Protein AF-A0A849W752-F1 (afdb_monomer_lite)

pLDDT: mean 72.06, std 16.94, range [26.81, 97.12]

Secondary structure (DSSP, 8-state):
---EEEEEEEEES-TT---SS--HHHHHH-EEEEEEEESPPTTHHHHHHHHHHHHHHHH-TTS----GGG--HHHHTT--SSTT---SS-HHHHHHHHHHHHHHHHT-TTEEEEEEEES--SS-SSHHHHHHHHHHHHHHHIIIIIS---TT-EEEEEEE-----TTTTTTS--S-HHHHHHHHHHHHHHHHHHHHHHHT-EEEEE--HHHHTTSHHHHHHHHHHHHHHH---TT--EEEEEHHHHHHHHT-S-HHHHHHHHHHTTSS-HHHHHHHHHHHHHHHHHTT-GGGGGHHHHHHHHHHHHTTSHHHHHHHHHHHHHHHHHHHHGGGT-THHHHHHHHHHHHHHHHS---TT---HHHHHHHHHHHHHHHHHHHHHT--STTTTHHHHHHHHHHHHHHHHH--SHHHHHHHHHHHHHHHHIIIIITTT-HHHHHHHHHHHHHHHHHHTHHHHTT---HHHHHHHHHHHHHHHHHTS--TTTHHHHHHHHHHHHHHHHHSPTTSHHHHHHHHHHHHHHTTGGGSTT---TT--HHHHHHHHHHHHTT-TT--TTTHHHHHHHH--HHHHHHHHHHHHHHHHHT-TT----HHHHHHHHHHHHTS---HHHHHHHHHHHHHHHHHTT-HHHHHHHHHT----SS-HHHHHHHHHHHHHHHHHHHHS--HHHHHHHHHHHHH-HHHHHHHHHS-TTTSS-TTTTTT--HHHHHHSS-----

Structure (mmCIF, N/CA/C/O backbone):
data_AF-A0A849W752-F1
#
_entry.id   AF-A0A849W752-F1
#
loop_
_atom_site.group_PDB
_atom_site.id
_atom_site.type_symbol
_atom_site.label_atom_id
_atom_site.label_alt_id
_atom_site.label_comp_id
_atom_site.label_asym_id
_atom_site.label_entity_id
_atom_site.label_seq_id
_atom_site.pdbx_PDB_ins_code
_atom_site.Cartn_x
_atom_site.Cartn_y
_atom_site.Cartn_z
_atom_site.occupancy
_atom_site.B_iso_or_equiv
_atom_site.auth_seq_id
_atom_site.auth_comp_id
_atom_site.auth_asym_id
_atom_site.auth_atom_id
_atom_site.pdbx_PDB_model_num
ATOM 1 N N . MET A 1 1 ? -32.356 -11.648 -24.848 1.00 65.94 1 MET A N 1
ATOM 2 C CA . MET A 1 1 ? -32.121 -13.029 -24.395 1.00 65.94 1 MET A CA 1
ATOM 3 C C . MET A 1 1 ? -31.277 -12.949 -23.142 1.00 65.94 1 MET A C 1
ATOM 5 O O . MET A 1 1 ? -30.407 -12.080 -23.130 1.00 65.94 1 MET A O 1
ATOM 9 N N . PRO A 1 2 ? -31.591 -13.748 -22.112 1.00 83.69 2 PRO A N 1
ATOM 10 C CA . PRO A 1 2 ? -30.744 -13.858 -20.935 1.00 83.69 2 PRO A CA 1
ATOM 11 C C . PRO A 1 2 ? -29.400 -14.474 -21.325 1.00 83.69 2 PRO A C 1
ATOM 13 O O . PRO A 1 2 ? -29.353 -15.335 -22.207 1.00 83.69 2 PRO A O 1
ATOM 16 N N . TYR A 1 3 ? -28.336 -14.006 -20.691 1.00 92.50 3 TYR A N 1
ATOM 17 C CA . TYR A 1 3 ? -26.980 -14.504 -20.864 1.00 92.50 3 TYR A CA 1
ATOM 18 C C . TYR A 1 3 ? -26.555 -15.358 -19.671 1.00 92.50 3 TYR A C 1
ATOM 20 O O . TYR A 1 3 ? -27.020 -15.169 -18.545 1.00 92.50 3 TYR A O 1
ATOM 28 N N . CYS A 1 4 ? -25.638 -16.287 -19.920 1.00 94.56 4 CYS A N 1
ATOM 29 C CA . CYS A 1 4 ? -24.955 -17.037 -18.879 1.00 94.56 4 CYS A CA 1
ATOM 30 C C . CYS A 1 4 ? -23.523 -16.519 -18.736 1.00 94.56 4 CYS A C 1
ATOM 32 O O . CYS A 1 4 ? -22.729 -16.623 -19.663 1.00 94.56 4 CYS A O 1
ATOM 34 N N . TYR A 1 5 ? -23.176 -15.967 -17.579 1.00 96.25 5 TYR A N 1
ATOM 35 C CA . TYR A 1 5 ? -21.812 -15.561 -17.260 1.00 96.25 5 TYR A CA 1
ATOM 36 C C . TYR A 1 5 ? -21.146 -16.628 -16.399 1.00 96.25 5 TYR A C 1
ATOM 38 O O . TYR A 1 5 ? -21.728 -17.099 -15.423 1.00 96.25 5 TYR A O 1
ATOM 46 N N . LEU A 1 6 ? -19.911 -16.975 -16.737 1.00 95.94 6 LEU A N 1
ATOM 47 C CA . LEU A 1 6 ? -19.033 -17.793 -15.918 1.00 95.94 6 LEU A CA 1
ATOM 48 C C . LEU A 1 6 ? -17.903 -16.916 -15.390 1.00 95.94 6 LEU A C 1
ATOM 50 O O . LEU A 1 6 ? -17.112 -16.385 -16.165 1.00 95.94 6 LEU A O 1
ATOM 54 N N . VAL A 1 7 ? -17.846 -16.763 -14.076 1.00 96.12 7 VAL A N 1
ATOM 55 C CA . VAL A 1 7 ? -16.847 -15.977 -13.358 1.00 96.12 7 VAL A CA 1
ATOM 56 C C . VAL A 1 7 ? -15.916 -16.952 -12.659 1.00 96.12 7 VAL A C 1
ATOM 58 O O . VAL A 1 7 ? -16.323 -17.608 -11.705 1.00 96.12 7 VAL A O 1
ATOM 61 N N . ALA A 1 8 ? -14.677 -17.052 -13.125 1.00 94.75 8 ALA A N 1
ATOM 62 C CA . ALA A 1 8 ? -13.656 -17.846 -12.461 1.00 94.75 8 ALA A CA 1
ATOM 63 C C . ALA A 1 8 ? -12.720 -16.934 -11.676 1.00 94.75 8 ALA A C 1
ATOM 65 O O . ALA A 1 8 ? -12.301 -15.889 -12.177 1.00 94.75 8 ALA A O 1
ATOM 66 N N . ILE A 1 9 ? -12.429 -17.320 -10.439 1.00 92.12 9 ILE A N 1
ATOM 67 C CA . ILE A 1 9 ? -11.662 -16.536 -9.478 1.00 92.12 9 ILE A CA 1
ATOM 68 C C . ILE A 1 9 ? -10.527 -17.376 -8.930 1.00 92.12 9 ILE A C 1
ATOM 70 O O . ILE A 1 9 ? -10.719 -18.533 -8.556 1.00 92.12 9 ILE A O 1
ATOM 74 N N . ASP A 1 10 ? -9.382 -16.727 -8.808 1.00 88.50 10 ASP A N 1
ATOM 75 C CA . ASP A 1 10 ? -8.222 -17.210 -8.087 1.00 88.50 10 ASP A CA 1
ATOM 76 C C . ASP A 1 10 ? -7.671 -16.084 -7.195 1.00 88.50 10 ASP A C 1
ATOM 78 O O . ASP A 1 10 ? -8.101 -14.922 -7.247 1.00 88.50 10 ASP A O 1
ATOM 82 N N . GLU A 1 11 ? -6.720 -16.427 -6.343 1.00 82.44 11 GLU A N 1
ATOM 83 C CA . GLU A 1 11 ? -6.075 -15.521 -5.410 1.00 82.44 11 GLU A CA 1
ATOM 84 C C . GLU A 1 11 ? -4.550 -15.589 -5.539 1.00 82.44 11 GLU A C 1
ATOM 86 O O . GLU A 1 11 ? -3.956 -16.614 -5.851 1.00 82.44 11 GLU A O 1
ATOM 91 N N . THR A 1 12 ? -3.877 -14.476 -5.275 1.00 73.00 12 THR A N 1
ATOM 92 C CA . THR A 1 12 ? -2.416 -14.416 -5.146 1.00 73.00 12 THR A CA 1
ATOM 93 C C . THR A 1 12 ? -2.072 -13.738 -3.831 1.00 73.00 12 THR A C 1
ATOM 95 O O . THR A 1 12 ? -2.841 -12.907 -3.359 1.00 73.00 12 THR A O 1
ATOM 98 N N . GLY A 1 13 ? -0.918 -14.073 -3.250 1.00 63.19 13 GLY A N 1
ATOM 99 C CA . GLY A 1 13 ? -0.437 -13.524 -1.981 1.00 63.19 13 GLY A CA 1
ATOM 100 C C . GLY A 1 13 ? -0.310 -14.581 -0.890 1.00 63.19 13 GLY A C 1
ATOM 101 O O . GLY A 1 13 ? -0.620 -15.752 -1.085 1.00 63.19 13 GLY A O 1
ATOM 102 N N . SER A 1 14 ? 0.184 -14.175 0.278 1.00 57.12 14 SER A N 1
ATOM 103 C CA . SER A 1 14 ? 0.325 -15.067 1.429 1.00 57.12 14 SER A CA 1
ATOM 104 C C . SER A 1 14 ? -0.819 -14.837 2.410 1.00 57.12 14 SER A C 1
ATOM 106 O O . SER A 1 14 ? -0.611 -14.219 3.455 1.00 57.12 14 SER A O 1
ATOM 108 N N . PHE A 1 15 ? -2.004 -15.363 2.099 1.00 55.94 15 PHE A N 1
ATOM 109 C CA . PHE A 1 15 ? -3.114 -15.411 3.056 1.00 55.94 15 PHE A CA 1
ATOM 110 C C . PHE A 1 15 ? -2.878 -16.446 4.187 1.00 55.94 15 PHE A C 1
ATOM 112 O O . PHE A 1 15 ? -3.699 -16.605 5.085 1.00 55.94 15 PHE A O 1
ATOM 119 N N . GLU A 1 16 ? -1.749 -17.166 4.169 1.00 44.62 16 GLU A N 1
ATOM 120 C CA . GLU A 1 16 ? -1.521 -18.373 4.979 1.00 44.62 16 GLU A CA 1
ATOM 121 C C . GLU A 1 16 ? -0.624 -18.214 6.216 1.00 44.62 16 GLU A C 1
ATOM 123 O O . GLU A 1 16 ? -0.634 -19.078 7.095 1.00 44.62 16 GLU A O 1
ATOM 128 N N . LYS A 1 17 ? 0.198 -17.162 6.308 1.00 38.81 17 LYS A N 1
ATOM 129 C CA . LYS A 1 17 ? 1.215 -17.067 7.368 1.00 38.81 17 LYS A CA 1
ATOM 130 C C . LYS A 1 17 ? 0.801 -16.061 8.429 1.00 38.81 17 LYS A C 1
ATOM 132 O O . LYS A 1 17 ? 0.922 -14.873 8.166 1.00 38.81 17 LYS A O 1
ATOM 137 N N . GLN A 1 18 ? 0.498 -16.566 9.635 1.00 39.00 18 GLN A N 1
ATOM 138 C CA . GLN A 1 18 ? 0.497 -15.834 10.913 1.00 39.00 18 GLN A CA 1
ATOM 139 C C . GLN A 1 18 ? 1.873 -15.194 11.171 1.00 39.00 18 GLN A C 1
ATOM 141 O O . GLN A 1 18 ? 2.630 -15.598 12.054 1.00 39.00 18 GLN A O 1
ATOM 146 N N . SER A 1 19 ? 2.269 -14.208 10.378 1.00 36.06 19 SER A N 1
ATOM 147 C CA . SER A 1 19 ? 3.398 -13.374 10.739 1.00 36.06 19 SER A CA 1
ATOM 148 C C . SER A 1 19 ? 2.859 -12.291 11.652 1.00 36.06 19 SER A C 1
ATOM 150 O O . SER A 1 19 ? 2.085 -11.449 11.209 1.00 36.06 19 SER A O 1
ATOM 152 N N . LYS A 1 20 ? 3.347 -12.254 12.900 1.00 38.06 20 LYS A N 1
ATOM 153 C CA . LYS A 1 20 ? 3.170 -11.119 13.829 1.00 38.06 20 LYS A CA 1
ATOM 154 C C . LYS A 1 20 ? 3.513 -9.755 13.186 1.00 38.06 20 LYS A C 1
ATOM 156 O O . LYS A 1 20 ? 3.148 -8.717 13.719 1.00 38.06 20 LYS A O 1
ATOM 161 N N . LYS A 1 21 ? 4.184 -9.760 12.024 1.00 40.03 21 LYS A N 1
ATOM 162 C CA . LYS A 1 21 ? 4.331 -8.649 11.078 1.00 40.03 21 LYS A CA 1
ATOM 163 C C . LYS A 1 21 ? 3.935 -9.095 9.665 1.00 40.03 21 LYS A C 1
ATOM 165 O O . LYS A 1 21 ? 4.725 -9.748 8.989 1.00 40.03 21 LYS A O 1
ATOM 170 N N . VAL A 1 22 ? 2.742 -8.729 9.201 1.00 44.88 22 VAL A N 1
ATOM 171 C CA . VAL A 1 22 ? 2.448 -8.718 7.757 1.00 44.88 22 VAL A CA 1
ATOM 172 C C . VAL A 1 22 ? 3.299 -7.595 7.160 1.00 44.88 22 VAL A C 1
ATOM 174 O O . VAL A 1 22 ? 3.133 -6.443 7.551 1.00 44.88 22 VAL A O 1
ATOM 177 N N . SER A 1 23 ? 4.276 -7.916 6.309 1.00 51.50 23 SER A N 1
ATOM 178 C CA . SER A 1 23 ? 5.061 -6.893 5.608 1.00 51.50 23 SER A CA 1
ATOM 179 C C . SER A 1 23 ? 4.203 -6.230 4.523 1.00 51.50 23 SER A C 1
ATOM 181 O O . SER A 1 23 ? 3.344 -6.880 3.932 1.00 51.50 23 SER A O 1
ATOM 183 N N . ARG A 1 24 ? 4.449 -4.947 4.222 1.00 50.66 24 ARG A N 1
ATOM 184 C CA . ARG A 1 24 ? 3.731 -4.171 3.183 1.00 50.66 24 ARG A CA 1
ATOM 185 C C . ARG A 1 24 ? 3.695 -4.868 1.817 1.00 50.66 24 ARG A C 1
ATOM 187 O O . ARG A 1 24 ? 2.724 -4.760 1.078 1.00 50.66 24 ARG A O 1
ATOM 194 N N . GLU A 1 25 ? 4.740 -5.623 1.496 1.00 51.72 25 GLU A N 1
ATOM 195 C CA . GLU A 1 25 ? 4.826 -6.421 0.271 1.00 51.72 25 GLU A CA 1
ATOM 196 C C . GLU A 1 25 ? 3.783 -7.542 0.227 1.00 51.72 25 GLU A C 1
ATOM 198 O O . GLU A 1 25 ? 3.244 -7.831 -0.839 1.00 51.72 25 GLU A O 1
ATOM 203 N N . LYS A 1 26 ? 3.438 -8.136 1.378 1.00 57.16 26 LYS A N 1
ATOM 204 C CA . LYS A 1 26 ? 2.370 -9.137 1.464 1.00 57.16 26 LYS A CA 1
ATOM 205 C C . LYS A 1 26 ? 0.997 -8.520 1.226 1.00 57.16 26 LYS A C 1
ATOM 207 O O . LYS A 1 26 ? 0.197 -9.144 0.541 1.00 57.16 26 LYS A O 1
ATOM 212 N N . GLU A 1 27 ? 0.731 -7.319 1.742 1.00 55.50 27 GLU A N 1
ATOM 213 C CA . GLU A 1 27 ? -0.538 -6.606 1.509 1.00 55.50 27 GLU A CA 1
ATOM 214 C C . GLU A 1 27 ? -0.681 -6.220 0.027 1.00 55.50 27 GLU A C 1
ATOM 216 O O . GLU A 1 27 ? -1.708 -6.508 -0.582 1.00 55.50 27 GLU A O 1
ATOM 221 N N . LYS A 1 28 ? 0.384 -5.694 -0.603 1.00 58.28 28 LYS A N 1
ATOM 222 C CA . LYS A 1 28 ? 0.410 -5.387 -2.049 1.00 58.28 28 LYS A CA 1
ATOM 223 C C . LYS A 1 28 ? 0.285 -6.632 -2.942 1.00 58.28 28 LYS A C 1
ATOM 225 O O . LYS A 1 28 ? -0.280 -6.556 -4.034 1.00 58.28 28 LYS A O 1
ATOM 230 N N . ALA A 1 29 ? 0.831 -7.768 -2.505 1.00 62.03 29 ALA A N 1
ATOM 231 C CA . ALA A 1 29 ? 0.783 -9.029 -3.244 1.00 62.03 29 ALA A CA 1
ATOM 232 C C . ALA A 1 29 ? -0.528 -9.808 -3.055 1.00 62.03 29 ALA A C 1
ATOM 234 O O . ALA A 1 29 ? -0.772 -10.729 -3.833 1.00 62.03 29 ALA A O 1
ATOM 235 N N . SER A 1 30 ? -1.332 -9.468 -2.041 1.00 75.56 30 SER A N 1
ATOM 236 C CA . SER A 1 30 ? -2.561 -10.180 -1.683 1.00 75.56 30 SER A CA 1
ATOM 237 C C . SER A 1 30 ? -3.754 -9.638 -2.460 1.00 75.56 30 SER A C 1
ATOM 239 O O . SER A 1 30 ? -4.278 -8.570 -2.151 1.00 75.56 30 SER A O 1
ATOM 241 N N . LYS A 1 31 ? -4.174 -10.369 -3.492 1.00 84.25 31 LYS A N 1
ATOM 242 C CA . LYS A 1 31 ? -5.242 -9.965 -4.411 1.00 84.25 31 LYS A CA 1
ATOM 243 C C . LYS A 1 31 ? -6.159 -11.138 -4.721 1.00 84.25 31 LYS A C 1
ATOM 245 O O . LYS A 1 31 ? -5.717 -12.281 -4.785 1.00 84.25 31 LYS A O 1
ATOM 250 N N . VAL A 1 32 ? -7.414 -10.812 -4.993 1.00 89.75 32 VAL A N 1
ATOM 251 C CA . VAL A 1 32 ? -8.380 -11.697 -5.641 1.00 89.75 32 VAL A CA 1
ATOM 252 C C . VAL A 1 32 ? -8.565 -11.198 -7.066 1.00 89.75 32 VAL A C 1
ATOM 254 O O . VAL A 1 32 ? -8.713 -9.997 -7.296 1.00 89.75 32 VAL A O 1
ATOM 257 N N . GLY A 1 33 ? -8.555 -12.087 -8.045 1.00 91.69 33 GLY A N 1
ATOM 258 C CA . GLY A 1 33 ? -8.804 -11.704 -9.426 1.00 91.69 33 GLY A CA 1
ATOM 259 C C . GLY A 1 33 ? -9.204 -12.890 -10.272 1.00 91.69 33 GLY A C 1
ATOM 260 O O . GLY A 1 33 ? -9.311 -14.012 -9.787 1.00 91.69 33 GLY A O 1
ATOM 261 N N . GLY A 1 34 ? -9.468 -12.632 -11.542 1.00 94.69 34 GLY A N 1
ATOM 262 C CA . GLY A 1 34 ? -9.875 -13.698 -12.433 1.00 94.69 34 GLY A CA 1
ATOM 263 C C . GLY A 1 34 ? -10.457 -13.210 -13.739 1.00 94.69 34 GLY A C 1
ATOM 264 O O . GLY A 1 34 ? -10.162 -12.106 -14.207 1.00 94.69 34 GLY A O 1
ATOM 265 N N . VAL A 1 35 ? -11.270 -14.069 -14.340 1.00 96.62 35 VAL A N 1
ATOM 266 C CA . VAL A 1 35 ? -11.776 -13.913 -15.703 1.00 96.62 35 VAL A CA 1
ATOM 267 C C . VAL A 1 35 ? -13.270 -14.183 -15.773 1.00 96.62 35 VAL A C 1
ATOM 269 O O . VAL A 1 35 ? -13.829 -14.948 -14.987 1.00 96.62 35 VAL A O 1
ATOM 272 N N . VAL A 1 36 ? -13.920 -13.533 -16.733 1.00 97.12 36 VAL A N 1
ATOM 273 C CA . VAL A 1 36 ? -15.338 -13.715 -17.024 1.00 97.12 36 VAL A CA 1
ATOM 274 C C . VAL A 1 36 ? -15.506 -14.155 -18.467 1.00 97.12 36 VAL A C 1
ATOM 276 O O . VAL A 1 36 ? -15.074 -13.453 -19.385 1.00 97.12 36 VAL A O 1
ATOM 279 N N . PHE A 1 37 ? -16.202 -15.272 -18.653 1.00 96.12 37 PHE A N 1
ATOM 280 C CA . PHE A 1 37 ? -16.666 -15.745 -19.951 1.00 96.12 37 PHE A CA 1
ATOM 281 C C . PHE A 1 37 ? -18.179 -15.562 -20.064 1.00 96.12 37 PHE A C 1
ATOM 283 O O . PHE A 1 37 ? -18.926 -15.876 -19.138 1.00 96.12 37 PHE A O 1
ATOM 290 N N . LYS A 1 38 ? -18.638 -15.039 -21.196 1.00 95.31 38 LYS A N 1
ATOM 291 C CA . LYS A 1 38 ? -20.043 -14.807 -21.514 1.00 95.31 38 LYS A CA 1
ATOM 292 C C . LYS A 1 38 ? -20.527 -15.861 -22.504 1.00 95.31 38 LYS A C 1
ATOM 294 O O . LYS A 1 38 ? -19.913 -16.069 -23.543 1.00 95.31 38 LYS A O 1
ATOM 299 N N . ASP A 1 39 ? -21.646 -16.486 -22.164 1.00 92.81 39 ASP A N 1
ATOM 300 C CA . ASP A 1 39 ? -22.266 -17.610 -22.864 1.00 92.81 39 ASP A CA 1
ATOM 301 C C . ASP A 1 39 ? -21.260 -18.701 -23.256 1.00 92.81 39 ASP A C 1
ATOM 303 O O . ASP A 1 39 ? -21.234 -19.125 -24.417 1.00 92.81 39 ASP A O 1
ATOM 307 N N . PRO A 1 40 ? -20.407 -19.165 -22.318 1.00 88.31 40 PRO A N 1
ATOM 308 C CA . PRO A 1 40 ? -19.391 -20.145 -22.654 1.00 88.31 40 PRO A CA 1
ATOM 309 C C . PRO A 1 40 ? -20.055 -21.420 -23.170 1.00 88.31 40 PRO A C 1
ATOM 311 O O . PRO A 1 40 ? -20.845 -22.067 -22.474 1.00 88.31 40 PRO A O 1
ATOM 314 N N . ARG A 1 41 ? -19.707 -21.809 -24.400 1.00 87.31 41 ARG A N 1
ATOM 315 C CA . ARG A 1 41 ? -20.013 -23.152 -24.900 1.00 87.31 41 ARG A CA 1
ATOM 316 C C . ARG A 1 41 ? -19.391 -24.180 -23.958 1.00 87.31 41 ARG A C 1
ATOM 318 O O . ARG A 1 41 ? -18.341 -23.938 -23.361 1.00 87.31 41 ARG A O 1
ATOM 325 N N . ASN A 1 42 ? -20.032 -25.338 -23.839 1.00 84.00 42 ASN A N 1
ATOM 326 C CA . ASN A 1 42 ? -19.577 -26.382 -22.926 1.00 84.00 42 ASN A CA 1
ATOM 327 C C . ASN A 1 42 ? -18.086 -26.709 -23.152 1.00 84.00 42 ASN A C 1
ATOM 329 O O . ASN A 1 42 ? -17.688 -26.990 -24.283 1.00 84.00 42 ASN A O 1
ATOM 333 N N . GLN A 1 43 ? -17.289 -26.655 -22.080 1.00 86.88 43 GLN A N 1
ATOM 334 C CA . GLN A 1 43 ? -15.844 -26.925 -22.069 1.00 86.88 43 GLN A CA 1
ATOM 335 C C . GLN A 1 43 ? -14.996 -26.055 -23.020 1.00 86.88 43 GLN A C 1
ATOM 337 O O . GLN A 1 43 ? -13.880 -26.442 -23.356 1.00 86.88 43 GLN A O 1
ATOM 342 N N . ILE A 1 44 ? -15.467 -24.882 -23.468 1.00 92.38 44 ILE A N 1
ATOM 343 C CA . ILE A 1 44 ? -14.720 -24.067 -24.447 1.00 92.38 44 ILE A CA 1
ATOM 344 C C . ILE A 1 44 ? -13.322 -23.666 -23.958 1.00 92.38 44 ILE A C 1
ATOM 346 O O . ILE A 1 44 ? -12.363 -23.739 -24.725 1.00 92.38 44 ILE A O 1
ATOM 350 N N . VAL A 1 45 ? -13.199 -23.302 -22.679 1.00 92.88 45 VAL A N 1
ATOM 351 C CA . VAL A 1 45 ? -11.925 -22.911 -22.061 1.00 92.88 45 VAL A CA 1
ATOM 352 C C . VAL A 1 45 ? -10.979 -24.108 -22.004 1.00 92.88 45 VAL A C 1
ATOM 354 O O . VAL A 1 45 ? -9.861 -24.021 -22.503 1.00 92.88 45 VAL A O 1
ATOM 357 N N . HIS A 1 46 ? -11.461 -25.247 -21.499 1.00 93.94 46 HIS A N 1
ATOM 358 C CA . HIS A 1 46 ? -10.710 -26.505 -21.459 1.00 93.94 46 HIS A CA 1
ATOM 359 C C . HIS A 1 46 ? -10.218 -26.918 -22.848 1.00 93.94 46 HIS A C 1
ATOM 361 O O . HIS A 1 46 ? -9.031 -27.140 -23.045 1.00 93.94 46 HIS A O 1
ATOM 367 N N . ASN A 1 47 ? -11.112 -26.953 -23.838 1.00 94.50 47 ASN A N 1
ATOM 368 C CA . ASN A 1 47 ? -10.780 -27.349 -25.206 1.00 94.50 47 ASN A CA 1
ATOM 369 C C . ASN A 1 47 ? -9.739 -26.420 -25.841 1.00 94.50 47 ASN A C 1
ATOM 371 O O . ASN A 1 47 ? -8.890 -26.878 -26.605 1.00 94.50 47 ASN A O 1
ATOM 375 N N . ARG A 1 48 ? -9.795 -25.115 -25.541 1.00 95.75 48 ARG A N 1
ATOM 376 C CA . ARG A 1 48 ? -8.802 -24.154 -26.027 1.00 95.75 48 ARG A CA 1
ATOM 377 C C . ARG A 1 48 ? -7.443 -24.377 -25.368 1.00 95.75 48 ARG A C 1
ATOM 379 O O . ARG A 1 48 ? -6.448 -24.427 -26.083 1.00 95.75 48 ARG A O 1
ATOM 386 N N . MET A 1 49 ? -7.402 -24.547 -24.046 1.00 95.88 49 MET A N 1
ATOM 387 C CA . MET A 1 49 ? -6.158 -24.820 -23.319 1.00 95.88 49 MET A CA 1
ATOM 388 C C . MET A 1 49 ? -5.524 -26.143 -23.762 1.00 95.88 49 MET A C 1
ATOM 390 O O . MET A 1 49 ? -4.339 -26.163 -24.082 1.00 95.88 49 MET A O 1
ATOM 394 N N . ASP A 1 50 ? -6.317 -27.209 -23.890 1.00 94.81 50 ASP A N 1
ATOM 395 C CA . ASP A 1 50 ? -5.872 -28.503 -24.417 1.00 94.81 50 ASP A CA 1
ATOM 396 C C . ASP A 1 50 ? -5.319 -28.385 -25.836 1.00 94.81 50 ASP A C 1
ATOM 398 O O . ASP A 1 50 ? -4.330 -29.029 -26.179 1.00 94.81 50 ASP A O 1
ATOM 402 N N . HIS A 1 51 ? -5.956 -27.590 -26.699 1.00 95.06 51 HIS A N 1
ATOM 403 C CA . HIS A 1 51 ? -5.470 -27.399 -28.060 1.00 95.06 51 HIS A CA 1
ATOM 404 C C . HIS A 1 51 ? -4.068 -26.782 -28.071 1.00 95.06 51 HIS A C 1
ATOM 406 O O . HIS A 1 51 ? -3.184 -27.318 -28.739 1.00 95.06 51 HIS A O 1
ATOM 412 N N . VAL A 1 52 ? -3.859 -25.713 -27.296 1.00 95.88 52 VAL A N 1
ATOM 413 C CA . VAL A 1 52 ? -2.548 -25.061 -27.145 1.00 95.88 52 VAL A CA 1
ATOM 414 C C . VAL A 1 52 ? -1.528 -26.037 -26.573 1.00 95.88 52 VAL A C 1
ATOM 416 O O . VAL A 1 52 ? -0.452 -26.194 -27.140 1.00 95.88 52 VAL A O 1
ATOM 419 N N . LEU A 1 53 ? -1.891 -26.770 -25.519 1.00 94.19 53 LEU A N 1
ATOM 420 C CA . LEU A 1 53 ? -1.020 -27.764 -24.893 1.00 94.19 53 LEU A CA 1
ATOM 421 C C . LEU A 1 53 ? -0.592 -28.865 -25.874 1.00 94.19 53 LEU A C 1
ATOM 423 O O . LEU A 1 53 ? 0.572 -29.258 -25.921 1.00 94.19 53 LEU A O 1
ATOM 427 N N . ASN A 1 54 ? -1.518 -29.340 -26.706 1.00 94.25 54 ASN A N 1
ATOM 428 C CA . ASN A 1 54 ? -1.223 -30.343 -27.723 1.00 94.25 54 ASN A CA 1
ATOM 429 C C . ASN A 1 54 ? -0.280 -29.801 -28.809 1.00 94.25 54 ASN A C 1
ATOM 431 O O . ASN A 1 54 ? 0.654 -30.500 -29.198 1.00 94.25 54 ASN A O 1
ATOM 435 N N . GLN A 1 55 ? -0.484 -28.567 -29.287 1.00 94.38 55 GLN A N 1
ATOM 436 C CA . GLN A 1 55 ? 0.436 -27.933 -30.246 1.00 94.38 55 GLN A CA 1
ATOM 437 C C . GLN A 1 55 ? 1.823 -27.700 -29.635 1.00 94.38 55 GLN A C 1
ATOM 439 O O . GLN A 1 55 ? 2.846 -27.951 -30.283 1.00 94.38 55 GLN 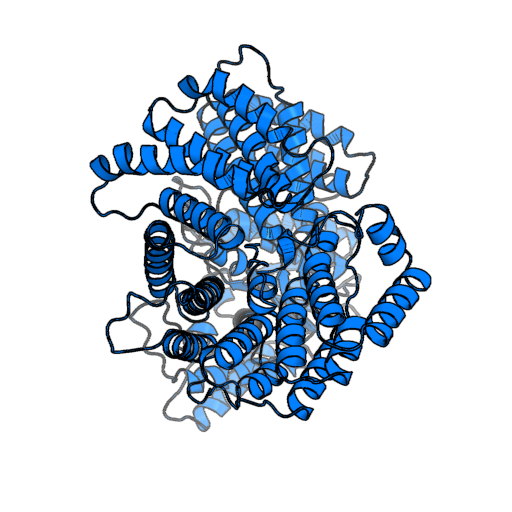A O 1
ATOM 444 N N . TRP A 1 56 ? 1.854 -27.292 -28.367 1.00 93.88 56 TRP A N 1
ATOM 445 C CA . TRP A 1 56 ? 3.073 -27.116 -27.595 1.00 93.88 56 TRP A CA 1
ATOM 446 C C . TRP A 1 56 ? 3.867 -28.419 -27.501 1.00 93.88 56 TRP A C 1
ATOM 448 O O . TRP A 1 56 ? 5.030 -28.453 -27.895 1.00 93.88 56 TRP A O 1
ATOM 458 N N . ASN A 1 57 ? 3.230 -29.510 -27.068 1.00 93.00 57 ASN A N 1
ATOM 459 C CA . ASN A 1 57 ? 3.872 -30.815 -26.895 1.00 93.00 57 ASN A CA 1
ATOM 460 C C . ASN A 1 57 ? 4.403 -31.407 -28.213 1.00 93.00 57 ASN A C 1
ATOM 462 O O . ASN A 1 57 ? 5.393 -32.140 -28.205 1.00 93.00 57 ASN A O 1
ATOM 466 N N . ILE A 1 58 ? 3.782 -31.080 -29.354 1.00 92.69 58 ILE A N 1
ATOM 467 C CA . ILE A 1 58 ? 4.297 -31.444 -30.685 1.00 92.69 58 ILE A CA 1
ATOM 468 C C . ILE A 1 58 ? 5.575 -30.657 -31.008 1.00 92.69 58 ILE A C 1
ATOM 470 O O . ILE A 1 58 ? 6.530 -31.220 -31.546 1.00 92.69 58 ILE A O 1
ATOM 474 N N . SER A 1 59 ? 5.593 -29.365 -30.681 1.00 91.25 59 SER A N 1
ATOM 475 C CA . SER A 1 59 ? 6.700 -28.450 -30.990 1.00 91.25 59 SER A CA 1
ATOM 476 C C . SER A 1 59 ? 7.881 -28.595 -30.019 1.00 91.25 59 SER A C 1
ATOM 478 O O . SER A 1 59 ? 9.030 -28.388 -30.411 1.00 91.25 59 SER A O 1
ATOM 480 N N . HIS A 1 60 ? 7.616 -29.033 -28.785 1.00 89.94 60 HIS A N 1
ATOM 481 C CA . HIS A 1 60 ? 8.578 -29.159 -27.688 1.00 89.94 60 HIS A CA 1
ATOM 482 C C . HIS A 1 60 ? 8.601 -30.591 -27.119 1.00 89.94 60 HIS A C 1
ATOM 484 O O . HIS A 1 60 ? 8.267 -30.816 -25.955 1.00 89.94 60 HIS A O 1
ATOM 490 N N . PRO A 1 61 ? 9.056 -31.600 -27.890 1.00 85.50 61 PRO A N 1
ATOM 491 C CA . PRO A 1 61 ? 8.979 -33.015 -27.499 1.00 85.50 61 PRO A CA 1
ATOM 492 C C . PRO A 1 61 ? 9.868 -33.398 -26.302 1.00 85.50 61 PRO A C 1
ATOM 494 O O . PRO A 1 61 ? 9.843 -34.543 -25.857 1.00 85.50 61 PRO A O 1
ATOM 497 N N . ARG A 1 62 ? 10.701 -32.474 -25.809 1.00 84.88 62 ARG A N 1
ATOM 498 C CA . ARG A 1 62 ? 11.549 -32.656 -24.620 1.00 84.88 62 ARG A CA 1
ATOM 499 C C . ARG A 1 62 ? 10.977 -31.997 -23.365 1.00 84.88 62 ARG A C 1
ATOM 501 O O . ARG A 1 62 ? 11.495 -32.276 -22.290 1.00 84.88 62 ARG A O 1
ATOM 508 N N . SER A 1 63 ? 9.919 -31.202 -23.517 1.00 85.56 63 SER A N 1
ATOM 509 C CA . SER A 1 63 ? 9.337 -30.374 -22.462 1.00 85.56 63 SER A CA 1
ATOM 510 C C . SER A 1 63 ? 7.822 -30.565 -22.403 1.00 85.56 63 SER A C 1
ATOM 512 O O . SER A 1 63 ? 7.037 -29.626 -22.538 1.00 85.56 63 SER A O 1
ATOM 514 N N . ILE A 1 64 ? 7.422 -31.834 -22.288 1.00 86.00 64 ILE A N 1
ATOM 515 C CA . ILE A 1 64 ? 6.026 -32.267 -22.370 1.00 86.00 64 ILE A CA 1
ATOM 516 C C . ILE A 1 64 ? 5.307 -31.952 -21.060 1.00 86.00 64 ILE A C 1
ATOM 518 O O . ILE A 1 64 ? 5.758 -32.344 -19.983 1.00 86.00 64 ILE A O 1
ATOM 522 N N . VAL A 1 65 ? 4.151 -31.306 -21.176 1.00 87.06 65 VAL A N 1
ATOM 523 C CA . VAL A 1 65 ? 3.195 -31.119 -20.081 1.00 87.06 65 VAL A CA 1
ATOM 524 C C . VAL A 1 65 ? 2.006 -32.035 -20.355 1.00 87.06 65 VAL A C 1
ATOM 526 O O . VAL A 1 65 ? 1.351 -31.906 -21.389 1.00 87.06 65 VAL A O 1
ATOM 529 N N . GLU A 1 66 ? 1.756 -33.007 -19.477 1.00 84.56 66 GLU A N 1
ATOM 530 C CA . GLU A 1 66 ? 0.808 -34.092 -19.772 1.00 84.56 66 GLU A CA 1
ATOM 531 C C . GLU A 1 66 ? -0.649 -33.639 -19.671 1.00 84.56 66 GLU A C 1
ATOM 533 O O . GLU A 1 66 ? -1.517 -34.170 -20.369 1.00 84.56 66 GLU A O 1
ATOM 538 N N . ARG A 1 67 ? -0.926 -32.683 -18.780 1.00 86.00 67 ARG A N 1
ATOM 539 C CA . ARG A 1 67 ? -2.280 -32.286 -18.393 1.00 86.00 67 ARG A CA 1
ATOM 540 C C . ARG A 1 67 ? -2.370 -30.794 -18.125 1.00 86.00 67 ARG A C 1
ATOM 542 O O . ARG A 1 67 ? -1.441 -30.204 -17.578 1.00 86.00 67 ARG A O 1
ATOM 549 N N . ILE A 1 68 ? -3.515 -30.191 -18.440 1.00 87.94 68 ILE A N 1
ATOM 550 C CA . ILE A 1 68 ? -3.738 -28.766 -18.173 1.00 87.94 68 ILE A CA 1
ATOM 551 C C . ILE A 1 68 ? -3.692 -28.442 -16.678 1.00 87.94 68 ILE A C 1
ATOM 553 O O . ILE A 1 68 ? -3.274 -27.351 -16.317 1.00 87.94 68 ILE A O 1
ATOM 557 N N . GLU A 1 69 ? -4.051 -29.384 -15.803 1.00 85.19 69 GLU A N 1
ATOM 558 C CA . GLU A 1 69 ? -4.020 -29.210 -14.347 1.00 85.19 69 GLU A CA 1
ATOM 559 C C . GLU A 1 69 ? -2.609 -29.055 -13.773 1.00 85.19 69 GLU A C 1
ATOM 561 O O . GLU A 1 69 ? -2.467 -28.699 -12.608 1.00 85.19 69 GLU A O 1
ATOM 566 N N . GLU A 1 70 ? -1.571 -29.328 -14.564 1.00 82.25 70 GLU A N 1
ATOM 567 C CA . GLU A 1 70 ? -0.172 -29.089 -14.191 1.00 82.25 70 GLU A CA 1
ATOM 568 C C . GLU A 1 70 ? 0.263 -27.647 -14.505 1.00 82.25 70 GLU A C 1
ATOM 570 O O . GLU A 1 70 ? 1.346 -27.214 -14.112 1.00 82.25 70 GLU A O 1
ATOM 575 N N . ILE A 1 71 ? -0.584 -26.879 -15.198 1.00 85.00 71 ILE A N 1
ATOM 576 C CA . ILE A 1 71 ? -0.284 -25.517 -15.625 1.00 85.00 71 ILE A CA 1
ATOM 577 C C . ILE A 1 71 ? -0.651 -24.540 -14.511 1.00 85.00 71 ILE A C 1
ATOM 579 O O . ILE A 1 71 ? -1.802 -24.133 -14.367 1.00 85.00 71 ILE A O 1
ATOM 583 N N . HIS A 1 72 ? 0.371 -24.093 -13.787 1.00 84.75 72 HIS A N 1
ATOM 584 C CA . HIS A 1 72 ? 0.282 -22.980 -12.847 1.00 84.75 72 HIS A CA 1
ATOM 585 C C . HIS A 1 72 ? 1.233 -21.852 -13.245 1.00 84.75 72 HIS A C 1
ATOM 587 O O . HIS A 1 72 ? 2.399 -22.100 -13.552 1.00 84.75 72 HIS A O 1
ATOM 593 N N . TYR A 1 73 ? 0.776 -20.598 -13.211 1.00 86.25 73 TYR A N 1
ATOM 594 C CA . TYR A 1 73 ? 1.498 -19.485 -13.840 1.00 86.25 73 TYR A CA 1
ATOM 595 C C . TYR A 1 73 ? 2.929 -19.304 -13.314 1.00 86.25 73 TYR A C 1
ATOM 597 O O . TYR A 1 73 ? 3.885 -19.240 -14.086 1.00 86.25 73 TYR A O 1
ATOM 605 N N . PHE A 1 74 ? 3.088 -19.207 -11.990 1.00 79.81 74 PHE A N 1
ATOM 606 C CA . PHE A 1 74 ? 4.393 -18.983 -11.362 1.00 79.81 74 PHE A CA 1
ATOM 607 C C . PHE A 1 74 ? 5.292 -20.226 -11.367 1.00 79.81 74 PHE A C 1
ATOM 609 O O . PHE A 1 74 ? 6.453 -20.073 -11.760 1.00 79.81 74 PHE A O 1
ATOM 616 N N . PRO A 1 75 ? 4.801 -21.426 -10.991 1.00 81.75 75 PRO A N 1
ATOM 617 C CA . PRO A 1 75 ? 5.577 -22.656 -11.105 1.00 81.75 75 PRO A CA 1
ATOM 618 C C . PRO A 1 75 ? 6.153 -22.846 -12.505 1.00 81.75 75 PRO A C 1
ATOM 620 O O . PRO A 1 75 ? 7.371 -22.918 -12.632 1.00 81.75 75 PRO A O 1
ATOM 623 N N . MET A 1 76 ? 5.329 -22.769 -13.558 1.00 84.12 76 MET A N 1
ATOM 624 C CA . MET A 1 76 ? 5.779 -22.940 -14.949 1.00 84.12 76 MET A CA 1
ATOM 625 C C . MET A 1 76 ? 6.944 -22.014 -15.321 1.00 84.12 76 MET A C 1
ATOM 627 O O . MET A 1 76 ? 7.792 -22.371 -16.128 1.00 84.12 76 MET A O 1
ATOM 631 N N . ARG A 1 77 ? 7.042 -20.844 -14.687 1.00 84.56 77 ARG A N 1
ATOM 632 C CA . ARG A 1 77 ? 8.087 -19.838 -14.922 1.00 84.56 77 ARG A CA 1
ATOM 633 C C . ARG A 1 77 ? 9.290 -19.967 -13.984 1.00 84.56 77 ARG A C 1
ATOM 635 O O . ARG A 1 77 ? 10.049 -19.016 -13.816 1.00 84.56 77 ARG A O 1
ATOM 642 N N . GLY A 1 78 ? 9.460 -21.121 -13.344 1.00 73.00 78 GLY A N 1
ATOM 643 C CA . GLY A 1 78 ? 10.608 -21.436 -12.493 1.00 73.00 78 GLY A CA 1
ATOM 644 C C . GLY A 1 78 ? 10.515 -20.915 -11.057 1.00 73.00 78 GLY A C 1
ATOM 645 O O . GLY A 1 78 ? 11.493 -21.021 -10.313 1.00 73.00 78 GLY A O 1
ATOM 646 N N . VAL A 1 79 ? 9.369 -20.374 -10.630 1.00 70.62 79 VAL A N 1
ATOM 647 C CA . VAL A 1 79 ? 9.171 -19.954 -9.236 1.00 70.62 79 VAL A CA 1
ATOM 648 C C . VAL A 1 79 ? 8.807 -21.179 -8.400 1.00 70.62 79 VAL A C 1
ATOM 650 O O . VAL A 1 79 ? 7.650 -21.588 -8.352 1.00 70.62 79 VAL A O 1
ATOM 653 N N . ARG A 1 80 ? 9.804 -21.770 -7.734 1.00 62.19 80 ARG A N 1
ATOM 654 C CA . ARG A 1 80 ? 9.621 -22.961 -6.890 1.00 62.19 80 ARG A CA 1
ATOM 655 C C . ARG A 1 80 ? 8.892 -22.620 -5.594 1.00 62.19 80 ARG A C 1
ATOM 657 O O . ARG A 1 80 ? 9.276 -21.677 -4.903 1.00 62.19 80 ARG A O 1
ATOM 664 N N . TRP A 1 81 ? 7.850 -23.384 -5.272 1.00 52.25 81 TRP A N 1
ATOM 665 C CA . TRP A 1 81 ? 7.109 -23.250 -4.009 1.00 52.25 81 TRP A CA 1
ATOM 666 C C . TRP A 1 81 ? 7.584 -24.258 -2.955 1.00 52.25 81 TRP A C 1
ATOM 668 O O . TRP A 1 81 ? 7.555 -23.927 -1.775 1.00 52.25 81 TRP A O 1
ATOM 678 N N . ASP A 1 82 ? 8.121 -25.403 -3.393 1.00 48.12 82 ASP A N 1
ATOM 679 C CA . ASP A 1 82 ? 8.822 -26.405 -2.584 1.00 48.12 82 ASP A CA 1
ATOM 680 C C . ASP A 1 82 ? 9.983 -27.028 -3.392 1.00 48.12 82 ASP A C 1
ATOM 682 O O . ASP A 1 82 ? 9.958 -27.054 -4.625 1.00 48.12 82 ASP A O 1
ATOM 686 N N . ASP A 1 83 ? 10.995 -27.575 -2.709 1.00 42.03 83 ASP A N 1
ATOM 687 C CA . ASP A 1 83 ? 12.230 -28.143 -3.295 1.00 42.03 83 ASP A CA 1
ATOM 688 C C . ASP A 1 83 ? 12.029 -29.405 -4.174 1.00 42.03 83 ASP A C 1
ATOM 690 O O . ASP A 1 83 ? 13.007 -30.032 -4.585 1.00 42.03 83 ASP A O 1
ATOM 694 N N . SER A 1 84 ? 10.787 -29.808 -4.470 1.00 41.03 84 SER A N 1
ATOM 695 C CA . SER A 1 84 ? 10.473 -31.135 -5.030 1.00 41.03 84 SER A CA 1
ATOM 696 C C . SER A 1 84 ? 9.833 -31.171 -6.423 1.00 41.03 84 SER A C 1
ATOM 698 O O . SER A 1 84 ? 9.724 -32.257 -6.992 1.00 41.03 84 SER A O 1
ATOM 700 N N . GLU A 1 85 ? 9.473 -30.037 -7.028 1.00 53.31 85 GLU A N 1
ATOM 701 C CA . GLU A 1 85 ? 8.865 -30.042 -8.366 1.00 53.31 85 GLU A CA 1
ATOM 702 C C . GLU A 1 85 ? 9.925 -29.868 -9.462 1.00 53.31 85 GLU A C 1
ATOM 704 O O . GLU A 1 85 ? 10.334 -28.761 -9.818 1.00 53.31 85 GLU A O 1
ATOM 709 N N . ASN A 1 86 ? 10.385 -30.995 -10.013 1.00 56.94 86 ASN A N 1
ATOM 710 C CA . ASN A 1 86 ? 11.028 -31.006 -11.324 1.00 56.94 86 ASN A CA 1
ATOM 711 C C . ASN A 1 86 ? 9.940 -30.786 -12.379 1.00 56.94 86 ASN A C 1
ATOM 713 O O . ASN A 1 86 ? 9.297 -31.739 -12.813 1.00 56.94 86 ASN A O 1
ATOM 717 N N . LEU A 1 87 ? 9.720 -29.532 -12.766 1.00 64.12 87 LEU A N 1
ATOM 718 C CA . LEU A 1 87 ? 8.846 -29.210 -13.889 1.00 64.12 87 LEU A CA 1
ATOM 719 C C . LEU A 1 87 ? 9.472 -29.709 -15.192 1.00 64.12 87 LEU A C 1
ATOM 721 O O . LEU A 1 87 ? 10.684 -29.612 -15.389 1.00 64.12 87 LEU A O 1
ATOM 725 N N . SER A 1 88 ? 8.628 -30.219 -16.085 1.00 72.88 88 SER A N 1
ATOM 726 C CA . SER A 1 88 ? 9.043 -30.724 -17.396 1.00 72.88 88 SER A CA 1
ATOM 727 C C . SER A 1 88 ? 9.493 -29.624 -18.363 1.00 72.88 88 SER A C 1
ATOM 729 O O . SER A 1 88 ? 10.045 -29.948 -19.404 1.00 72.88 88 SER A O 1
ATOM 731 N N . VAL A 1 89 ? 9.260 -28.346 -18.050 1.00 81.75 89 VAL A N 1
ATOM 732 C CA . VAL A 1 89 ? 9.577 -27.186 -18.903 1.00 81.75 89 VAL A CA 1
ATOM 733 C C . VAL A 1 89 ? 10.689 -26.331 -18.296 1.00 81.75 89 VAL A C 1
ATOM 735 O O . VAL A 1 89 ? 10.792 -26.220 -17.070 1.00 81.75 89 VAL A O 1
ATOM 738 N N . THR A 1 90 ? 11.513 -25.689 -19.132 1.00 85.06 90 THR A N 1
ATOM 739 C CA . THR A 1 90 ? 12.417 -24.635 -18.635 1.00 85.06 90 THR A CA 1
ATOM 740 C C . THR A 1 90 ? 11.629 -23.362 -18.287 1.00 85.06 90 THR A C 1
ATOM 742 O O . THR A 1 90 ? 10.510 -23.180 -18.771 1.00 85.06 90 THR A O 1
ATOM 745 N N . PRO A 1 91 ? 12.175 -22.442 -17.467 1.00 84.94 91 PRO A N 1
ATOM 746 C CA . PRO A 1 91 ? 11.504 -21.177 -17.160 1.00 84.94 91 PRO A CA 1
ATOM 747 C C . PRO A 1 91 ? 11.140 -20.355 -18.404 1.00 84.94 91 PRO A C 1
ATOM 749 O O . PRO A 1 91 ? 10.059 -19.773 -18.453 1.00 84.94 91 PRO A O 1
ATOM 752 N N . GLU A 1 92 ? 12.011 -20.317 -19.415 1.00 87.56 92 GLU A N 1
ATOM 753 C CA . GLU A 1 92 ? 11.780 -19.594 -20.672 1.00 87.56 92 GLU A CA 1
ATOM 754 C C . GLU A 1 92 ? 10.628 -20.214 -21.470 1.00 87.56 92 GLU A C 1
ATOM 756 O O . GLU A 1 92 ? 9.725 -19.506 -21.913 1.00 87.56 92 GLU A O 1
ATOM 761 N N . GLU A 1 93 ? 10.631 -21.542 -21.583 1.00 89.69 93 GLU A N 1
ATOM 762 C CA . GLU A 1 93 ? 9.564 -22.327 -22.205 1.00 89.69 93 GLU A CA 1
ATOM 763 C C . GLU A 1 93 ? 8.227 -22.135 -21.476 1.00 89.69 93 GLU A C 1
ATOM 765 O O . GLU A 1 93 ? 7.186 -21.931 -22.097 1.00 89.69 93 GLU A O 1
ATOM 770 N N . GLY A 1 94 ? 8.243 -22.110 -20.143 1.00 89.25 94 GLY A N 1
ATOM 771 C CA . GLY A 1 94 ? 7.051 -21.838 -19.351 1.00 89.25 94 GLY A CA 1
ATOM 772 C C . GLY A 1 94 ? 6.524 -20.411 -19.508 1.00 89.25 94 GLY A C 1
ATOM 773 O O . GLY A 1 94 ? 5.306 -20.210 -19.513 1.00 89.25 94 GLY A O 1
ATOM 774 N N . VAL A 1 95 ? 7.395 -19.409 -19.684 1.00 89.62 95 VAL A N 1
ATOM 775 C CA . VAL A 1 95 ? 6.974 -18.042 -20.043 1.00 89.62 95 VAL A CA 1
ATOM 776 C C . VAL A 1 95 ? 6.268 -18.042 -21.398 1.00 89.62 95 VAL A C 1
ATOM 778 O O . VAL A 1 95 ? 5.211 -17.422 -21.523 1.00 89.62 95 VAL A O 1
ATOM 781 N N . GLU A 1 96 ? 6.816 -18.735 -22.395 1.00 92.88 96 GLU A N 1
ATOM 782 C CA . GLU A 1 96 ? 6.227 -18.822 -23.732 1.00 92.88 96 GLU A CA 1
ATOM 783 C C . GLU A 1 96 ? 4.854 -19.505 -23.707 1.00 92.88 96 GLU A C 1
ATOM 785 O O . GLU A 1 96 ? 3.867 -18.881 -24.105 1.00 92.88 96 GLU A O 1
ATOM 790 N N . LEU A 1 97 ? 4.765 -20.710 -23.134 1.00 94.12 97 LEU A N 1
ATOM 791 C CA . LEU A 1 97 ? 3.525 -21.484 -23.044 1.00 94.12 97 LEU A CA 1
ATOM 792 C C . LEU A 1 97 ? 2.427 -20.732 -22.278 1.00 94.12 97 LEU A C 1
ATOM 794 O O . LEU A 1 97 ? 1.294 -20.616 -22.744 1.00 94.12 97 LEU A O 1
ATOM 798 N N . THR A 1 98 ? 2.745 -20.174 -21.105 1.00 93.38 98 THR A N 1
ATOM 799 C CA . THR A 1 98 ? 1.749 -19.419 -20.321 1.00 93.38 98 THR A CA 1
ATOM 800 C C . THR A 1 98 ? 1.301 -18.144 -21.037 1.00 93.38 98 THR A C 1
ATOM 802 O O . THR A 1 98 ? 0.127 -17.784 -20.956 1.00 93.38 98 THR A O 1
ATOM 805 N N . ASN A 1 99 ? 2.194 -17.477 -21.779 1.00 94.62 99 ASN A N 1
ATOM 806 C CA . ASN A 1 99 ? 1.815 -16.322 -22.587 1.00 94.62 99 ASN A CA 1
ATOM 807 C C . ASN A 1 99 ? 0.915 -16.715 -23.771 1.00 94.62 99 ASN A C 1
ATOM 809 O O . ASN A 1 99 ? -0.039 -16.002 -24.085 1.00 94.62 99 ASN A O 1
ATOM 813 N N . GLU A 1 100 ? 1.211 -17.828 -24.441 1.00 95.31 100 GLU A N 1
ATOM 814 C CA . GLU A 1 100 ? 0.388 -18.350 -25.534 1.00 95.31 100 GLU A CA 1
ATOM 815 C C . GLU A 1 100 ? -1.027 -18.677 -25.048 1.00 95.31 100 GLU A C 1
ATOM 817 O O . GLU A 1 100 ? -2.000 -18.199 -25.630 1.00 95.31 100 GLU A O 1
ATOM 822 N N . LEU A 1 101 ? -1.148 -19.364 -23.908 1.00 96.31 101 LEU A N 1
ATOM 823 C CA . LEU A 1 101 ? -2.438 -19.671 -23.289 1.00 96.31 101 LEU A CA 1
ATOM 824 C C . LEU A 1 101 ? -3.256 -18.413 -22.981 1.00 96.31 101 LEU A C 1
ATOM 826 O O . LEU A 1 101 ? -4.435 -18.352 -23.325 1.00 96.31 101 LEU A O 1
ATOM 830 N N . VAL A 1 102 ? -2.653 -17.384 -22.374 1.00 96.19 102 VAL A N 1
ATOM 831 C CA . VAL A 1 102 ? -3.369 -16.128 -22.079 1.00 96.19 102 VAL A CA 1
ATOM 832 C C . VAL A 1 102 ? -3.841 -15.443 -23.366 1.00 96.19 102 VAL A C 1
ATOM 834 O O . VAL A 1 102 ? -4.974 -14.966 -23.405 1.00 96.19 102 VAL A O 1
ATOM 837 N N . ARG A 1 103 ? -3.023 -15.406 -24.429 1.00 95.88 103 ARG A N 1
ATOM 838 C CA . ARG A 1 103 ? -3.421 -14.810 -25.721 1.00 95.88 103 ARG A CA 1
ATOM 839 C C . ARG A 1 103 ? -4.559 -15.580 -26.384 1.00 95.88 103 ARG A C 1
ATOM 841 O O . ARG A 1 103 ? -5.513 -14.968 -26.856 1.00 95.88 103 ARG A O 1
ATOM 848 N N . GLU A 1 104 ? -4.477 -16.904 -26.385 1.00 96.31 104 GLU A N 1
ATOM 849 C CA . GLU A 1 104 ? -5.495 -17.771 -26.976 1.00 96.31 104 GLU A CA 1
ATOM 850 C C . GLU A 1 104 ? -6.826 -17.665 -26.229 1.00 96.31 104 GLU A C 1
ATOM 852 O O . GLU A 1 104 ? -7.877 -17.535 -26.856 1.00 96.31 104 GLU A O 1
ATOM 857 N N . LEU A 1 105 ? -6.793 -17.612 -24.897 1.00 96.50 105 LEU A N 1
ATOM 858 C CA . LEU A 1 105 ? -7.984 -17.382 -24.080 1.00 96.50 105 LEU A CA 1
ATOM 859 C C . LEU A 1 105 ? -8.565 -15.976 -24.269 1.00 96.50 105 LEU A C 1
ATOM 861 O O . LEU A 1 105 ? -9.782 -15.834 -24.356 1.00 96.50 105 LEU A O 1
ATOM 865 N N . LEU A 1 106 ? -7.714 -14.950 -24.383 1.00 95.12 106 LEU A N 1
ATOM 866 C CA . LEU A 1 106 ? -8.125 -13.570 -24.671 1.00 95.12 106 LEU A CA 1
ATOM 867 C C . LEU A 1 106 ? -8.809 -13.440 -26.044 1.00 95.12 106 LEU A C 1
ATOM 869 O O . LEU A 1 106 ? -9.630 -12.545 -26.233 1.00 95.12 106 LEU A O 1
ATOM 873 N N . SER A 1 107 ? -8.474 -14.318 -26.995 1.00 94.69 107 SER A N 1
ATOM 874 C CA . SER A 1 107 ? -9.025 -14.315 -28.356 1.00 94.69 107 SER A CA 1
ATOM 875 C C . SER A 1 107 ? -10.406 -14.968 -28.488 1.00 94.69 107 SER A C 1
ATOM 877 O O . SER A 1 107 ? -11.034 -14.856 -29.542 1.00 94.69 107 SER A O 1
ATOM 879 N N . LEU A 1 108 ? -10.884 -15.662 -27.447 1.00 95.62 108 LEU A N 1
ATOM 880 C CA . LEU A 1 108 ? -12.197 -16.305 -27.465 1.00 95.62 108 LEU A CA 1
ATOM 881 C C . LEU A 1 108 ? -13.307 -15.254 -27.578 1.00 95.62 108 LEU A C 1
ATOM 883 O O . LEU A 1 108 ? -13.316 -14.272 -26.841 1.00 95.62 108 LEU A O 1
ATOM 887 N N . GLU A 1 109 ? -14.295 -15.496 -28.443 1.00 94.62 109 GLU A N 1
ATOM 888 C CA . GLU A 1 109 ? -15.476 -14.625 -28.562 1.00 94.62 109 GLU A CA 1
ATOM 889 C C . GLU A 1 109 ? -16.273 -14.564 -27.250 1.00 94.62 109 GLU A C 1
ATOM 891 O O . GLU A 1 109 ? -16.922 -13.562 -26.947 1.00 94.62 109 GLU A O 1
ATOM 896 N N . GLU A 1 110 ? -16.203 -15.634 -26.457 1.00 95.31 110 GLU A N 1
ATOM 897 C CA . GLU A 1 110 ? -16.813 -15.735 -25.139 1.00 95.31 110 GLU A CA 1
ATOM 898 C C . GLU A 1 110 ? -16.030 -14.977 -24.059 1.00 95.31 110 GLU A C 1
ATOM 900 O O . GLU A 1 110 ? -16.585 -14.716 -22.993 1.00 95.31 110 GLU A O 1
ATOM 905 N N . PHE A 1 111 ? -14.763 -14.606 -24.277 1.00 95.69 111 PHE A N 1
ATOM 906 C CA . PHE A 1 111 ? -14.009 -13.836 -23.289 1.00 95.69 111 PHE A CA 1
ATOM 907 C C . PHE A 1 111 ? -14.627 -12.443 -23.126 1.00 95.69 111 PHE A C 1
ATOM 909 O O . PHE A 1 111 ? -14.693 -11.650 -24.063 1.00 95.69 111 PHE A O 1
ATOM 916 N N . SER A 1 112 ? -15.074 -12.126 -21.910 1.00 94.38 112 SER A N 1
ATOM 917 C CA . SER A 1 112 ? -15.715 -10.846 -21.618 1.00 94.38 112 SER A CA 1
ATOM 918 C C . SER A 1 112 ? -14.769 -9.867 -20.933 1.00 94.38 112 SER A C 1
ATOM 920 O O . SER A 1 112 ? -14.748 -8.695 -21.307 1.00 94.38 112 SER A O 1
ATOM 922 N N . MET A 1 113 ? -14.054 -10.298 -19.890 1.00 95.62 113 MET A N 1
ATOM 923 C CA . MET A 1 113 ? -13.132 -9.433 -19.146 1.00 95.62 113 MET A CA 1
ATOM 924 C C . MET A 1 113 ? -12.193 -10.216 -18.231 1.00 95.62 113 MET A C 1
ATOM 926 O O . MET A 1 113 ? -12.536 -11.293 -17.750 1.00 95.62 113 MET A O 1
ATOM 930 N N . ALA A 1 114 ? -11.053 -9.601 -17.917 1.00 96.44 114 ALA A N 1
ATOM 931 C CA . ALA A 1 114 ? -10.231 -9.936 -16.761 1.00 96.44 114 ALA A CA 1
ATOM 932 C C . ALA A 1 114 ? -10.421 -8.866 -15.680 1.00 96.44 114 ALA A C 1
ATOM 934 O O . ALA A 1 114 ? -10.587 -7.683 -15.994 1.00 96.44 114 ALA A O 1
ATOM 935 N N . PHE A 1 115 ? -10.392 -9.251 -14.409 1.00 95.69 115 PHE A N 1
ATOM 936 C CA . PHE A 1 115 ? -10.571 -8.333 -13.287 1.00 95.69 115 PHE A CA 1
ATOM 937 C C . PHE A 1 115 ? -9.609 -8.637 -12.144 1.00 95.69 115 PHE A C 1
ATOM 939 O O . PHE A 1 115 ? -9.089 -9.744 -12.015 1.00 95.69 115 PHE A O 1
ATOM 946 N N . VAL A 1 116 ? -9.371 -7.629 -11.310 1.00 93.38 116 VAL A N 1
ATOM 947 C CA . VAL A 1 116 ? -8.504 -7.748 -10.138 1.00 93.38 116 VAL A CA 1
ATOM 948 C C . VAL A 1 116 ? -8.968 -6.804 -9.035 1.00 93.38 116 VAL A C 1
ATOM 950 O O . VAL A 1 116 ? -9.366 -5.666 -9.298 1.00 93.38 116 VAL A O 1
ATOM 953 N N . SER A 1 117 ? -8.912 -7.267 -7.793 1.00 91.00 117 SER A N 1
ATOM 954 C CA . SER A 1 117 ? -9.146 -6.445 -6.613 1.00 91.00 117 SER A CA 1
ATOM 955 C C . SER A 1 117 ? -8.026 -5.419 -6.439 1.00 91.00 117 SER A C 1
ATOM 957 O O . SER A 1 117 ? -6.849 -5.733 -6.637 1.00 91.00 117 SER A O 1
ATOM 959 N N . SER A 1 118 ? -8.366 -4.216 -5.989 1.00 82.62 118 SER A N 1
ATOM 960 C CA . SER A 1 118 ? -7.391 -3.214 -5.555 1.00 82.62 118 SER A CA 1
ATOM 961 C C . SER A 1 118 ? -7.740 -2.662 -4.181 1.00 82.62 118 SER A C 1
ATOM 963 O O . SER A 1 118 ? -8.907 -2.414 -3.887 1.00 82.62 118 SER A O 1
ATOM 965 N N . GLY A 1 119 ? -6.716 -2.398 -3.373 1.00 71.69 119 GLY A N 1
ATOM 966 C CA . GLY A 1 119 ? -6.882 -1.995 -1.982 1.00 71.69 119 GLY A CA 1
ATOM 967 C C . GLY A 1 119 ? -7.020 -3.194 -1.046 1.00 71.69 119 GLY A C 1
ATOM 968 O O . GLY A 1 119 ? -7.300 -4.315 -1.468 1.00 71.69 119 GLY A O 1
ATOM 969 N N . PHE A 1 120 ? -6.797 -2.937 0.236 1.00 74.31 120 PHE A N 1
ATOM 970 C CA . PHE A 1 120 ? -6.835 -3.932 1.300 1.00 74.31 120 PHE A CA 1
ATOM 971 C C . PHE A 1 120 ? -7.778 -3.435 2.404 1.00 74.31 120 PHE A C 1
ATOM 973 O O . PHE A 1 120 ? -7.878 -2.217 2.594 1.00 74.31 120 PHE A O 1
ATOM 980 N N . PRO A 1 121 ? -8.473 -4.323 3.137 1.00 71.31 121 PRO A N 1
ATOM 981 C CA . PRO A 1 121 ? -9.238 -3.912 4.301 1.00 71.31 121 PRO A CA 1
ATOM 982 C C . PRO A 1 121 ? -8.331 -3.144 5.270 1.00 71.31 121 PRO A C 1
ATOM 984 O O . PRO A 1 121 ? -7.305 -3.689 5.681 1.00 71.31 121 PRO A O 1
ATOM 987 N N . PRO A 1 122 ? -8.685 -1.909 5.675 1.00 61.91 122 PRO A N 1
ATOM 988 C CA . PRO A 1 122 ? -7.869 -1.155 6.630 1.00 61.91 122 PRO A CA 1
ATOM 989 C C . PRO A 1 122 ? -7.834 -1.850 7.992 1.00 61.91 122 PRO A C 1
ATOM 991 O O . PRO A 1 122 ? -6.900 -1.675 8.761 1.00 61.91 122 PRO A O 1
ATOM 994 N N . PHE A 1 123 ? -8.853 -2.664 8.268 1.00 63.72 123 PHE A N 1
ATOM 995 C CA . PHE A 1 123 ? -9.048 -3.358 9.519 1.00 63.72 123 PHE A CA 1
ATOM 996 C C . PHE A 1 123 ? -9.259 -4.852 9.265 1.00 63.72 123 PHE A C 1
ATOM 998 O O . PHE A 1 123 ? -10.308 -5.256 8.755 1.00 63.72 123 PHE A O 1
ATOM 1005 N N . PHE A 1 124 ? -8.279 -5.675 9.649 1.00 65.00 124 PHE A N 1
ATOM 1006 C CA . PHE A 1 124 ? -8.397 -7.129 9.605 1.00 65.00 124 PHE A CA 1
ATOM 1007 C C . PHE A 1 124 ? -7.670 -7.838 10.758 1.00 65.00 124 PHE A C 1
ATOM 1009 O O . PHE A 1 124 ? -6.560 -7.469 11.130 1.00 65.00 124 PHE A O 1
ATOM 1016 N N . VAL A 1 125 ? -8.288 -8.879 11.317 1.00 55.97 125 VAL A N 1
ATOM 1017 C CA . VAL A 1 125 ? -7.738 -9.629 12.467 1.00 55.97 125 VAL A CA 1
ATOM 1018 C C . VAL A 1 125 ? -6.741 -10.693 12.009 1.00 55.97 125 VAL A C 1
ATOM 1020 O O . VAL A 1 125 ? -5.758 -10.978 12.688 1.00 55.97 125 VAL A O 1
ATOM 1023 N N . ASN A 1 126 ? -6.989 -11.289 10.844 1.00 61.25 126 ASN A N 1
ATOM 1024 C CA . ASN A 1 126 ? -6.099 -12.251 10.208 1.00 61.25 126 ASN A CA 1
ATOM 1025 C C . ASN A 1 126 ? -6.261 -12.206 8.685 1.00 61.25 126 ASN A C 1
ATOM 1027 O O . ASN A 1 126 ? -7.229 -11.653 8.155 1.00 61.25 126 ASN A O 1
ATOM 1031 N N . GLU A 1 127 ? -5.302 -12.790 7.977 1.00 66.62 127 GLU A N 1
ATOM 1032 C CA . GLU A 1 127 ? -5.231 -12.722 6.523 1.00 66.62 127 GLU A CA 1
ATOM 1033 C C . GLU A 1 127 ? -6.411 -13.431 5.835 1.00 66.62 127 GLU A C 1
ATOM 1035 O O . GLU A 1 127 ? -6.838 -13.000 4.769 1.00 66.62 127 GLU A O 1
ATOM 1040 N N . GLN A 1 128 ? -7.006 -14.454 6.456 1.00 70.69 128 GLN A N 1
ATOM 1041 C CA . GLN A 1 128 ? -8.183 -15.147 5.910 1.00 70.69 128 GLN A CA 1
ATOM 1042 C C . GLN A 1 128 ? -9.448 -14.297 5.976 1.00 70.69 128 GLN A C 1
ATOM 1044 O O . GLN A 1 128 ? -10.256 -14.290 5.049 1.00 70.69 128 GLN A O 1
ATOM 1049 N N . GLN A 1 129 ? -9.626 -13.544 7.060 1.00 73.38 129 GLN A N 1
ATOM 1050 C CA . GLN A 1 129 ? -10.706 -12.573 7.129 1.00 73.38 129 GLN A CA 1
ATOM 1051 C C . GLN A 1 129 ? -10.477 -11.455 6.110 1.00 73.38 129 GLN A C 1
ATOM 1053 O O . GLN A 1 129 ? -11.427 -11.067 5.439 1.00 73.38 129 GLN A O 1
ATOM 1058 N N . ALA A 1 130 ? -9.237 -10.993 5.922 1.00 75.88 130 ALA A N 1
ATOM 1059 C CA . ALA A 1 130 ? -8.941 -10.027 4.868 1.00 75.88 130 ALA A CA 1
ATOM 1060 C C . ALA A 1 130 ? -9.282 -10.573 3.471 1.00 75.88 130 ALA A C 1
ATOM 1062 O O . ALA A 1 130 ? -9.947 -9.886 2.698 1.00 75.88 130 ALA A O 1
ATOM 1063 N N . TYR A 1 131 ? -8.905 -11.821 3.177 1.00 80.56 131 TYR A N 1
ATOM 1064 C CA . TYR A 1 131 ? -9.287 -12.517 1.950 1.00 80.56 131 TYR A CA 1
ATOM 1065 C C . TYR A 1 131 ? -10.805 -12.533 1.746 1.00 80.56 131 TYR A C 1
ATOM 1067 O O . TYR A 1 131 ? -11.280 -12.090 0.703 1.00 80.56 131 TYR A O 1
ATOM 1075 N N . GLY A 1 132 ? -11.568 -12.983 2.748 1.00 81.19 132 GLY A N 1
ATOM 1076 C CA . GLY A 1 132 ? -13.027 -13.053 2.656 1.00 81.19 132 GLY A CA 1
ATOM 1077 C C . GLY A 1 132 ? -13.661 -11.691 2.361 1.00 81.19 132 GLY A C 1
ATOM 1078 O O . GLY A 1 132 ? -14.547 -11.586 1.515 1.00 81.19 132 GLY A O 1
ATOM 1079 N N . GLU A 1 133 ? -13.163 -10.626 2.994 1.00 81.12 133 GLU A N 1
ATOM 1080 C CA . GLU A 1 133 ? -13.633 -9.256 2.755 1.00 81.12 133 GLU A CA 1
ATOM 1081 C C . GLU A 1 133 ? -13.291 -8.768 1.341 1.00 81.12 133 GLU A C 1
ATOM 1083 O O . GLU A 1 133 ? -14.128 -8.140 0.687 1.00 81.12 133 GLU A O 1
ATOM 1088 N N . ILE A 1 134 ? -12.083 -9.063 0.848 1.00 86.56 134 ILE A N 1
ATOM 1089 C CA . ILE A 1 134 ? -11.646 -8.708 -0.508 1.00 86.56 134 ILE A CA 1
ATOM 1090 C C . ILE A 1 134 ? -12.472 -9.468 -1.542 1.00 86.56 134 ILE A C 1
ATOM 1092 O O . ILE A 1 134 ? -12.998 -8.846 -2.465 1.00 86.56 134 ILE A O 1
ATOM 1096 N N . LEU A 1 135 ? -12.636 -10.782 -1.381 1.00 89.12 135 LEU A N 1
ATOM 1097 C CA . LEU A 1 135 ? -13.438 -11.628 -2.261 1.00 89.12 135 LEU A CA 1
ATOM 1098 C C . LEU A 1 135 ? -14.881 -11.124 -2.329 1.00 89.12 135 LEU A C 1
ATOM 1100 O O . LEU A 1 135 ? -15.385 -10.858 -3.421 1.00 89.12 135 LEU A O 1
ATOM 1104 N N . ARG A 1 136 ? -15.523 -10.922 -1.170 1.00 87.94 136 ARG A N 1
ATOM 1105 C CA . ARG A 1 136 ? -16.894 -10.401 -1.084 1.00 87.94 136 ARG A CA 1
ATOM 1106 C C . ARG A 1 136 ? -17.028 -9.069 -1.812 1.00 87.94 136 ARG A C 1
ATOM 1108 O O . ARG A 1 136 ? -17.932 -8.887 -2.623 1.00 87.94 136 ARG A O 1
ATOM 1115 N N . THR A 1 137 ? -16.116 -8.142 -1.540 1.00 88.81 137 THR A N 1
ATOM 1116 C CA . THR A 1 137 ? -16.145 -6.797 -2.127 1.00 88.81 137 THR A CA 1
ATOM 1117 C C . THR A 1 137 ? -15.914 -6.831 -3.637 1.00 88.81 137 THR A C 1
ATOM 1119 O O . THR A 1 137 ? -16.579 -6.117 -4.387 1.00 88.81 137 THR A O 1
ATOM 1122 N N . THR A 1 138 ? -15.020 -7.710 -4.091 1.00 92.38 138 THR A N 1
ATOM 1123 C CA . THR A 1 138 ? -14.712 -7.922 -5.509 1.00 92.38 138 THR A CA 1
ATOM 1124 C C . THR A 1 138 ? -15.935 -8.451 -6.254 1.00 92.38 138 THR A C 1
ATOM 1126 O O . THR A 1 138 ? -16.337 -7.875 -7.264 1.00 92.38 138 THR A O 1
ATOM 1129 N N . LEU A 1 139 ? -16.581 -9.491 -5.719 1.00 92.31 139 LEU A N 1
ATOM 1130 C CA . LEU A 1 139 ? -17.820 -10.049 -6.263 1.00 92.31 139 LEU A CA 1
ATOM 1131 C C . LEU A 1 139 ? -18.952 -9.015 -6.280 1.00 92.31 139 LEU A C 1
ATOM 1133 O O . LEU A 1 139 ? -19.661 -8.887 -7.277 1.00 92.31 139 LEU A O 1
ATOM 1137 N N . TRP A 1 140 ? -19.089 -8.220 -5.215 1.00 91.00 140 TRP A N 1
ATOM 1138 C CA . TRP A 1 140 ? -20.101 -7.170 -5.160 1.00 91.00 140 TRP A CA 1
ATOM 1139 C C . TRP A 1 140 ? -19.890 -6.104 -6.227 1.00 91.00 140 TRP A C 1
ATOM 1141 O O . TRP A 1 140 ? -20.830 -5.795 -6.960 1.00 91.00 140 TRP A O 1
ATOM 1151 N N . GLY A 1 141 ? -18.677 -5.567 -6.373 1.00 90.88 141 GLY A N 1
ATOM 1152 C CA . GLY A 1 141 ? -18.375 -4.606 -7.437 1.00 90.88 141 GLY A CA 1
ATOM 1153 C C . GLY A 1 141 ? -18.618 -5.188 -8.830 1.00 90.88 141 GLY A C 1
ATOM 1154 O O . GLY A 1 141 ? -19.192 -4.524 -9.698 1.00 90.88 141 GLY A O 1
ATOM 1155 N N . LEU A 1 142 ? -18.278 -6.466 -9.015 1.00 93.38 142 LEU A N 1
ATOM 1156 C CA . LEU A 1 142 ? -18.497 -7.178 -10.267 1.00 93.38 142 LEU A CA 1
ATOM 1157 C C . LEU A 1 142 ? -19.992 -7.279 -10.618 1.00 93.38 142 LEU A C 1
ATOM 1159 O O . LEU A 1 142 ? -20.383 -6.918 -11.726 1.00 93.38 142 LEU A O 1
ATOM 1163 N N . PHE A 1 143 ? -20.842 -7.713 -9.684 1.00 92.12 143 PHE A N 1
ATOM 1164 C CA . PHE A 1 143 ? -22.269 -7.961 -9.944 1.00 92.12 143 PHE A CA 1
ATOM 1165 C C . PHE A 1 143 ? -23.138 -6.707 -9.882 1.00 92.12 143 PHE A C 1
ATOM 1167 O O . PHE A 1 143 ? -24.152 -6.598 -10.582 1.00 92.12 143 PHE A O 1
ATOM 1174 N N . SER A 1 144 ? -22.772 -5.744 -9.040 1.00 88.25 144 SER A N 1
ATOM 1175 C CA . SER A 1 144 ? -23.529 -4.502 -8.899 1.00 88.25 144 SER A CA 1
ATOM 1176 C C . SER A 1 144 ? -23.307 -3.565 -10.086 1.00 88.25 144 SER A C 1
ATOM 1178 O O . SER A 1 144 ? -24.291 -3.015 -10.588 1.00 88.25 144 SER A O 1
ATOM 1180 N N . GLU A 1 145 ? -22.076 -3.453 -10.593 1.00 88.62 145 GLU A N 1
ATOM 1181 C CA . GLU A 1 145 ? -21.718 -2.404 -11.553 1.00 88.62 145 GLU A CA 1
ATOM 1182 C C . GLU A 1 145 ? -20.957 -2.897 -12.789 1.00 88.62 145 GLU A C 1
ATOM 1184 O O . GLU A 1 145 ? -21.285 -2.480 -13.899 1.00 88.62 145 GLU A O 1
ATOM 1189 N N . LYS A 1 146 ? -19.932 -3.746 -12.633 1.00 92.31 146 LYS A N 1
ATOM 1190 C CA . LYS A 1 146 ? -18.989 -4.002 -13.739 1.00 92.31 146 LYS A CA 1
ATOM 1191 C C . LYS A 1 146 ? -19.523 -4.966 -14.795 1.00 92.31 146 LYS A C 1
ATOM 1193 O O . LYS A 1 146 ? -19.223 -4.786 -15.975 1.00 92.31 146 LYS A O 1
ATOM 1198 N N . LEU A 1 147 ? -20.319 -5.962 -14.407 1.00 92.31 147 LEU A N 1
ATOM 1199 C CA . LEU A 1 147 ? -20.981 -6.848 -15.360 1.00 92.31 147 LEU A CA 1
ATOM 1200 C C . LEU A 1 147 ? -22.301 -6.244 -15.857 1.00 92.31 147 LEU A C 1
ATOM 1202 O O . LEU A 1 147 ? -23.124 -5.814 -15.043 1.00 92.31 147 LEU A O 1
ATOM 1206 N N . PRO A 1 148 ? -22.562 -6.269 -17.179 1.00 90.75 148 PRO A N 1
ATOM 1207 C CA . PRO A 1 148 ? -23.791 -5.747 -17.773 1.00 90.75 148 PRO A CA 1
ATOM 1208 C C . PRO A 1 148 ? -24.962 -6.734 -17.605 1.00 90.75 148 PRO A C 1
ATOM 1210 O O . PRO A 1 148 ? -25.570 -7.165 -18.588 1.00 90.75 148 PRO A O 1
ATOM 1213 N N . LEU A 1 149 ? -25.255 -7.102 -16.354 1.00 92.06 149 LEU A N 1
ATOM 1214 C CA . LEU A 1 149 ? -26.288 -8.069 -15.977 1.00 92.06 149 LEU A CA 1
ATOM 1215 C C . LEU A 1 149 ? -27.695 -7.523 -16.255 1.00 92.06 149 LEU A C 1
ATOM 1217 O O . LEU A 1 149 ? -28.005 -6.370 -15.938 1.00 92.06 149 LEU A O 1
ATOM 1221 N N . LYS A 1 150 ? -28.554 -8.372 -16.819 1.00 92.31 150 LYS A N 1
ATOM 1222 C CA . LYS A 1 150 ? -29.952 -8.106 -17.175 1.00 92.31 150 LYS A CA 1
ATOM 1223 C C . LYS A 1 150 ? -30.886 -9.109 -16.505 1.00 92.31 150 LYS A C 1
ATOM 1225 O O . LYS A 1 150 ? -30.474 -10.193 -16.111 1.00 92.31 150 LYS A O 1
ATOM 1230 N N . GLU A 1 151 ? -32.164 -8.747 -16.416 1.00 93.19 151 GLU A N 1
ATOM 1231 C CA . GLU A 1 151 ? -33.214 -9.640 -15.916 1.00 93.19 151 GLU A CA 1
ATOM 1232 C C . GLU A 1 151 ? -33.193 -10.987 -16.660 1.00 93.19 151 GLU A C 1
ATOM 1234 O O . GLU A 1 151 ? -33.236 -11.032 -17.893 1.00 93.19 151 GLU A O 1
ATOM 1239 N N . GLY A 1 152 ? -33.135 -12.074 -15.888 1.00 92.94 152 GLY A N 1
ATOM 1240 C CA . GLY A 1 152 ? -33.059 -13.451 -16.369 1.00 92.94 152 GLY A CA 1
ATOM 1241 C C . GLY A 1 152 ? -31.643 -13.998 -16.578 1.00 92.94 152 GLY A C 1
ATOM 1242 O O . GLY A 1 152 ? -31.524 -15.190 -16.853 1.00 92.94 152 GLY A O 1
ATOM 1243 N N . ASP A 1 153 ? -30.591 -13.181 -16.456 1.00 95.88 153 ASP A N 1
ATOM 1244 C CA . ASP A 1 153 ? -29.208 -13.658 -16.578 1.00 95.88 153 ASP A CA 1
ATOM 1245 C C . ASP A 1 153 ? -28.843 -14.638 -15.447 1.00 95.88 153 ASP A C 1
ATOM 1247 O O . ASP A 1 153 ? -29.350 -14.550 -14.323 1.00 95.88 153 ASP A O 1
ATOM 1251 N N . ILE A 1 154 ? -27.921 -15.558 -15.744 1.00 96.25 154 ILE A N 1
ATOM 1252 C CA . ILE A 1 154 ? -27.377 -16.536 -14.791 1.00 96.25 154 ILE A CA 1
ATOM 1253 C C . ILE A 1 154 ? -25.879 -16.286 -14.636 1.00 96.25 154 ILE A C 1
ATOM 1255 O O . ILE A 1 154 ? -25.157 -16.241 -15.629 1.00 96.25 154 ILE A O 1
ATOM 1259 N N . VAL A 1 155 ? -25.398 -16.169 -13.403 1.00 95.88 155 VAL A N 1
ATOM 1260 C CA . VAL A 1 155 ? -23.982 -15.999 -13.072 1.00 95.88 155 VAL A CA 1
ATOM 1261 C C . VAL A 1 155 ? -23.499 -17.226 -12.307 1.00 95.88 155 VAL A C 1
ATOM 1263 O O . VAL A 1 155 ? -23.914 -17.457 -11.174 1.00 95.88 155 VAL A O 1
ATOM 1266 N N . ASN A 1 156 ? -22.613 -18.007 -12.918 1.00 94.19 156 ASN A N 1
ATOM 1267 C CA . ASN A 1 156 ? -21.927 -19.125 -12.278 1.00 94.19 156 ASN A CA 1
ATOM 1268 C C . ASN A 1 156 ? -20.551 -18.654 -11.817 1.00 94.19 156 ASN A C 1
ATOM 1270 O O . ASN A 1 156 ? -19.772 -18.153 -12.621 1.00 94.19 156 ASN A O 1
ATOM 1274 N N . VAL A 1 157 ? -20.247 -18.814 -10.538 1.00 93.38 157 VAL A N 1
ATOM 1275 C CA . VAL A 1 157 ? -19.012 -18.334 -9.925 1.00 93.38 157 VAL A CA 1
ATOM 1276 C C . VAL A 1 157 ? -18.215 -19.536 -9.442 1.00 93.38 157 VAL A C 1
ATOM 1278 O O . VAL A 1 157 ? -18.704 -20.300 -8.616 1.00 93.38 157 VAL A O 1
ATOM 1281 N N . MET A 1 158 ? -16.996 -19.696 -9.945 1.00 91.44 158 MET A N 1
ATOM 1282 C CA . MET A 1 158 ? -16.061 -20.747 -9.551 1.00 91.44 158 MET A CA 1
ATOM 1283 C C . MET A 1 158 ? -14.881 -20.109 -8.832 1.00 91.44 158 MET A C 1
ATOM 1285 O O . MET A 1 158 ? -14.209 -19.250 -9.399 1.00 91.44 158 MET A O 1
ATOM 1289 N N . ILE A 1 159 ? -14.633 -20.511 -7.589 1.00 87.12 159 ILE A N 1
ATOM 1290 C CA . ILE A 1 159 ? -13.556 -19.944 -6.772 1.00 87.12 159 ILE A CA 1
ATOM 1291 C C . ILE A 1 159 ? -12.536 -21.047 -6.511 1.00 87.12 159 ILE A C 1
ATOM 1293 O O . ILE A 1 159 ? -12.888 -22.094 -5.968 1.00 87.12 159 ILE A O 1
ATOM 1297 N N . GLY A 1 160 ? -11.287 -20.815 -6.913 1.00 80.50 160 GLY A N 1
ATOM 1298 C CA . GLY A 1 160 ? -10.135 -21.661 -6.614 1.00 80.50 160 GLY A CA 1
ATOM 1299 C C . GLY A 1 160 ? -9.323 -21.099 -5.454 1.00 80.50 160 GLY A C 1
ATOM 1300 O O . GLY A 1 160 ? -8.343 -20.406 -5.696 1.00 80.50 160 GLY A O 1
ATOM 1301 N N . PRO A 1 161 ? -9.707 -21.340 -4.194 1.00 69.62 161 PRO A N 1
ATOM 1302 C CA . PRO A 1 161 ? -8.933 -20.842 -3.069 1.00 69.62 161 PRO A CA 1
ATOM 1303 C C . PRO A 1 161 ? -7.589 -21.561 -2.932 1.00 69.62 161 PRO A C 1
ATOM 1305 O O . PRO A 1 161 ? -7.543 -22.791 -2.928 1.00 69.62 161 PRO A O 1
ATOM 1308 N N . ARG A 1 162 ? -6.504 -20.806 -2.739 1.00 60.19 162 ARG A N 1
ATOM 1309 C CA . ARG A 1 162 ? -5.144 -21.350 -2.556 1.00 60.19 162 ARG A CA 1
ATOM 1310 C C . ARG A 1 162 ? -4.773 -21.566 -1.096 1.00 60.19 162 ARG A C 1
ATOM 1312 O O . ARG A 1 162 ? -3.970 -22.438 -0.786 1.00 60.19 162 ARG A O 1
ATOM 1319 N N . SER A 1 163 ? -5.354 -20.772 -0.207 1.00 54.62 163 SER A N 1
ATOM 1320 C CA . SER A 1 163 ? -5.216 -20.872 1.245 1.00 54.62 163 SER A CA 1
ATOM 1321 C C . SER A 1 163 ? -5.530 -22.277 1.771 1.00 54.62 163 SER A C 1
ATOM 1323 O O . SER A 1 163 ? -6.616 -22.756 1.534 1.00 54.62 163 SER A O 1
ATOM 1325 N N . GLN A 1 164 ? -4.694 -22.913 2.597 1.00 52.06 164 GLN A N 1
ATOM 1326 C CA . GLN A 1 164 ? -5.080 -24.135 3.339 1.00 52.06 164 GLN A CA 1
ATOM 1327 C C . GLN A 1 164 ? -5.984 -23.866 4.569 1.00 52.06 164 GLN A C 1
ATOM 1329 O O . GLN A 1 164 ? -6.141 -24.737 5.426 1.00 52.06 164 GLN A O 1
ATOM 1334 N N . ALA A 1 165 ? -6.524 -22.647 4.720 1.00 46.62 165 ALA A N 1
ATOM 1335 C CA . ALA A 1 165 ? -7.343 -22.161 5.843 1.00 46.62 165 ALA A CA 1
ATOM 1336 C C . ALA A 1 165 ? -6.816 -22.505 7.255 1.00 46.62 165 ALA A C 1
ATOM 1338 O O . ALA A 1 165 ? -7.575 -22.525 8.226 1.00 46.62 165 ALA A O 1
ATOM 1339 N N . LYS A 1 166 ? -5.502 -22.718 7.415 1.00 42.50 166 LYS A N 1
ATOM 1340 C CA . LYS A 1 166 ? -4.864 -23.195 8.661 1.00 42.50 166 LYS A CA 1
ATOM 1341 C C . LYS A 1 166 ? -4.952 -22.234 9.865 1.00 42.50 166 LYS A C 1
ATOM 1343 O O . LYS A 1 166 ? -4.346 -22.511 10.897 1.00 42.50 166 LYS A O 1
ATOM 1348 N N . GLY A 1 167 ? -5.701 -21.131 9.779 1.00 40.50 167 GLY A N 1
ATOM 1349 C CA . GLY A 1 167 ? -5.713 -20.089 10.811 1.00 40.50 167 GLY A CA 1
ATOM 1350 C C . GLY A 1 167 ? -6.951 -19.195 10.905 1.00 40.50 167 GLY A C 1
ATOM 1351 O O . GLY A 1 167 ? -6.874 -18.199 11.620 1.00 40.50 167 GLY A O 1
ATOM 1352 N N . ALA A 1 168 ? -8.078 -19.519 10.254 1.00 38.47 168 ALA A N 1
ATOM 1353 C CA . ALA A 1 168 ? -9.265 -18.644 10.217 1.00 38.47 168 ALA A CA 1
ATOM 1354 C C . ALA A 1 168 ? -9.799 -18.214 11.610 1.00 38.47 168 ALA A C 1
ATOM 1356 O O . ALA A 1 168 ? -10.424 -17.162 11.725 1.00 38.47 168 ALA A O 1
ATOM 1357 N N . PHE A 1 169 ? -9.489 -18.973 12.671 1.00 41.88 169 PHE A N 1
ATOM 1358 C CA . PHE A 1 169 ? -9.956 -18.749 14.050 1.00 41.88 169 PHE A CA 1
ATOM 1359 C C . PHE A 1 169 ? -8.821 -18.724 15.103 1.00 41.88 169 PHE A C 1
ATOM 1361 O O . PHE A 1 169 ? -9.051 -18.941 16.295 1.00 41.88 169 PHE A O 1
ATOM 1368 N N . GLY A 1 170 ? -7.569 -18.482 14.695 1.00 45.81 170 GLY A N 1
ATOM 1369 C CA . GLY A 1 170 ? -6.432 -18.464 15.627 1.00 45.81 170 GLY A CA 1
ATOM 1370 C C . GLY A 1 170 ? -6.117 -19.847 16.223 1.00 45.81 170 GLY A C 1
ATOM 1371 O O . GLY A 1 170 ? -5.991 -20.822 15.488 1.00 45.81 170 GLY A O 1
ATOM 1372 N N . VAL A 1 171 ? -5.964 -19.942 17.552 1.00 33.56 171 VAL A N 1
ATOM 1373 C CA . VAL A 1 171 ? -5.615 -21.184 18.292 1.00 33.56 171 VAL A CA 1
ATOM 1374 C C . VAL A 1 171 ? -6.677 -22.291 18.133 1.00 33.56 171 VAL A C 1
ATOM 1376 O O . VAL A 1 171 ? -6.404 -23.468 18.371 1.00 33.56 171 VAL A O 1
ATOM 1379 N N . TRP A 1 172 ? -7.876 -21.941 17.667 1.00 39.47 172 TRP A N 1
ATOM 1380 C CA . TRP A 1 172 ? -8.987 -22.856 17.432 1.00 39.47 172 TRP A CA 1
ATOM 1381 C C . TRP A 1 172 ? -9.024 -23.277 15.962 1.00 39.47 172 TRP A C 1
ATOM 1383 O O . TRP A 1 172 ? -9.768 -22.734 15.161 1.00 39.47 172 TRP A O 1
ATOM 1393 N N . LYS A 1 173 ? -8.193 -24.242 15.570 1.00 39.03 173 LYS A N 1
ATOM 1394 C CA . LYS A 1 173 ? -8.230 -24.821 14.216 1.00 39.03 173 LYS A CA 1
ATOM 1395 C C . LYS A 1 173 ? -9.645 -25.330 13.882 1.00 39.03 173 LYS A C 1
ATOM 1397 O O . LYS A 1 173 ? -10.129 -26.201 14.606 1.00 39.03 173 LYS A O 1
ATOM 1402 N N . PRO A 1 174 ? -10.263 -24.973 12.744 1.00 38.50 174 PRO A N 1
ATOM 1403 C CA . PRO A 1 174 ? -11.007 -25.976 12.008 1.00 38.50 174 PRO A CA 1
ATOM 1404 C C . PRO A 1 174 ? -9.957 -26.965 11.508 1.00 38.50 174 PRO A C 1
ATOM 1406 O O . PRO A 1 174 ? -9.022 -26.597 10.800 1.00 38.50 174 PRO A O 1
ATOM 1409 N N . ALA A 1 175 ? -10.078 -28.224 11.907 1.00 46.06 175 ALA A N 1
ATOM 1410 C CA . ALA A 1 175 ? -9.268 -29.301 11.350 1.00 46.06 175 ALA A CA 1
ATOM 1411 C C . ALA A 1 175 ? -9.606 -29.583 9.866 1.00 46.06 175 ALA A C 1
ATOM 1413 O O . ALA A 1 175 ? -8.989 -30.458 9.267 1.00 46.06 175 ALA A O 1
ATOM 1414 N N . ASP A 1 176 ? -10.571 -28.851 9.295 1.00 59.06 176 ASP A N 1
ATOM 1415 C CA . ASP A 1 176 ? -11.209 -29.134 8.017 1.00 59.06 176 ASP A CA 1
ATOM 1416 C C . ASP A 1 176 ? -11.317 -27.865 7.148 1.00 59.06 176 ASP A C 1
ATOM 1418 O O . ASP A 1 176 ? -12.119 -26.964 7.404 1.00 59.06 176 ASP A O 1
ATOM 1422 N N . TYR A 1 177 ? -10.452 -27.791 6.137 1.00 61.28 177 TYR A N 1
ATOM 1423 C CA . TYR A 1 177 ? -10.410 -26.736 5.122 1.00 61.28 177 TYR A CA 1
ATOM 1424 C C . TYR A 1 177 ? -11.684 -26.714 4.264 1.00 61.28 177 TYR A C 1
ATOM 1426 O O . TYR A 1 177 ? -12.187 -25.632 3.953 1.00 61.28 177 TYR A O 1
ATOM 1434 N N . ASP A 1 178 ? -12.257 -27.885 3.969 1.00 68.50 178 ASP A N 1
ATOM 1435 C CA . ASP A 1 178 ? -13.462 -28.006 3.147 1.00 68.50 178 ASP A CA 1
ATOM 1436 C C . ASP A 1 178 ? -14.661 -27.356 3.876 1.00 68.50 178 ASP A C 1
ATOM 1438 O O . ASP A 1 178 ? -15.445 -26.624 3.268 1.00 68.50 178 ASP A O 1
ATOM 1442 N N . PHE A 1 179 ? -14.729 -27.492 5.208 1.00 68.69 179 PHE A N 1
ATOM 1443 C CA . PHE A 1 179 ? -15.759 -26.855 6.042 1.00 68.69 179 PHE A CA 1
ATOM 1444 C C . PHE A 1 179 ? -15.717 -25.316 6.017 1.00 68.69 179 PHE A C 1
ATOM 1446 O O . PHE A 1 179 ? -16.767 -24.673 5.966 1.00 68.69 179 PHE A O 1
ATOM 1453 N N . TYR A 1 180 ? -14.527 -24.701 6.059 1.00 71.06 180 TYR A N 1
ATOM 1454 C CA . TYR A 1 180 ? -14.406 -23.236 6.027 1.00 71.06 180 TYR A CA 1
ATOM 1455 C C . TYR A 1 180 ? -14.942 -22.660 4.711 1.00 71.06 180 TYR A C 1
ATOM 1457 O O . TYR A 1 180 ? -15.709 -21.695 4.731 1.00 71.06 180 TYR A O 1
ATOM 1465 N N . TYR A 1 181 ? -14.591 -23.272 3.578 1.00 73.62 181 TYR A N 1
ATOM 1466 C CA . TYR A 1 181 ? -15.072 -22.813 2.277 1.00 73.62 181 TYR A CA 1
ATOM 1467 C C . TYR A 1 181 ? -16.557 -23.080 2.080 1.00 73.62 181 TYR A C 1
ATOM 1469 O O . TYR A 1 181 ? -17.254 -22.219 1.547 1.00 73.62 181 TYR A O 1
ATOM 1477 N N . GLU A 1 182 ? -17.076 -24.199 2.584 1.00 73.88 182 GLU A N 1
ATOM 1478 C CA . GLU A 1 182 ? -18.516 -24.451 2.575 1.00 73.88 182 GLU A CA 1
ATOM 1479 C C . GLU A 1 182 ? -19.280 -23.393 3.395 1.00 73.88 182 GLU A C 1
ATOM 1481 O O . GLU A 1 182 ? -20.326 -22.897 2.965 1.00 73.88 182 GLU A O 1
ATOM 1486 N N . PHE A 1 183 ? -18.746 -22.995 4.556 1.00 75.00 183 PHE A N 1
ATOM 1487 C CA . PHE A 1 183 ? -19.301 -21.906 5.361 1.00 75.00 183 PHE A CA 1
ATOM 1488 C C . PHE A 1 183 ? -19.248 -20.562 4.623 1.00 75.00 183 PHE A C 1
ATOM 1490 O O . PHE A 1 183 ? -20.268 -19.873 4.548 1.00 75.00 183 PHE A O 1
ATOM 1497 N N . LEU A 1 184 ? -18.094 -20.208 4.046 1.00 77.19 184 LEU A N 1
ATOM 1498 C CA . LEU A 1 184 ? -17.912 -18.972 3.283 1.00 77.19 184 LEU A CA 1
ATOM 1499 C C . LEU A 1 184 ? -18.885 -18.903 2.100 1.00 77.19 184 LEU A C 1
ATOM 1501 O O . LEU A 1 184 ? -19.526 -17.875 1.906 1.00 77.19 184 LEU A O 1
ATOM 1505 N N . MET A 1 185 ? -19.063 -19.994 1.349 1.00 82.31 185 MET A N 1
ATOM 1506 C CA . MET A 1 185 ? -20.010 -20.031 0.229 1.00 82.31 185 MET A CA 1
ATOM 1507 C C . MET A 1 185 ? -21.449 -19.830 0.697 1.00 82.31 185 MET A C 1
ATOM 1509 O O . MET A 1 185 ? -22.142 -18.973 0.158 1.00 82.31 185 MET A O 1
ATOM 1513 N N . LYS A 1 186 ? -21.886 -20.535 1.750 1.00 80.25 186 LYS A N 1
ATOM 1514 C CA . LYS A 1 186 ? -23.230 -20.344 2.328 1.00 80.25 186 LYS A CA 1
ATOM 1515 C C . LYS A 1 186 ? -23.452 -18.917 2.825 1.00 80.25 186 LYS A C 1
ATOM 1517 O O . LYS A 1 186 ? -24.581 -18.426 2.799 1.00 80.25 186 LYS A O 1
ATOM 1522 N N . GLN A 1 187 ? -22.405 -18.267 3.328 1.00 78.12 187 GLN A N 1
ATOM 1523 C CA . GLN A 1 187 ? -22.466 -16.870 3.736 1.00 78.12 187 GLN A CA 1
ATOM 1524 C C . GLN A 1 187 ? -22.630 -15.953 2.518 1.00 78.12 187 GLN A C 1
ATOM 1526 O O . GLN A 1 187 ? -23.579 -15.171 2.487 1.00 78.12 187 GLN A O 1
ATOM 1531 N N . LEU A 1 188 ? -21.781 -16.096 1.496 1.00 83.44 188 LEU A N 1
ATOM 1532 C CA . LEU A 1 188 ? -21.859 -15.301 0.268 1.00 83.44 188 LEU A CA 1
ATOM 1533 C C . LEU A 1 188 ? -23.205 -15.497 -0.451 1.00 83.44 188 LEU A C 1
ATOM 1535 O O . LEU A 1 188 ? -23.817 -14.519 -0.867 1.00 83.44 188 LEU A O 1
ATOM 1539 N N . GLU A 1 189 ? -23.726 -16.725 -0.541 1.00 84.50 189 GLU A N 1
ATOM 1540 C CA . GLU A 1 189 ? -25.048 -17.004 -1.127 1.00 84.50 189 GLU A CA 1
ATOM 1541 C C . GLU A 1 189 ? -26.162 -16.194 -0.451 1.00 84.50 189 GLU A C 1
ATOM 1543 O O . GLU A 1 189 ? -26.996 -15.590 -1.128 1.00 84.50 189 GLU A O 1
ATOM 1548 N N . LYS A 1 190 ? -26.162 -16.141 0.887 1.00 81.75 190 LYS A N 1
ATOM 1549 C CA . LYS A 1 190 ? -27.135 -15.351 1.655 1.00 81.75 190 LYS A CA 1
ATOM 1550 C C . LYS A 1 190 ? -26.947 -13.853 1.444 1.00 81.75 190 LYS A C 1
ATOM 1552 O O . LYS A 1 190 ? -27.935 -13.140 1.289 1.00 81.75 190 LYS A O 1
ATOM 1557 N N . GLU A 1 191 ? -25.703 -13.382 1.437 1.00 79.31 191 GLU A N 1
ATOM 1558 C CA . GLU A 1 191 ? -25.366 -11.963 1.266 1.00 79.31 191 GLU A CA 1
ATOM 1559 C C . GLU A 1 191 ? -25.724 -11.444 -0.138 1.00 79.31 191 GLU A C 1
ATOM 1561 O O . GLU A 1 191 ? -26.198 -10.318 -0.279 1.00 79.31 191 GLU A O 1
ATOM 1566 N N . PHE A 1 192 ? -25.573 -12.267 -1.181 1.00 87.00 192 PHE A N 1
ATOM 1567 C CA . PHE A 1 192 ? -25.903 -11.894 -2.560 1.00 87.00 192 PHE A CA 1
ATOM 1568 C C . PHE A 1 192 ? -27.369 -12.134 -2.943 1.00 87.00 192 PHE A C 1
ATOM 1570 O O . PHE A 1 192 ? -27.813 -11.630 -3.978 1.00 87.00 192 PHE A O 1
ATOM 1577 N N . GLN A 1 193 ? -28.154 -12.840 -2.121 1.00 86.25 193 GLN A N 1
ATOM 1578 C CA . GLN A 1 193 ? -29.570 -13.105 -2.394 1.00 86.25 193 GLN A CA 1
ATOM 1579 C C . GLN A 1 193 ? -30.399 -11.823 -2.634 1.00 86.25 193 GLN A C 1
ATOM 1581 O O . GLN A 1 193 ? -31.156 -11.797 -3.609 1.00 86.25 193 GLN A O 1
ATOM 1586 N N . PRO A 1 194 ? -30.268 -10.739 -1.837 1.00 84.19 194 PRO A N 1
ATOM 1587 C CA . PRO A 1 194 ? -30.998 -9.496 -2.090 1.00 84.19 194 PRO A CA 1
ATOM 1588 C C . PRO A 1 194 ? -30.618 -8.850 -3.427 1.00 84.19 194 PRO A C 1
ATOM 1590 O O . PRO A 1 194 ? -31.493 -8.376 -4.150 1.00 84.19 194 PRO A O 1
ATOM 1593 N N . LEU A 1 195 ? -29.329 -8.874 -3.790 1.00 85.31 195 LEU A N 1
ATOM 1594 C CA . LEU A 1 195 ? -28.846 -8.345 -5.068 1.00 85.31 195 LEU A CA 1
ATOM 1595 C C . LEU A 1 195 ? -29.405 -9.157 -6.245 1.00 85.31 195 LEU A C 1
ATOM 1597 O O . LEU A 1 195 ? -29.882 -8.577 -7.223 1.00 85.31 195 LEU A O 1
ATOM 1601 N N . ALA A 1 196 ? -29.398 -10.488 -6.129 1.00 90.25 196 ALA A N 1
ATOM 1602 C CA . ALA A 1 196 ? -29.959 -11.396 -7.124 1.00 90.25 196 ALA A CA 1
ATOM 1603 C C . ALA A 1 196 ? -31.463 -11.153 -7.329 1.00 90.25 196 ALA A C 1
ATOM 1605 O O . ALA A 1 196 ? -31.925 -11.037 -8.463 1.00 90.25 196 ALA A O 1
ATOM 1606 N N . GLN A 1 197 ? -32.218 -10.978 -6.238 1.00 89.88 197 GLN A N 1
ATOM 1607 C CA . GLN A 1 197 ? -33.645 -10.645 -6.281 1.00 89.88 197 GLN A CA 1
ATOM 1608 C C . GLN A 1 197 ? -33.903 -9.271 -6.907 1.00 89.88 197 GLN A C 1
ATOM 1610 O O . GLN A 1 197 ? -34.770 -9.145 -7.770 1.00 89.88 197 GLN A O 1
ATOM 1615 N N . GLN A 1 198 ? -33.136 -8.250 -6.511 1.00 88.38 198 GLN A N 1
ATOM 1616 C CA . GLN A 1 198 ? -33.269 -6.889 -7.034 1.00 88.38 198 GLN A CA 1
ATOM 1617 C C . GLN A 1 198 ? -33.003 -6.833 -8.543 1.00 88.38 198 GLN A C 1
ATOM 1619 O O . GLN A 1 198 ? -33.743 -6.176 -9.275 1.00 88.38 198 GLN A O 1
ATOM 1624 N N . LYS A 1 199 ? -31.955 -7.519 -9.012 1.00 88.94 199 LYS A N 1
ATOM 1625 C CA . LYS A 1 199 ? -31.594 -7.582 -10.436 1.00 88.94 199 LYS A CA 1
ATOM 1626 C C . LYS A 1 199 ? -32.368 -8.644 -11.219 1.00 88.94 199 LYS A C 1
ATOM 1628 O O . LYS A 1 199 ? -32.275 -8.661 -12.444 1.00 88.94 199 LYS A O 1
ATOM 1633 N N . LYS A 1 200 ? -33.143 -9.491 -10.532 1.00 93.56 200 LYS A N 1
ATOM 1634 C CA . LYS A 1 200 ? -33.859 -10.649 -11.088 1.00 93.56 200 LYS A CA 1
ATOM 1635 C C . LYS A 1 200 ? -32.938 -11.564 -11.904 1.00 93.56 200 LYS A C 1
ATOM 1637 O O . LYS A 1 200 ? -33.249 -11.937 -13.034 1.00 93.56 200 LYS A O 1
ATOM 1642 N N . ILE A 1 201 ? -31.790 -11.878 -11.321 1.00 94.88 201 ILE A N 1
ATOM 1643 C CA . ILE A 1 201 ? -30.777 -12.784 -11.869 1.00 94.88 201 ILE A CA 1
ATOM 1644 C C . ILE A 1 201 ? -30.626 -13.998 -10.959 1.00 94.88 201 ILE A C 1
ATOM 1646 O O . ILE A 1 201 ? -31.020 -13.965 -9.792 1.00 94.88 201 ILE A O 1
ATOM 1650 N N . GLU A 1 202 ? -30.014 -15.055 -11.476 1.00 94.75 202 GLU A N 1
ATOM 1651 C CA . GLU A 1 202 ? -29.599 -16.209 -10.683 1.00 94.75 202 GLU A CA 1
ATOM 1652 C C . GLU A 1 202 ? -28.084 -16.149 -10.448 1.00 94.75 202 GLU A C 1
ATOM 1654 O O . GLU A 1 202 ? -27.322 -15.981 -11.396 1.00 94.75 202 GLU A O 1
ATOM 1659 N N . ILE A 1 203 ? -27.634 -16.284 -9.198 1.00 93.19 203 ILE A N 1
ATOM 1660 C CA . ILE A 1 203 ? -26.208 -16.376 -8.848 1.00 93.19 203 ILE A CA 1
ATOM 1661 C C . ILE A 1 203 ? -25.967 -17.758 -8.241 1.00 93.19 203 ILE A C 1
ATOM 1663 O O . ILE A 1 203 ? -26.627 -18.122 -7.269 1.00 93.19 203 ILE A O 1
ATOM 1667 N N . LYS A 1 204 ? -25.032 -18.521 -8.812 1.00 92.19 204 LYS A N 1
ATOM 1668 C CA . LYS A 1 204 ? -24.617 -19.852 -8.349 1.00 92.19 204 LYS A CA 1
ATOM 1669 C C . LYS A 1 204 ? -23.151 -19.812 -7.961 1.00 92.19 204 LYS A C 1
ATOM 1671 O O . LYS A 1 204 ? -22.315 -19.459 -8.788 1.00 92.19 204 LYS A O 1
ATOM 1676 N N . LEU A 1 205 ? -22.847 -20.182 -6.724 1.00 88.44 205 LEU A N 1
ATOM 1677 C CA . LEU A 1 205 ? -21.485 -20.242 -6.202 1.00 88.44 205 LEU A CA 1
ATOM 1678 C C . LEU A 1 205 ? -21.036 -21.708 -6.150 1.00 88.44 205 LEU A C 1
ATOM 1680 O O . LEU A 1 205 ? -21.728 -22.552 -5.588 1.00 88.44 205 LEU A O 1
ATOM 1684 N N . GLU A 1 206 ? -19.888 -22.022 -6.746 1.00 83.44 206 GLU A N 1
ATOM 1685 C CA . GLU A 1 206 ? -19.276 -23.351 -6.717 1.00 83.44 206 GLU A CA 1
ATOM 1686 C C . GLU A 1 206 ? -17.874 -23.275 -6.097 1.00 83.44 206 GLU A C 1
ATOM 1688 O O . GLU A 1 206 ? -16.977 -22.602 -6.610 1.00 83.44 206 GLU A O 1
ATOM 1693 N N . CYS A 1 207 ? -17.686 -24.010 -5.000 1.00 70.56 207 CYS A N 1
ATOM 1694 C CA . CYS A 1 207 ? -16.400 -24.182 -4.333 1.00 70.56 207 CYS A CA 1
ATOM 1695 C C . CYS A 1 207 ? -16.285 -25.630 -3.828 1.00 70.56 207 CYS A C 1
ATOM 1697 O O . CYS A 1 207 ? -16.635 -25.943 -2.694 1.00 70.56 207 CYS A O 1
ATOM 1699 N N . ASP A 1 208 ? -15.855 -26.539 -4.703 1.00 67.62 208 ASP A N 1
ATOM 1700 C CA . ASP A 1 208 ? -15.335 -27.859 -4.322 1.00 67.62 208 ASP A CA 1
ATOM 1701 C C . ASP A 1 208 ? -13.819 -27.764 -4.472 1.00 67.62 208 ASP A C 1
ATOM 1703 O O . ASP A 1 208 ? -13.299 -27.832 -5.582 1.00 67.62 208 ASP A O 1
ATOM 1707 N N . THR A 1 209 ? -13.111 -27.551 -3.369 1.00 65.81 209 THR A N 1
ATOM 1708 C CA . THR A 1 209 ? -11.677 -27.225 -3.354 1.00 65.81 209 THR A CA 1
ATOM 1709 C C . THR A 1 209 ? -10.815 -28.239 -4.120 1.00 65.81 209 THR A C 1
ATOM 1711 O O . THR A 1 209 ? -9.802 -27.877 -4.710 1.00 65.81 209 THR A O 1
ATOM 1714 N N . ARG A 1 210 ? -11.234 -29.510 -4.200 1.00 65.81 210 ARG A N 1
ATOM 1715 C CA . ARG A 1 210 ? -10.487 -30.569 -4.900 1.00 65.81 210 ARG A CA 1
ATOM 1716 C C . ARG A 1 210 ? -10.812 -30.651 -6.386 1.00 65.81 210 ARG A C 1
ATOM 1718 O O . ARG A 1 210 ? -9.957 -31.082 -7.161 1.00 65.81 210 ARG A O 1
ATOM 1725 N N . LYS A 1 211 ? -12.038 -30.300 -6.784 1.00 67.19 211 LYS A N 1
ATOM 1726 C CA . LYS A 1 211 ? -12.481 -30.363 -8.188 1.00 67.19 211 LYS A CA 1
ATOM 1727 C C . LYS A 1 211 ? -12.376 -29.027 -8.906 1.00 67.19 211 LYS A C 1
ATOM 1729 O O . LYS A 1 211 ? -12.002 -29.010 -10.069 1.00 67.19 211 LYS A O 1
ATOM 1734 N N . VAL A 1 212 ? -12.698 -27.929 -8.231 1.00 67.75 212 VAL A N 1
ATOM 1735 C CA . VAL A 1 212 ? -12.733 -26.570 -8.784 1.00 67.75 212 VAL A CA 1
ATOM 1736 C C . VAL A 1 212 ? -11.328 -26.055 -9.078 1.00 67.75 212 VAL A C 1
ATOM 1738 O O . VAL A 1 212 ? -11.120 -25.529 -10.163 1.00 67.75 212 VAL A O 1
ATOM 1741 N N . VAL A 1 213 ? -10.342 -26.305 -8.206 1.00 67.44 213 VAL A N 1
ATOM 1742 C CA . VAL A 1 213 ? -8.929 -25.935 -8.454 1.00 67.44 213 VAL A CA 1
ATOM 1743 C C . VAL A 1 213 ? -8.363 -26.610 -9.713 1.00 67.44 213 VAL A C 1
ATOM 1745 O O . VAL A 1 213 ? -7.448 -26.091 -10.339 1.00 67.44 213 VAL A O 1
ATOM 1748 N N . LYS A 1 214 ? -8.947 -27.741 -10.128 1.00 76.50 214 LYS A N 1
ATOM 1749 C CA . LYS A 1 214 ? -8.568 -28.483 -11.338 1.00 76.50 214 LYS A CA 1
ATOM 1750 C C . LYS A 1 214 ? -9.348 -28.075 -12.590 1.00 76.50 214 LYS A C 1
ATOM 1752 O O . LYS A 1 214 ? -9.119 -28.639 -13.653 1.00 76.50 214 LYS A O 1
ATOM 1757 N N . LYS A 1 215 ? -10.303 -27.146 -12.493 1.00 87.88 215 LYS A N 1
ATOM 1758 C CA . LYS A 1 215 ? -11.075 -26.703 -13.660 1.00 87.88 215 LYS A CA 1
ATOM 1759 C C . LYS A 1 215 ? -10.266 -25.716 -14.494 1.00 87.88 215 LYS A C 1
ATOM 1761 O O . LYS A 1 215 ? -9.658 -24.792 -13.955 1.00 87.88 215 LYS A O 1
ATOM 1766 N N . ALA A 1 216 ? -10.338 -25.872 -15.815 1.00 91.81 216 ALA A N 1
ATOM 1767 C CA . ALA A 1 216 ? -9.650 -25.021 -16.783 1.00 91.81 216 ALA A CA 1
ATOM 1768 C C . ALA A 1 216 ? -9.940 -23.526 -16.577 1.00 91.81 216 ALA A C 1
ATOM 1770 O O . ALA A 1 216 ? -9.075 -22.686 -16.787 1.00 91.81 216 ALA A O 1
ATOM 1771 N N . GLU A 1 217 ? -11.142 -23.174 -16.128 1.00 93.25 217 GLU A N 1
ATOM 1772 C CA . GLU A 1 217 ? -11.538 -21.782 -15.928 1.00 93.25 217 GLU A CA 1
ATOM 1773 C C . GLU A 1 217 ? -10.864 -21.142 -14.713 1.00 93.25 217 GLU A C 1
ATOM 1775 O O . GLU A 1 217 ? -10.493 -19.971 -14.762 1.00 93.25 217 GLU A O 1
ATOM 1780 N N . VAL A 1 218 ? -10.633 -21.913 -13.650 1.00 91.06 218 VAL A N 1
ATOM 1781 C CA . VAL A 1 218 ? -9.858 -21.454 -12.488 1.00 91.06 218 VAL A CA 1
ATOM 1782 C C . VAL A 1 218 ? -8.375 -21.359 -12.837 1.00 91.06 218 VAL A C 1
ATOM 1784 O O . VAL A 1 218 ? -7.731 -20.378 -12.481 1.00 91.06 218 VAL A O 1
ATOM 1787 N N . LEU A 1 219 ? -7.847 -22.305 -13.619 1.00 90.88 219 LEU A N 1
ATOM 1788 C CA . LEU A 1 219 ? -6.481 -22.218 -14.149 1.00 90.88 219 LEU A CA 1
ATOM 1789 C C . LEU A 1 219 ? -6.315 -21.002 -15.076 1.00 90.88 219 LEU A C 1
ATOM 1791 O O . LEU A 1 219 ? -5.299 -20.315 -15.033 1.00 90.88 219 LEU A O 1
ATOM 1795 N N . ALA A 1 220 ? -7.336 -20.656 -15.863 1.00 94.88 220 ALA A N 1
ATOM 1796 C CA . ALA A 1 220 ? -7.352 -19.405 -16.615 1.00 94.88 220 ALA A CA 1
ATOM 1797 C C . ALA A 1 220 ? -7.302 -18.182 -15.681 1.00 94.88 220 ALA A C 1
ATOM 1799 O O . ALA A 1 220 ? -6.578 -17.229 -15.967 1.00 94.88 220 ALA A O 1
ATOM 1800 N N . ALA A 1 221 ? -8.014 -18.198 -14.550 1.00 94.06 221 ALA A N 1
ATOM 1801 C CA . ALA A 1 221 ? -7.917 -17.131 -13.556 1.00 94.06 221 ALA A CA 1
ATOM 1802 C C . ALA A 1 221 ? -6.492 -17.000 -12.972 1.00 94.06 221 ALA A C 1
ATOM 1804 O O . ALA A 1 221 ? -6.003 -15.871 -12.903 1.00 94.06 221 ALA A O 1
ATOM 1805 N N . ASP A 1 222 ? -5.797 -18.107 -12.664 1.00 91.50 222 ASP A N 1
ATOM 1806 C CA . ASP A 1 222 ? -4.370 -18.111 -12.272 1.00 91.50 222 ASP A CA 1
ATOM 1807 C C . ASP A 1 222 ? -3.502 -17.417 -13.329 1.00 91.50 222 ASP A C 1
ATOM 1809 O O . ASP A 1 222 ? -2.784 -16.459 -13.035 1.00 91.50 222 ASP A O 1
ATOM 1813 N N . LEU A 1 223 ? -3.615 -17.852 -14.589 1.00 93.31 223 LEU A N 1
ATOM 1814 C CA . LEU A 1 223 ? -2.818 -17.327 -15.698 1.00 93.31 223 LEU A CA 1
ATOM 1815 C C . LEU A 1 223 ? -2.991 -15.811 -15.870 1.00 93.31 223 LEU A C 1
ATOM 1817 O O . LEU A 1 223 ? -2.014 -15.072 -16.016 1.00 93.31 223 LEU A O 1
ATOM 1821 N N . PHE A 1 224 ? -4.234 -15.327 -15.824 1.00 94.75 224 PHE A N 1
ATOM 1822 C CA . PHE A 1 224 ? -4.518 -13.900 -15.946 1.00 94.75 224 PHE A CA 1
ATOM 1823 C C . PHE A 1 224 ? -4.072 -13.116 -14.709 1.00 94.75 224 PHE A C 1
ATOM 1825 O O . PHE A 1 224 ? -3.556 -12.008 -14.855 1.00 94.75 224 PHE A O 1
ATOM 1832 N N . LEU A 1 225 ? -4.230 -13.655 -13.501 1.00 89.19 225 LEU A N 1
ATOM 1833 C CA . LEU A 1 225 ? -3.777 -12.994 -12.277 1.00 89.19 225 LEU A CA 1
ATOM 1834 C C . LEU A 1 225 ? -2.243 -12.907 -12.222 1.00 89.19 225 LEU A C 1
ATOM 1836 O O . LEU A 1 225 ? -1.688 -11.868 -11.862 1.00 89.19 225 LEU A O 1
ATOM 1840 N N . GLY A 1 226 ? -1.551 -13.955 -12.666 1.00 87.31 226 GLY A N 1
ATOM 1841 C CA . GLY A 1 226 ? -0.104 -13.973 -12.847 1.00 87.31 226 GLY A CA 1
ATOM 1842 C C . GLY A 1 226 ? 0.387 -12.947 -13.874 1.00 87.31 226 GLY A C 1
ATOM 1843 O O . GLY A 1 226 ? 1.323 -12.192 -13.591 1.00 87.31 226 GLY A O 1
ATOM 1844 N N . ASN A 1 227 ? -0.287 -12.843 -15.026 1.00 87.69 227 ASN A N 1
ATOM 1845 C CA . ASN A 1 227 ? 0.023 -11.832 -16.042 1.00 87.69 227 ASN A CA 1
ATOM 1846 C C . ASN A 1 227 ? -0.217 -10.392 -15.552 1.00 87.69 227 ASN A C 1
ATOM 1848 O O . ASN A 1 227 ? 0.493 -9.486 -15.982 1.00 87.69 227 ASN A O 1
ATOM 1852 N N . GLU A 1 228 ? -1.146 -10.145 -14.618 1.00 88.12 228 GLU A N 1
ATOM 1853 C CA . GLU A 1 228 ? -1.327 -8.804 -14.030 1.00 88.12 228 GLU A CA 1
ATOM 1854 C C . GLU A 1 228 ? -0.062 -8.334 -13.306 1.00 88.12 228 GLU A C 1
ATOM 1856 O O . GLU A 1 228 ? 0.301 -7.155 -13.379 1.00 88.12 228 GLU A O 1
ATOM 1861 N N . LYS A 1 229 ? 0.626 -9.277 -12.651 1.00 79.00 229 LYS A N 1
ATOM 1862 C CA . LYS A 1 229 ? 1.825 -9.019 -11.859 1.00 79.00 229 LYS A CA 1
ATOM 1863 C C . LYS A 1 229 ? 3.071 -8.822 -12.721 1.00 79.00 229 LYS A C 1
ATOM 1865 O O . LYS A 1 229 ? 3.877 -7.955 -12.394 1.00 79.00 229 LYS A O 1
ATOM 1870 N N . THR A 1 230 ? 3.241 -9.590 -13.798 1.00 80.00 230 THR A N 1
ATOM 1871 C CA . THR A 1 230 ? 4.432 -9.482 -14.666 1.00 80.00 230 THR A CA 1
ATOM 1872 C C . THR A 1 230 ? 4.246 -8.515 -15.837 1.00 80.00 230 THR A C 1
ATOM 1874 O O . THR A 1 230 ? 5.214 -7.920 -16.299 1.00 80.00 230 THR A O 1
ATOM 1877 N N . ARG A 1 231 ? 3.000 -8.293 -16.279 1.00 80.31 231 ARG A N 1
ATOM 1878 C CA . ARG A 1 231 ? 2.616 -7.461 -17.435 1.00 80.31 231 ARG A CA 1
ATOM 1879 C C . ARG A 1 231 ? 3.282 -7.855 -18.756 1.00 80.31 231 ARG A C 1
ATOM 1881 O O . ARG A 1 231 ? 3.521 -6.992 -19.606 1.00 80.31 231 ARG A O 1
ATOM 1888 N N . ASP A 1 232 ? 3.535 -9.145 -18.954 1.00 81.19 232 ASP A N 1
ATOM 1889 C CA . ASP A 1 232 ? 4.151 -9.644 -20.190 1.00 81.19 232 ASP A CA 1
ATOM 1890 C C . ASP A 1 232 ? 3.222 -9.484 -21.396 1.00 81.19 232 ASP A C 1
ATOM 1892 O O . ASP A 1 232 ? 3.665 -9.145 -22.496 1.00 81.19 232 ASP A O 1
ATOM 1896 N N . ILE A 1 233 ? 1.912 -9.647 -21.187 1.00 86.62 233 ILE A N 1
ATOM 1897 C CA . ILE A 1 233 ? 0.887 -9.401 -22.201 1.00 86.62 233 ILE A CA 1
ATOM 1898 C C . ILE A 1 233 ? 0.171 -8.099 -21.871 1.00 86.62 233 ILE A C 1
ATOM 1900 O O . ILE A 1 233 ? -0.759 -8.048 -21.062 1.00 86.62 233 ILE A O 1
ATOM 1904 N N . LYS A 1 234 ? 0.611 -7.033 -22.541 1.00 85.00 234 LYS A N 1
ATOM 1905 C CA . LYS A 1 234 ? 0.123 -5.660 -22.342 1.00 85.00 234 LYS A CA 1
ATOM 1906 C C . LYS A 1 234 ? -1.309 -5.432 -22.834 1.00 85.00 234 LYS A C 1
ATOM 1908 O O . LYS A 1 234 ? -1.943 -4.473 -22.401 1.00 85.00 234 LYS A O 1
ATOM 1913 N N . ASP A 1 235 ? -1.811 -6.299 -23.711 1.00 84.44 235 ASP A N 1
ATOM 1914 C CA . ASP A 1 235 ? -3.141 -6.164 -24.318 1.00 84.44 235 ASP A CA 1
ATOM 1915 C C . ASP A 1 235 ? -4.277 -6.557 -23.364 1.00 84.44 235 ASP A C 1
ATOM 1917 O O . ASP A 1 235 ? -5.432 -6.179 -23.579 1.00 84.44 235 ASP A O 1
ATOM 1921 N N . VAL A 1 236 ? -3.962 -7.267 -22.275 1.00 86.38 236 VAL A N 1
ATOM 1922 C CA . VAL A 1 236 ? -4.955 -7.616 -21.259 1.00 86.38 236 VAL A CA 1
ATOM 1923 C C . VAL A 1 236 ? -5.335 -6.367 -20.467 1.00 86.38 236 VAL A C 1
ATOM 1925 O O . VAL A 1 236 ? -4.550 -5.817 -19.691 1.00 86.38 236 VAL A O 1
ATOM 1928 N N . LYS A 1 237 ? -6.583 -5.927 -20.630 1.00 87.56 237 LYS A N 1
ATOM 1929 C CA . LYS A 1 237 ? -7.165 -4.848 -19.828 1.00 87.56 237 LYS A CA 1
ATOM 1930 C C . LYS A 1 237 ? -7.848 -5.430 -18.598 1.00 87.56 237 LYS A C 1
ATOM 1932 O O . LYS A 1 237 ? -8.855 -6.123 -18.715 1.00 87.56 237 LYS A O 1
ATOM 1937 N N . TYR A 1 238 ? -7.323 -5.094 -17.424 1.00 91.44 238 TYR A N 1
ATOM 1938 C CA . TYR A 1 238 ? -7.899 -5.508 -16.148 1.00 91.44 238 TYR A CA 1
ATOM 1939 C C . TYR A 1 238 ? -8.921 -4.488 -15.653 1.00 91.44 238 TYR A C 1
ATOM 1941 O O . TYR A 1 238 ? -8.599 -3.318 -15.431 1.00 91.44 238 TYR A O 1
ATOM 1949 N N . CYS A 1 239 ? -10.146 -4.950 -15.418 1.00 93.56 239 CYS A N 1
ATOM 1950 C CA . CYS A 1 239 ? -11.136 -4.212 -14.654 1.00 93.56 239 CYS A CA 1
ATOM 1951 C C . CYS A 1 239 ? -10.734 -4.223 -13.173 1.00 93.56 239 CYS A C 1
ATOM 1953 O O . CYS A 1 239 ? -10.828 -5.248 -12.499 1.00 93.56 239 CYS A O 1
ATOM 1955 N N . LYS A 1 240 ? -10.272 -3.080 -12.659 1.00 91.31 240 LYS A N 1
ATOM 1956 C CA . LYS A 1 240 ? -9.932 -2.939 -11.239 1.00 91.31 240 LYS A CA 1
ATOM 1957 C C . LYS A 1 240 ? -11.192 -2.747 -10.403 1.00 91.31 240 LYS A C 1
ATOM 1959 O O . LYS A 1 240 ? -12.018 -1.891 -10.720 1.00 91.31 240 LYS A O 1
ATOM 1964 N N . ILE A 1 241 ? -11.318 -3.530 -9.337 1.00 90.00 241 ILE A N 1
ATOM 1965 C CA . ILE A 1 241 ? -12.428 -3.449 -8.386 1.00 90.00 241 ILE A CA 1
ATOM 1966 C C . ILE A 1 241 ? -11.871 -2.967 -7.048 1.00 90.00 241 ILE A C 1
ATOM 1968 O O . ILE A 1 241 ? -11.166 -3.697 -6.353 1.00 90.00 241 ILE A O 1
ATOM 1972 N N . SER A 1 242 ? -12.153 -1.707 -6.717 1.00 84.00 242 SER A N 1
ATOM 1973 C CA . SER A 1 242 ? -11.643 -1.051 -5.514 1.00 84.00 242 SER A CA 1
ATOM 1974 C C . SER A 1 242 ? -12.374 -1.523 -4.266 1.00 84.00 242 SER A C 1
ATOM 1976 O O . SER A 1 242 ? -13.600 -1.444 -4.181 1.00 84.00 242 SER A O 1
ATOM 1978 N N . PHE A 1 243 ? -11.618 -1.956 -3.260 1.00 80.69 243 PHE A N 1
ATOM 1979 C CA . PHE A 1 243 ? -12.170 -2.289 -1.957 1.00 80.69 243 PHE A CA 1
ATOM 1980 C C . PHE A 1 243 ? -12.943 -1.103 -1.360 1.00 80.69 243 PHE A C 1
ATOM 1982 O O . PHE A 1 243 ? -14.067 -1.261 -0.894 1.00 80.69 243 PHE A O 1
ATOM 1989 N N . GLN A 1 244 ? -12.375 0.103 -1.435 1.00 74.25 244 GLN A N 1
ATOM 1990 C CA . GLN A 1 244 ? -12.954 1.309 -0.835 1.00 74.25 244 GLN A CA 1
ATOM 1991 C C . GLN A 1 244 ? -14.300 1.698 -1.470 1.00 74.25 244 GLN A C 1
ATOM 1993 O O . GLN A 1 244 ? -15.191 2.179 -0.767 1.00 74.25 244 GLN A O 1
ATOM 1998 N N . ASP A 1 245 ? -14.470 1.434 -2.769 1.00 78.12 245 ASP A N 1
ATOM 1999 C CA . ASP A 1 245 ? -15.676 1.816 -3.511 1.00 78.12 245 ASP A CA 1
ATOM 2000 C C . ASP A 1 245 ? -16.846 0.862 -3.240 1.00 78.12 245 ASP A C 1
ATOM 2002 O O . ASP A 1 245 ? -17.999 1.291 -3.162 1.00 78.12 245 ASP A O 1
ATOM 2006 N N . TYR A 1 246 ? -16.558 -0.433 -3.066 1.00 81.88 246 TYR A N 1
ATOM 2007 C CA . TYR A 1 246 ? -17.585 -1.480 -3.037 1.00 81.88 246 TYR A CA 1
ATOM 2008 C C . TYR A 1 246 ? -17.809 -2.125 -1.667 1.00 81.88 246 TYR A C 1
ATOM 2010 O O . TYR A 1 246 ? -18.822 -2.803 -1.496 1.00 81.88 246 TYR A O 1
ATOM 2018 N N . TYR A 1 247 ? -16.937 -1.899 -0.677 1.00 79.75 247 TYR A N 1
ATOM 2019 C CA . TYR A 1 247 ? -17.053 -2.543 0.637 1.00 79.75 247 TYR A CA 1
ATOM 2020 C C . TYR A 1 247 ? -18.364 -2.209 1.359 1.00 79.75 247 TYR A C 1
ATOM 2022 O O . TYR A 1 247 ? -19.045 -3.101 1.860 1.00 79.75 247 TYR A O 1
ATOM 2030 N N . TRP A 1 248 ? -18.747 -0.928 1.401 1.00 74.38 248 TRP A N 1
ATOM 2031 C CA . TRP A 1 248 ? -19.978 -0.506 2.084 1.00 74.38 248 TRP A CA 1
ATOM 2032 C C . TRP A 1 248 ? -21.246 -0.887 1.348 1.00 74.38 248 TRP A C 1
ATOM 2034 O O . TRP A 1 248 ? -22.150 -1.390 2.010 1.00 74.38 248 TRP A O 1
ATOM 2044 N N . PRO A 1 249 ? -21.328 -0.716 0.014 1.00 71.44 249 PRO A N 1
ATOM 2045 C CA . PRO A 1 249 ? -22.420 -1.299 -0.750 1.00 71.44 249 PRO A CA 1
ATOM 2046 C C . PRO A 1 249 ? -22.589 -2.804 -0.493 1.00 71.44 249 PRO A C 1
ATOM 2048 O O . PRO A 1 249 ? -23.721 -3.264 -0.375 1.00 71.44 249 PRO A O 1
ATOM 2051 N N . ALA A 1 250 ? -21.486 -3.550 -0.337 1.00 67.94 250 ALA A N 1
ATOM 2052 C CA . ALA A 1 250 ? -21.520 -4.984 -0.044 1.00 67.94 250 ALA A CA 1
ATOM 2053 C C . ALA A 1 250 ? -22.077 -5.340 1.345 1.00 67.94 250 ALA A C 1
ATOM 2055 O O . ALA A 1 250 ? -22.492 -6.474 1.553 1.00 67.94 250 ALA A O 1
ATOM 2056 N N . LEU A 1 251 ? -22.119 -4.390 2.284 1.00 67.19 251 LEU A N 1
ATOM 2057 C CA . LEU A 1 251 ? -22.722 -4.548 3.614 1.00 67.19 251 LEU A CA 1
ATOM 2058 C C . LEU A 1 251 ? -24.219 -4.166 3.649 1.00 67.19 251 LEU A C 1
ATOM 2060 O O . LEU A 1 251 ? -24.778 -3.985 4.725 1.00 67.19 251 LEU A O 1
ATOM 2064 N N . GLY A 1 252 ? -24.872 -4.003 2.492 1.00 63.78 252 GLY A N 1
ATOM 2065 C CA . GLY A 1 252 ? -26.323 -3.819 2.393 1.00 63.78 252 GLY A CA 1
ATOM 2066 C C . GLY A 1 252 ? -26.836 -2.387 2.611 1.00 63.78 252 GLY A C 1
ATOM 2067 O O . GLY A 1 252 ? -26.085 -1.416 2.678 1.00 63.78 252 GLY A O 1
ATOM 2068 N N . MET A 1 253 ? -28.170 -2.237 2.683 1.00 59.53 253 MET A N 1
ATOM 2069 C CA . MET A 1 253 ? -28.847 -0.923 2.718 1.00 59.53 253 MET A CA 1
ATOM 2070 C C . MET A 1 253 ? -28.666 -0.152 4.038 1.00 59.53 253 MET A C 1
ATOM 2072 O O . MET A 1 253 ? -28.908 1.054 4.069 1.00 59.53 253 MET A O 1
ATOM 2076 N N . ASN A 1 254 ? -28.259 -0.816 5.127 1.00 74.00 254 ASN A N 1
ATOM 2077 C CA . ASN A 1 254 ? -27.988 -0.168 6.412 1.00 74.00 254 ASN A CA 1
ATOM 2078 C C . ASN A 1 254 ? -26.773 -0.805 7.113 1.00 74.00 254 ASN A C 1
ATOM 2080 O O . ASN A 1 254 ? -26.934 -1.552 8.086 1.00 74.00 254 ASN A O 1
ATOM 2084 N N . PRO A 1 255 ? -25.547 -0.497 6.649 1.00 76.81 255 PRO A N 1
ATOM 2085 C CA . PRO A 1 255 ? -24.328 -1.142 7.140 1.00 76.81 255 PRO A CA 1
ATOM 2086 C C . PRO A 1 255 ? -24.132 -0.941 8.649 1.00 76.81 255 PRO A C 1
ATOM 2088 O O . PRO A 1 255 ? -23.614 -1.812 9.342 1.00 76.81 255 PRO A O 1
ATOM 2091 N N . VAL A 1 256 ? -24.602 0.187 9.194 1.00 83.06 256 VAL A N 1
ATOM 2092 C CA . VAL A 1 256 ? -24.512 0.497 10.625 1.00 83.06 256 VAL A CA 1
ATOM 2093 C C . VAL A 1 256 ? -25.325 -0.492 11.464 1.00 83.06 256 VAL A C 1
ATOM 2095 O O . VAL A 1 256 ? -24.842 -0.988 12.481 1.00 83.06 256 VAL A O 1
ATOM 2098 N N . GLU A 1 257 ? -26.582 -0.740 11.090 1.00 83.31 257 GLU A N 1
ATOM 2099 C CA . GLU A 1 257 ? -27.452 -1.671 11.817 1.00 83.31 257 GLU A CA 1
ATOM 2100 C C . GLU A 1 257 ? -26.977 -3.110 11.685 1.00 83.31 257 GLU A C 1
ATOM 2102 O O . GLU A 1 257 ? -27.019 -3.850 12.665 1.00 83.31 257 GLU A O 1
ATOM 2107 N N . GLU A 1 258 ? -26.467 -3.487 10.517 1.00 79.06 258 GLU A N 1
ATOM 2108 C CA . GLU A 1 258 ? -25.954 -4.829 10.281 1.00 79.06 258 GLU A CA 1
ATOM 2109 C C . GLU A 1 258 ? -24.709 -5.129 11.122 1.00 79.06 258 GLU A C 1
ATOM 2111 O O . GLU A 1 258 ? -24.653 -6.163 11.794 1.00 79.06 258 GLU A O 1
ATOM 2116 N N . ILE A 1 259 ? -23.756 -4.191 11.190 1.00 82.69 259 ILE A N 1
ATOM 2117 C CA . ILE A 1 259 ? -22.569 -4.327 12.046 1.00 82.69 259 ILE A CA 1
ATOM 2118 C C . ILE A 1 259 ? -22.976 -4.466 13.519 1.00 82.69 259 ILE A C 1
ATOM 2120 O O . ILE A 1 259 ? -22.477 -5.355 14.213 1.00 82.69 259 ILE A O 1
ATOM 2124 N N . VAL A 1 260 ? -23.899 -3.624 14.000 1.00 86.38 260 VAL A N 1
ATOM 2125 C CA . VAL A 1 260 ? -24.360 -3.673 15.398 1.00 86.38 260 VAL A CA 1
ATOM 2126 C C . VAL A 1 260 ? -25.103 -4.971 15.694 1.00 86.38 260 VAL A C 1
ATOM 2128 O O . VAL A 1 260 ? -24.802 -5.617 16.691 1.00 86.38 260 VAL A O 1
ATOM 2131 N N . LYS A 1 261 ? -26.016 -5.401 14.821 1.00 83.50 261 LYS A N 1
ATOM 2132 C CA . LYS A 1 261 ? -26.757 -6.656 14.988 1.00 83.50 261 LYS A CA 1
ATOM 2133 C C . LYS A 1 261 ? -25.821 -7.863 14.977 1.00 83.50 261 LYS A C 1
ATOM 2135 O O . LYS A 1 261 ? -26.006 -8.793 15.757 1.00 83.50 261 LYS A O 1
ATOM 2140 N N . SER A 1 262 ? -24.802 -7.856 14.117 1.00 77.06 262 SER A N 1
ATOM 2141 C CA . SER A 1 262 ? -23.788 -8.911 14.086 1.00 77.06 262 SER A CA 1
ATOM 2142 C C . SER A 1 262 ? -22.986 -8.969 15.386 1.00 77.06 262 SER A C 1
ATOM 2144 O O . SER A 1 262 ? -22.694 -10.064 15.859 1.00 77.06 262 SER A O 1
ATOM 2146 N N . TYR A 1 263 ? -22.640 -7.817 15.964 1.00 84.50 263 TYR A N 1
ATOM 2147 C CA . TYR A 1 263 ? -21.988 -7.737 17.271 1.00 84.50 263 TYR A CA 1
ATOM 2148 C C . TYR A 1 263 ? -22.905 -8.237 18.398 1.00 84.50 263 TYR A C 1
ATOM 2150 O O . TYR A 1 263 ? -22.509 -9.106 19.168 1.00 84.50 263 TYR A O 1
ATOM 2158 N N . GLU A 1 264 ? -24.150 -7.758 18.459 1.00 86.88 264 GLU A N 1
ATOM 2159 C CA . GLU A 1 264 ? -25.112 -8.126 19.508 1.00 86.88 264 GLU A CA 1
ATOM 2160 C C . GLU A 1 264 ? -25.491 -9.616 19.477 1.00 86.88 264 GLU A C 1
ATOM 2162 O O . GLU A 1 264 ? -25.740 -10.206 20.525 1.00 86.88 264 GLU A O 1
ATOM 2167 N N . ASN A 1 265 ? -25.466 -10.246 18.299 1.00 81.00 265 ASN A N 1
ATOM 2168 C CA . ASN A 1 265 ? -25.691 -11.686 18.142 1.00 81.00 265 ASN A CA 1
ATOM 2169 C C . ASN A 1 265 ? -24.444 -12.548 18.419 1.00 81.00 265 ASN A C 1
ATOM 2171 O O . ASN A 1 265 ? -24.517 -13.765 18.275 1.00 81.00 265 ASN A O 1
ATOM 2175 N N . GLY A 1 266 ? -23.296 -11.949 18.757 1.00 73.12 266 GLY A N 1
ATOM 2176 C CA . GLY A 1 266 ? -22.038 -12.673 18.980 1.00 73.12 266 GLY A CA 1
ATOM 2177 C C . GLY A 1 266 ? -21.347 -13.172 17.704 1.00 73.12 266 GLY A C 1
ATOM 2178 O O . GLY A 1 266 ? -20.389 -13.934 17.783 1.00 73.12 266 GLY A O 1
ATOM 2179 N N . ASN A 1 267 ? -21.793 -12.729 16.525 1.00 69.12 267 ASN A N 1
ATOM 2180 C CA . ASN A 1 267 ? -21.223 -13.122 15.231 1.00 69.12 267 ASN A CA 1
ATOM 2181 C C . ASN A 1 267 ? -20.009 -12.265 14.823 1.00 69.12 267 ASN A C 1
ATOM 2183 O O . ASN A 1 267 ? -19.348 -12.564 13.833 1.00 69.12 267 ASN A O 1
ATOM 2187 N N . CYS A 1 268 ? -19.734 -11.164 15.533 1.00 72.12 268 CYS A N 1
ATOM 2188 C CA . CYS A 1 268 ? -18.625 -10.250 15.251 1.00 72.12 268 CYS A CA 1
ATOM 2189 C C . CYS A 1 268 ? -17.942 -9.825 16.556 1.00 72.12 268 CYS A C 1
ATOM 2191 O O . CYS A 1 268 ? -18.623 -9.393 17.488 1.00 72.12 268 CYS A O 1
ATOM 2193 N N . ARG A 1 269 ? -16.604 -9.917 16.618 1.00 77.94 269 ARG A N 1
ATOM 2194 C CA . ARG A 1 269 ? -15.835 -9.461 17.788 1.00 77.94 269 ARG A CA 1
ATOM 2195 C C . ARG A 1 269 ? -15.995 -7.944 17.992 1.00 77.94 269 ARG A C 1
ATOM 2197 O O . ARG A 1 269 ? -16.121 -7.214 17.001 1.00 77.94 269 ARG A O 1
ATOM 2204 N N . PRO A 1 270 ? -15.932 -7.449 19.243 1.00 84.62 270 PRO A N 1
ATOM 2205 C CA . PRO A 1 270 ? -16.089 -6.026 19.546 1.00 84.62 270 PRO A CA 1
ATOM 2206 C C . PRO A 1 270 ? -15.130 -5.135 18.742 1.00 84.62 270 PRO A C 1
ATOM 2208 O O . PRO A 1 270 ? -15.575 -4.168 18.125 1.00 84.62 270 PRO A O 1
ATOM 2211 N N . ILE A 1 271 ? -13.841 -5.499 18.676 1.00 83.62 271 ILE A N 1
ATOM 2212 C CA . ILE A 1 271 ? -12.804 -4.764 17.927 1.00 83.62 271 ILE A CA 1
ATOM 2213 C C . ILE A 1 271 ? -13.192 -4.607 16.454 1.00 83.62 271 ILE A C 1
ATOM 2215 O O . ILE A 1 271 ? -13.181 -3.503 15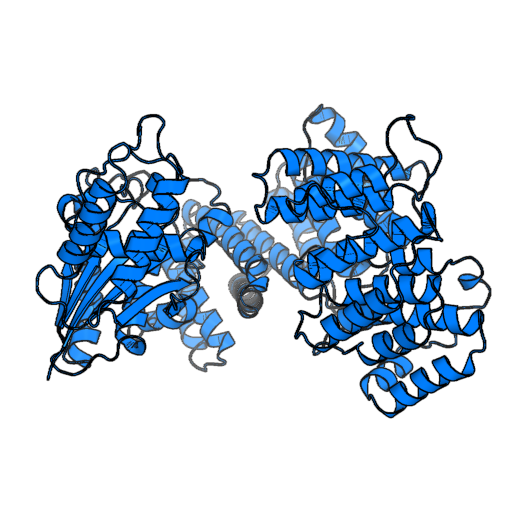.917 1.00 83.62 271 ILE A O 1
ATOM 2219 N N . MET A 1 272 ? -13.613 -5.696 15.806 1.00 78.25 272 MET A N 1
ATOM 2220 C CA . MET A 1 272 ? -14.009 -5.676 14.396 1.00 78.25 272 MET A CA 1
ATOM 2221 C C . MET A 1 272 ? -15.234 -4.793 14.160 1.00 78.25 272 MET A C 1
ATOM 2223 O O . MET A 1 272 ? -15.259 -3.997 13.220 1.00 78.25 272 MET A O 1
ATOM 2227 N N . ALA A 1 273 ? -16.252 -4.922 15.012 1.00 84.88 273 ALA A N 1
ATOM 2228 C CA . ALA A 1 273 ? -17.461 -4.120 14.906 1.00 84.88 273 ALA A CA 1
ATOM 2229 C C . ALA A 1 273 ? -17.158 -2.628 15.098 1.00 84.88 273 ALA A C 1
ATOM 2231 O O . ALA A 1 273 ? -17.598 -1.802 14.296 1.00 84.88 273 ALA A O 1
ATOM 2232 N N . PHE A 1 274 ? -16.357 -2.284 16.110 1.00 89.12 274 PHE A N 1
ATOM 2233 C CA . PHE A 1 274 ? -15.924 -0.914 16.355 1.00 89.12 274 PHE A CA 1
ATOM 2234 C C . PHE A 1 274 ? -15.152 -0.341 15.164 1.00 89.12 274 PHE A C 1
ATOM 2236 O O . PHE A 1 274 ? -15.495 0.728 14.665 1.00 89.12 274 PHE A O 1
ATOM 2243 N N . SER A 1 275 ? -14.153 -1.064 14.668 1.00 83.50 275 SER A N 1
ATOM 2244 C CA . SER A 1 275 ? -13.296 -0.596 13.584 1.00 83.50 275 SER A CA 1
ATOM 2245 C C . SER A 1 275 ? -14.045 -0.418 12.264 1.00 83.50 275 SER A C 1
ATOM 2247 O O . SER A 1 275 ? -13.832 0.574 11.566 1.00 83.50 275 SER A O 1
ATOM 2249 N N . ARG A 1 276 ? -15.005 -1.299 11.948 1.00 83.62 276 ARG A N 1
ATOM 2250 C CA . ARG A 1 276 ? -15.910 -1.097 10.804 1.00 83.62 276 ARG A CA 1
ATOM 2251 C C . ARG A 1 276 ? -16.757 0.168 10.976 1.00 83.62 276 ARG A C 1
ATOM 2253 O O . ARG A 1 276 ? -16.860 0.959 10.045 1.00 83.62 276 ARG A O 1
ATOM 2260 N N . LEU A 1 277 ? -17.317 0.414 12.163 1.00 88.06 277 LEU A N 1
ATOM 2261 C CA . LEU A 1 277 ? -18.074 1.646 12.421 1.00 88.06 277 LEU A CA 1
ATOM 2262 C C . LEU A 1 277 ? -17.187 2.899 12.337 1.00 88.06 277 LEU A C 1
ATOM 2264 O O . LEU A 1 277 ? -17.617 3.906 11.782 1.00 88.06 277 LEU A O 1
ATOM 2268 N N . LEU A 1 278 ? -15.947 2.839 12.831 1.00 88.19 278 LEU A N 1
ATOM 2269 C CA . LEU A 1 278 ? -14.990 3.943 12.735 1.00 88.19 278 LEU A CA 1
ATOM 2270 C C . LEU A 1 278 ? -14.613 4.244 11.275 1.00 88.19 278 LEU A C 1
ATOM 2272 O O . LEU A 1 278 ? -14.578 5.409 10.881 1.00 88.19 278 LEU A O 1
ATOM 2276 N N . HIS A 1 279 ? -14.378 3.214 10.452 1.00 85.81 279 HIS A N 1
ATOM 2277 C CA . HIS A 1 279 ? -14.102 3.393 9.023 1.00 85.81 279 HIS A CA 1
ATOM 2278 C C . HIS A 1 279 ? -15.300 3.989 8.279 1.00 85.81 279 HIS A C 1
ATOM 2280 O O . HIS A 1 279 ? -15.123 4.923 7.498 1.00 85.81 279 HIS A O 1
ATOM 2286 N N . LEU A 1 280 ? -16.514 3.515 8.571 1.00 84.00 280 LEU A N 1
ATOM 2287 C CA . LEU A 1 280 ? -17.735 4.057 7.980 1.00 84.00 280 LEU A CA 1
ATOM 2288 C C . LEU A 1 280 ? -17.932 5.528 8.354 1.00 84.00 280 LEU A C 1
ATOM 2290 O O . LEU A 1 280 ? -18.201 6.347 7.480 1.00 84.00 280 LEU A O 1
ATOM 2294 N N . TYR A 1 281 ? -17.741 5.870 9.631 1.00 87.06 281 TYR A N 1
ATOM 2295 C CA . TYR A 1 281 ? -17.790 7.252 10.100 1.00 87.06 281 TYR A CA 1
ATOM 2296 C C . TYR A 1 281 ? -16.792 8.136 9.342 1.00 87.06 281 TYR A C 1
ATOM 2298 O O . TYR A 1 281 ? -17.176 9.177 8.815 1.00 87.06 281 TYR A O 1
ATOM 2306 N N . ALA A 1 282 ? -15.534 7.699 9.215 1.00 86.50 282 ALA A N 1
ATOM 2307 C CA . ALA A 1 282 ? -14.516 8.470 8.508 1.00 86.50 282 ALA A CA 1
ATOM 2308 C C . ALA A 1 282 ? -14.853 8.688 7.030 1.00 86.50 282 ALA A C 1
ATOM 2310 O O . ALA A 1 282 ? -14.672 9.789 6.517 1.00 86.50 282 ALA A O 1
ATOM 2311 N N . LEU A 1 283 ? -15.398 7.681 6.349 1.00 80.12 283 LEU A N 1
ATOM 2312 C CA . LEU A 1 283 ? -15.801 7.827 4.951 1.00 80.12 283 LEU A CA 1
ATOM 2313 C C . LEU A 1 283 ? -17.006 8.747 4.773 1.00 80.12 283 LEU A C 1
ATOM 2315 O O . LEU A 1 283 ? -17.042 9.514 3.814 1.00 80.12 283 LEU A O 1
ATOM 2319 N N . GLN A 1 284 ? -17.953 8.732 5.709 1.00 83.25 284 GLN A N 1
ATOM 2320 C CA . GLN A 1 284 ? -19.060 9.688 5.715 1.00 83.25 284 GLN A CA 1
ATOM 2321 C C . GLN A 1 284 ? -18.567 11.118 5.966 1.00 83.25 284 GLN A C 1
ATOM 2323 O O . GLN A 1 284 ? -19.043 12.042 5.311 1.00 83.25 284 GLN A O 1
ATOM 2328 N N . CYS A 1 285 ? -17.573 11.307 6.842 1.00 83.44 285 CYS A N 1
ATOM 2329 C CA . CYS A 1 285 ? -16.912 12.600 7.023 1.00 83.44 285 CYS A CA 1
ATOM 2330 C C . CYS A 1 285 ? -16.211 13.073 5.742 1.00 83.44 285 CYS A C 1
ATOM 2332 O O . CYS A 1 285 ? -16.362 14.232 5.371 1.00 83.44 285 CYS A O 1
ATOM 2334 N N . LEU A 1 286 ? -15.491 12.187 5.043 1.00 82.00 286 LEU A N 1
ATOM 2335 C CA . LEU A 1 286 ? -14.823 12.522 3.779 1.00 82.00 286 LEU A CA 1
ATOM 2336 C C . LEU A 1 286 ? -15.799 12.908 2.662 1.00 82.00 286 LEU A C 1
ATOM 2338 O O . LEU A 1 286 ? -15.453 13.721 1.811 1.00 82.00 286 LEU A O 1
ATOM 2342 N N . LYS A 1 287 ? -17.005 12.334 2.665 1.00 79.75 287 LYS A N 1
ATOM 2343 C CA . LYS A 1 287 ? -18.079 12.638 1.708 1.00 79.75 287 LYS A CA 1
ATOM 2344 C C . LYS A 1 287 ? -19.004 13.775 2.161 1.00 79.75 287 LYS A C 1
ATOM 2346 O O . LYS A 1 287 ? -20.001 14.036 1.494 1.00 79.75 287 LYS A O 1
ATOM 2351 N N . GLU A 1 288 ? -18.708 14.416 3.294 1.00 76.44 288 GLU A N 1
ATOM 2352 C CA . GLU A 1 288 ? -19.537 15.464 3.910 1.00 76.44 288 GLU A CA 1
ATOM 2353 C C . GLU A 1 288 ? -21.004 15.033 4.147 1.00 76.44 288 GLU A C 1
ATOM 2355 O O . GLU A 1 288 ? -21.946 15.831 4.110 1.00 76.44 288 GLU A O 1
ATOM 2360 N N . GLU A 1 289 ? -21.232 13.744 4.410 1.00 72.00 289 GLU A N 1
ATOM 2361 C CA . GLU A 1 289 ? -22.573 13.191 4.586 1.00 72.00 289 GLU A CA 1
ATOM 2362 C C . GLU A 1 289 ? -23.159 13.548 5.963 1.00 72.00 289 GLU A C 1
ATOM 2364 O O . GLU A 1 289 ? -22.617 13.199 7.014 1.00 72.00 289 GLU A O 1
ATOM 2369 N N . LYS A 1 290 ? -24.354 14.158 5.980 1.00 59.62 290 LYS A N 1
ATOM 2370 C CA . LYS A 1 290 ? -25.068 14.551 7.218 1.00 59.62 290 LYS A CA 1
ATOM 2371 C C . LYS A 1 290 ? -25.350 13.386 8.181 1.00 59.62 290 LYS A C 1
ATOM 2373 O O . LYS A 1 290 ? -25.533 13.612 9.377 1.00 59.62 290 LYS A O 1
ATOM 2378 N N . ASN A 1 291 ? -25.375 12.148 7.681 1.00 59.88 291 ASN A N 1
ATOM 2379 C CA . ASN A 1 291 ? -25.686 10.948 8.463 1.00 59.88 291 ASN A CA 1
ATOM 2380 C C . ASN A 1 291 ? -24.507 10.419 9.306 1.00 59.88 291 ASN A C 1
ATOM 2382 O O . ASN A 1 291 ? -24.740 9.553 10.158 1.00 59.88 291 ASN A O 1
ATOM 2386 N N . ALA A 1 292 ? -23.292 10.973 9.150 1.00 60.50 292 ALA A N 1
ATOM 2387 C CA . ALA A 1 292 ? -22.095 10.618 9.931 1.00 60.50 292 ALA A CA 1
ATOM 2388 C C . ALA A 1 292 ? -22.340 10.617 11.449 1.00 60.50 292 ALA A C 1
ATOM 2390 O O . ALA A 1 292 ? -21.879 9.740 12.183 1.00 60.50 292 ALA A O 1
ATOM 2391 N N . ILE A 1 293 ? -23.160 11.558 11.922 1.00 64.19 293 ILE A N 1
ATOM 2392 C CA . ILE A 1 293 ? -23.467 11.761 13.344 1.00 64.19 293 ILE A CA 1
ATOM 2393 C C . ILE A 1 293 ? -24.117 10.518 13.982 1.00 64.19 293 ILE A C 1
ATOM 2395 O O . ILE A 1 293 ? -23.941 10.271 15.173 1.00 64.19 293 ILE A O 1
ATOM 2399 N N . SER A 1 294 ? -24.838 9.700 13.207 1.00 77.25 294 SER A N 1
ATOM 2400 C CA . SER A 1 294 ? -25.562 8.531 13.729 1.00 77.25 294 SER A CA 1
ATOM 2401 C C . SER A 1 294 ? -24.671 7.319 14.046 1.00 77.25 294 SER A C 1
ATOM 2403 O O . SER A 1 294 ? -25.065 6.453 14.833 1.00 77.25 294 SER A O 1
ATOM 2405 N N . VAL A 1 295 ? -23.463 7.255 13.474 1.00 84.94 295 VAL A N 1
ATOM 2406 C CA . VAL A 1 295 ? -22.533 6.119 13.618 1.00 84.94 295 VAL A CA 1
ATOM 2407 C C . VAL A 1 295 ? -21.763 6.192 14.935 1.00 84.94 295 VAL A C 1
ATOM 2409 O O . VAL A 1 295 ? -21.608 5.188 15.637 1.00 84.94 295 VAL A O 1
ATOM 2412 N N . LEU A 1 296 ? -21.322 7.395 15.308 1.00 87.00 296 LEU A N 1
ATOM 2413 C CA . LEU A 1 296 ? -20.419 7.614 16.436 1.00 87.00 296 LEU A CA 1
ATOM 2414 C C . LEU A 1 296 ? -20.987 7.157 17.798 1.00 87.00 296 LEU A C 1
ATOM 2416 O O . LEU A 1 296 ? -20.245 6.527 18.554 1.00 87.00 296 LEU A O 1
ATOM 2420 N N . PRO A 1 297 ? -22.280 7.367 18.135 1.00 88.88 297 PRO A N 1
ATOM 2421 C CA . PRO A 1 297 ? -22.855 6.848 19.378 1.00 88.88 297 PRO A CA 1
ATOM 2422 C C . PRO A 1 297 ? -22.807 5.317 19.476 1.00 88.88 297 PRO A C 1
ATOM 2424 O O . PRO A 1 297 ? -22.541 4.774 20.551 1.00 88.88 297 PRO A O 1
ATOM 2427 N N . LYS A 1 298 ? -23.026 4.616 18.355 1.00 90.38 298 LYS A N 1
ATOM 2428 C CA . LYS A 1 298 ? -22.964 3.148 18.284 1.00 90.38 298 LYS A CA 1
ATOM 2429 C C . LYS A 1 298 ? -21.522 2.662 18.431 1.00 90.38 298 LYS A C 1
ATOM 2431 O O . LYS A 1 298 ? -21.267 1.784 19.251 1.00 90.38 298 LYS A O 1
ATOM 2436 N N . ALA A 1 299 ? -20.578 3.298 17.735 1.00 90.62 299 ALA A N 1
ATOM 2437 C CA . ALA A 1 299 ? -19.151 3.016 17.882 1.00 90.62 299 ALA A CA 1
ATOM 2438 C C . ALA A 1 299 ? -18.682 3.231 19.334 1.00 90.62 299 ALA A C 1
ATOM 2440 O O . ALA A 1 299 ? -18.054 2.355 19.922 1.00 90.62 299 ALA A O 1
ATOM 2441 N N . LYS A 1 300 ? -19.080 4.344 19.967 1.00 91.00 300 LYS A N 1
ATOM 2442 C CA . LYS A 1 300 ? -18.751 4.656 21.368 1.00 91.00 300 LYS A CA 1
ATOM 2443 C C . LYS A 1 300 ? -19.241 3.582 22.343 1.00 91.00 300 LYS A C 1
ATOM 2445 O O . LYS A 1 300 ? -18.539 3.279 23.305 1.00 91.00 300 LYS A O 1
ATOM 2450 N N . ARG A 1 301 ? -20.428 3.003 22.123 1.00 91.44 301 ARG A N 1
ATOM 2451 C CA . ARG A 1 301 ? -20.949 1.906 22.961 1.00 91.44 301 ARG A CA 1
ATOM 2452 C C . ARG A 1 301 ? -20.050 0.669 22.886 1.00 91.44 301 ARG A C 1
ATOM 2454 O O . ARG A 1 301 ? -19.755 0.100 23.929 1.00 91.44 301 ARG A O 1
ATOM 2461 N N . ILE A 1 302 ? -19.606 0.283 21.689 1.00 91.75 302 ILE A N 1
ATOM 2462 C CA . ILE A 1 302 ? -18.739 -0.892 21.500 1.00 91.75 302 ILE A CA 1
ATOM 2463 C C . ILE A 1 302 ? -17.333 -0.626 22.051 1.00 91.75 302 ILE A C 1
ATOM 2465 O O . ILE A 1 302 ? -16.784 -1.474 22.745 1.00 91.75 302 ILE A O 1
ATOM 2469 N N . LEU A 1 303 ? -16.782 0.574 21.842 1.00 90.75 303 LEU A N 1
ATOM 2470 C CA . LEU A 1 303 ? -15.472 0.947 22.386 1.00 90.75 303 LEU A CA 1
ATOM 2471 C C . LEU A 1 303 ? -15.434 0.890 23.919 1.00 90.75 303 LEU A C 1
ATOM 2473 O O . LEU A 1 303 ? -14.442 0.459 24.495 1.00 90.75 303 LEU A O 1
ATOM 2477 N N . LYS A 1 304 ? -16.536 1.255 24.588 1.00 89.31 304 LYS A N 1
ATOM 2478 C CA . LYS A 1 304 ? -16.659 1.085 26.043 1.00 89.31 304 LYS A CA 1
ATOM 2479 C C . LYS A 1 304 ? -16.592 -0.379 26.476 1.00 89.31 304 LYS A C 1
ATOM 2481 O O . LYS A 1 304 ? -16.046 -0.637 27.539 1.00 89.31 304 LYS A O 1
ATOM 2486 N N . ALA A 1 305 ? -17.145 -1.303 25.688 1.00 89.19 305 ALA A N 1
ATOM 2487 C CA . ALA A 1 305 ? -17.050 -2.733 25.974 1.00 89.19 305 ALA A CA 1
ATOM 2488 C C . ALA A 1 305 ? -15.609 -3.235 25.789 1.00 89.19 305 ALA A C 1
ATOM 2490 O O . ALA A 1 305 ? -15.099 -3.917 26.666 1.00 89.19 305 ALA A O 1
ATOM 2491 N N . ILE A 1 306 ? -14.925 -2.806 24.717 1.00 89.00 306 ILE A N 1
ATOM 2492 C CA . ILE A 1 306 ? -13.494 -3.097 24.501 1.00 89.00 306 ILE A CA 1
ATOM 2493 C C . ILE A 1 306 ? -12.663 -2.608 25.696 1.00 89.00 306 ILE A C 1
ATOM 2495 O O . ILE A 1 306 ? -11.882 -3.362 26.256 1.00 89.00 306 ILE A O 1
ATOM 2499 N N . ALA A 1 307 ? -12.872 -1.365 26.140 1.00 87.44 307 ALA A N 1
ATOM 2500 C CA . ALA A 1 307 ? -12.102 -0.763 27.230 1.00 87.44 307 ALA A CA 1
ATOM 2501 C C . ALA A 1 307 ? -12.338 -1.400 28.616 1.00 87.44 307 ALA A C 1
ATOM 2503 O O . ALA A 1 307 ? -11.585 -1.113 29.546 1.00 87.44 307 ALA A O 1
ATOM 2504 N N . GLN A 1 308 ? -13.388 -2.214 28.781 1.00 88.06 308 GLN A N 1
ATOM 2505 C CA . GLN A 1 308 ? -13.663 -2.951 30.021 1.00 88.06 308 GLN A CA 1
ATOM 2506 C C . GLN A 1 308 ? -12.893 -4.274 30.106 1.00 88.06 308 GLN A C 1
ATOM 2508 O O . GLN A 1 308 ? -12.746 -4.810 31.204 1.00 88.06 308 GLN A O 1
ATOM 2513 N N . GLU A 1 309 ? -12.390 -4.785 28.982 1.00 88.06 309 GLU A N 1
ATOM 2514 C CA . GLU A 1 309 ? -11.665 -6.050 28.900 1.00 88.06 309 GLU A CA 1
ATOM 2515 C C . GLU A 1 309 ? -10.196 -5.795 28.542 1.00 88.06 309 GLU A C 1
ATOM 2517 O O . GLU A 1 309 ? -9.871 -5.375 27.436 1.00 88.06 309 GLU A O 1
ATOM 2522 N N . GLU A 1 310 ? -9.288 -6.063 29.485 1.00 84.94 310 GLU A N 1
ATOM 2523 C CA . GLU A 1 310 ? -7.856 -5.750 29.356 1.00 84.94 310 GLU A CA 1
ATOM 2524 C C . GLU A 1 310 ? -7.227 -6.351 28.087 1.00 84.94 310 GLU A C 1
ATOM 2526 O O . GLU A 1 310 ? -6.593 -5.634 27.315 1.00 84.94 310 GLU A O 1
ATOM 2531 N N . MET A 1 311 ? -7.479 -7.639 27.820 1.00 81.12 311 MET A N 1
ATOM 2532 C CA . MET A 1 311 ? -6.952 -8.326 26.632 1.00 81.12 311 MET A CA 1
ATOM 2533 C C . MET A 1 311 ? -7.503 -7.750 25.319 1.00 81.12 311 MET A C 1
ATOM 2535 O O . MET A 1 311 ? -6.758 -7.603 24.353 1.00 81.12 311 MET A O 1
ATOM 2539 N N . GLU A 1 312 ? -8.796 -7.412 25.270 1.00 82.56 312 GLU A N 1
ATOM 2540 C CA . GLU A 1 312 ? -9.412 -6.817 24.075 1.00 82.56 312 GLU A CA 1
ATOM 2541 C C . GLU A 1 312 ? -8.871 -5.404 23.834 1.00 82.56 312 GLU A C 1
ATOM 2543 O O . GLU A 1 312 ? -8.616 -5.019 22.694 1.00 82.56 312 GLU A O 1
ATOM 2548 N N . MET A 1 313 ? -8.651 -4.624 24.893 1.00 86.56 313 MET A N 1
ATOM 2549 C CA . MET A 1 313 ? -8.071 -3.290 24.774 1.00 86.56 313 MET A CA 1
ATOM 2550 C C . MET A 1 313 ? -6.600 -3.339 24.330 1.00 86.56 313 MET A C 1
ATOM 2552 O O . MET A 1 313 ? -6.193 -2.531 23.497 1.00 86.56 313 MET A O 1
ATOM 2556 N N . GLU A 1 314 ? -5.805 -4.291 24.824 1.00 81.94 314 GLU A N 1
ATOM 2557 C CA . GLU A 1 314 ? -4.425 -4.498 24.362 1.00 81.94 314 GLU A CA 1
ATOM 2558 C C . GLU A 1 314 ? -4.379 -4.881 22.871 1.00 81.94 314 GLU A C 1
ATOM 2560 O O . GLU A 1 314 ? -3.640 -4.270 22.089 1.00 81.94 314 GLU A O 1
ATOM 2565 N N . GLU A 1 315 ? -5.226 -5.831 22.452 1.00 80.25 315 GLU A N 1
ATOM 2566 C CA . GLU A 1 315 ? -5.373 -6.232 21.048 1.00 80.25 315 GLU A CA 1
ATOM 2567 C C . GLU A 1 315 ? -5.821 -5.042 20.182 1.00 80.25 315 GLU A C 1
ATOM 2569 O O . GLU A 1 315 ? -5.249 -4.795 19.118 1.00 80.25 315 GLU A O 1
ATOM 2574 N N . PHE A 1 316 ? -6.778 -4.243 20.665 1.00 84.56 316 PHE A N 1
ATOM 2575 C CA . PHE A 1 316 ? -7.265 -3.049 19.978 1.00 84.56 316 PHE A CA 1
ATOM 2576 C C . PHE A 1 316 ? -6.173 -1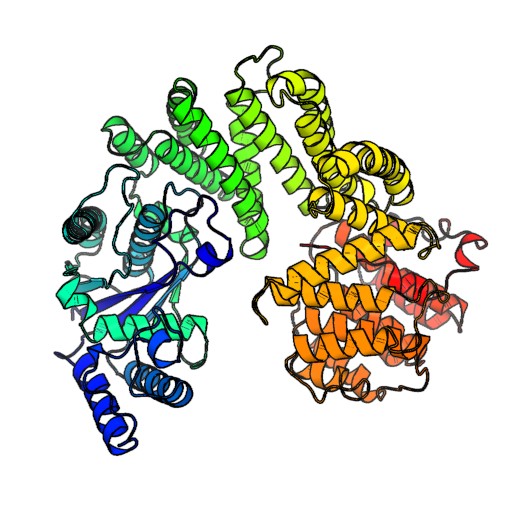.995 19.777 1.00 84.56 316 PHE A C 1
ATOM 2578 O O . PHE A 1 316 ? -6.049 -1.450 18.681 1.00 84.56 316 PHE A O 1
ATOM 2585 N N . VAL A 1 317 ? -5.362 -1.713 20.798 1.00 84.69 317 VAL A N 1
ATOM 2586 C CA . VAL A 1 317 ? -4.274 -0.729 20.704 1.00 84.69 317 VAL A CA 1
ATOM 2587 C C . VAL A 1 317 ? -3.216 -1.173 19.699 1.00 84.69 317 VAL A C 1
ATOM 2589 O O . VAL A 1 317 ? -2.801 -0.375 18.856 1.00 84.69 317 VAL A O 1
ATOM 2592 N N . SER A 1 318 ? -2.809 -2.445 19.744 1.00 78.31 318 SER A N 1
ATOM 2593 C CA . SER A 1 318 ? -1.857 -2.999 18.775 1.00 78.31 318 SER A CA 1
ATOM 2594 C C . SER A 1 318 ? -2.400 -2.922 17.345 1.00 78.31 318 SER A C 1
ATOM 2596 O O . SER A 1 318 ? -1.692 -2.533 16.413 1.00 78.31 318 SER A O 1
ATOM 2598 N N . PHE A 1 319 ? -3.680 -3.246 17.183 1.00 76.50 319 PHE A N 1
ATOM 2599 C CA . PHE A 1 319 ? -4.374 -3.197 15.908 1.00 76.50 319 PHE A CA 1
ATOM 2600 C C . PHE A 1 319 ? -4.506 -1.775 15.344 1.00 76.50 319 PHE A C 1
ATOM 2602 O O . PHE A 1 319 ? -4.287 -1.548 14.149 1.00 76.50 319 PHE A O 1
ATOM 2609 N N . LEU A 1 320 ? -4.839 -0.813 16.204 1.00 84.69 320 LEU A N 1
ATOM 2610 C CA . LEU A 1 320 ? -4.985 0.597 15.860 1.00 84.69 320 LEU A CA 1
ATOM 2611 C C . LEU A 1 320 ? -3.665 1.200 15.374 1.00 84.69 320 LEU A C 1
ATOM 2613 O O . LEU A 1 320 ? -3.656 1.863 14.338 1.00 84.69 320 LEU A O 1
ATOM 2617 N N . ASP A 1 321 ? -2.565 0.939 16.085 1.00 82.94 321 ASP A N 1
ATOM 2618 C CA . ASP A 1 321 ? -1.238 1.451 15.728 1.00 82.94 321 ASP A CA 1
ATOM 2619 C C . ASP A 1 321 ? -0.839 1.004 14.316 1.00 82.94 321 ASP A C 1
ATOM 2621 O O . ASP A 1 321 ? -0.571 1.824 13.437 1.00 82.94 321 ASP A O 1
ATOM 2625 N N . LYS A 1 322 ? -0.951 -0.304 14.054 1.00 73.75 322 LYS A N 1
ATOM 2626 C CA . LYS A 1 322 ? -0.660 -0.886 12.740 1.00 73.75 322 LYS A CA 1
ATOM 2627 C C . LYS A 1 322 ? -1.545 -0.300 11.638 1.00 73.75 322 LYS A C 1
ATOM 2629 O O . LYS A 1 322 ? -1.067 -0.017 10.541 1.00 73.75 322 LYS A O 1
ATOM 2634 N N . THR A 1 323 ? -2.835 -0.115 11.917 1.00 77.50 323 THR A N 1
ATOM 2635 C CA . THR A 1 323 ? -3.770 0.433 10.928 1.00 77.50 323 THR A CA 1
ATOM 2636 C C . THR A 1 323 ? -3.410 1.869 10.551 1.00 77.50 323 THR A C 1
ATOM 2638 O O . THR A 1 323 ? -3.400 2.214 9.369 1.00 77.50 323 THR A O 1
ATOM 2641 N N . LEU A 1 324 ? -3.095 2.709 11.540 1.00 83.75 324 LEU A N 1
ATOM 2642 C CA . LEU A 1 324 ? -2.716 4.101 11.308 1.00 83.75 324 LEU A CA 1
ATOM 2643 C C . LEU A 1 324 ? -1.406 4.202 10.522 1.00 83.75 324 LEU A C 1
ATOM 2645 O O . LEU A 1 324 ? -1.348 4.955 9.550 1.00 83.75 324 LEU A O 1
ATOM 2649 N N . GLU A 1 325 ? -0.396 3.398 10.867 1.00 75.75 325 GLU A N 1
ATOM 2650 C CA . GLU A 1 325 ? 0.853 3.332 10.099 1.00 75.75 325 GLU A CA 1
ATOM 2651 C C . GLU A 1 325 ? 0.596 2.955 8.633 1.00 75.75 325 GLU A C 1
ATOM 2653 O O . GLU A 1 325 ? 1.111 3.608 7.722 1.00 75.75 325 GLU A O 1
ATOM 2658 N N . ASN A 1 326 ? -0.247 1.949 8.387 1.00 67.12 326 ASN A N 1
ATOM 2659 C CA . ASN A 1 326 ? -0.593 1.513 7.035 1.00 67.12 326 ASN A CA 1
ATOM 2660 C C . ASN A 1 326 ? -1.326 2.604 6.236 1.00 67.12 326 ASN A C 1
ATOM 2662 O O . ASN A 1 326 ? -1.015 2.828 5.061 1.00 67.12 326 ASN A O 1
ATOM 2666 N N . LEU A 1 327 ? -2.265 3.325 6.854 1.00 71.00 327 LEU A N 1
ATOM 2667 C CA . LEU A 1 327 ? -2.978 4.429 6.204 1.00 71.00 327 LEU A CA 1
ATOM 2668 C C . LEU A 1 327 ? -2.048 5.601 5.856 1.00 71.00 327 LEU A C 1
ATOM 2670 O O . LEU A 1 327 ? -2.122 6.141 4.753 1.00 71.00 327 LEU A O 1
ATOM 2674 N N . ILE A 1 328 ? -1.140 5.974 6.761 1.00 69.38 328 ILE A N 1
ATOM 2675 C CA . ILE A 1 328 ? -0.184 7.068 6.528 1.00 69.38 328 ILE A CA 1
ATOM 2676 C C . ILE A 1 328 ? 0.779 6.715 5.393 1.00 69.38 328 ILE A C 1
ATOM 2678 O O . ILE A 1 328 ? 1.125 7.563 4.573 1.00 69.38 328 ILE A O 1
ATOM 2682 N N . VAL A 1 329 ? 1.210 5.462 5.305 1.00 61.03 329 VAL A N 1
ATOM 2683 C CA . VAL A 1 329 ? 2.137 5.005 4.262 1.00 61.03 329 VAL A CA 1
ATOM 2684 C C . VAL A 1 329 ? 1.456 4.923 2.904 1.00 61.03 329 VAL A C 1
ATOM 2686 O O . VAL A 1 329 ? 1.989 5.414 1.912 1.00 61.03 329 VAL A O 1
ATOM 2689 N N . SER A 1 330 ? 0.265 4.330 2.857 1.00 56.59 330 SER A N 1
ATOM 2690 C CA . SER A 1 330 ? -0.507 4.155 1.621 1.00 56.59 330 SER A CA 1
ATOM 2691 C C . SER A 1 330 ? -1.065 5.469 1.058 1.00 56.59 330 SER A C 1
ATOM 2693 O O . SER A 1 330 ? -1.742 5.459 0.032 1.00 56.59 330 SER A O 1
ATOM 2695 N N . ARG A 1 331 ? -0.746 6.623 1.664 1.00 61.28 331 ARG A N 1
ATOM 2696 C CA . ARG A 1 331 ? -1.063 7.955 1.122 1.00 61.28 331 ARG A CA 1
ATOM 2697 C C . ARG A 1 331 ? -0.502 8.190 -0.283 1.00 61.28 331 ARG A C 1
ATOM 2699 O O . ARG A 1 331 ? -1.069 8.973 -1.035 1.00 61.28 331 ARG A O 1
ATOM 2706 N N . ALA A 1 332 ? 0.606 7.526 -0.627 1.00 52.59 332 ALA A N 1
ATOM 2707 C CA . ALA A 1 332 ? 1.203 7.594 -1.962 1.00 52.59 332 ALA A CA 1
ATOM 2708 C C . ALA A 1 332 ? 0.308 6.953 -3.039 1.00 52.59 332 ALA A C 1
ATOM 2710 O O . ALA A 1 332 ? 0.425 7.285 -4.216 1.00 52.59 332 ALA A O 1
ATOM 2711 N N . GLU A 1 333 ? -0.580 6.043 -2.635 1.00 49.97 333 GLU A N 1
ATOM 2712 C CA . GLU A 1 333 ? -1.492 5.321 -3.522 1.00 49.97 333 GLU A CA 1
ATOM 2713 C C . GLU A 1 333 ? -2.860 6.011 -3.598 1.00 49.97 333 GLU A C 1
ATOM 2715 O O . GLU A 1 333 ? -3.445 6.086 -4.677 1.00 49.97 333 GLU A O 1
ATOM 2720 N N . ALA A 1 334 ? -3.346 6.546 -2.470 1.00 54.62 334 ALA A N 1
ATOM 2721 C CA . ALA A 1 334 ? -4.575 7.334 -2.393 1.00 54.62 334 ALA A CA 1
ATOM 2722 C C . ALA A 1 334 ? -4.468 8.430 -1.320 1.00 54.62 334 ALA A C 1
ATOM 2724 O O . ALA A 1 334 ? -4.259 8.154 -0.134 1.00 54.62 334 ALA A O 1
ATOM 2725 N N . SER A 1 335 ? -4.646 9.686 -1.732 1.00 62.78 335 SER A N 1
ATOM 2726 C CA . SER A 1 335 ? -4.500 10.869 -0.867 1.00 62.78 335 SER A CA 1
ATOM 2727 C C . SER A 1 335 ? -5.466 10.881 0.332 1.00 62.78 335 SER A C 1
ATOM 2729 O O . SER A 1 335 ? -5.176 11.445 1.390 1.00 62.78 335 SER A O 1
ATOM 2731 N N . GLU A 1 336 ? -6.605 10.210 0.185 1.00 71.50 336 GLU A N 1
ATOM 2732 C CA . GLU A 1 336 ? -7.689 10.069 1.146 1.00 71.50 336 GLU A CA 1
ATOM 2733 C C . GLU A 1 336 ? -7.269 9.252 2.373 1.00 71.50 336 GLU A C 1
ATOM 2735 O O . GLU A 1 336 ? -7.790 9.481 3.466 1.00 71.50 336 GLU A O 1
ATOM 2740 N N . ASN A 1 337 ? -6.291 8.349 2.233 1.00 72.25 337 ASN A N 1
ATOM 2741 C CA . ASN A 1 337 ? -5.833 7.485 3.323 1.00 72.25 337 ASN A CA 1
ATOM 2742 C C . ASN A 1 337 ? -5.236 8.295 4.483 1.00 72.25 337 ASN A C 1
ATOM 2744 O O . ASN A 1 337 ? -5.534 8.024 5.647 1.00 72.25 337 ASN A O 1
ATOM 2748 N N . MET A 1 338 ? -4.474 9.353 4.180 1.00 79.44 338 MET A N 1
ATOM 2749 C CA . MET A 1 338 ? -3.917 10.236 5.210 1.00 79.44 338 MET A CA 1
ATOM 2750 C C . MET A 1 338 ? -5.016 11.023 5.941 1.00 79.44 338 MET A C 1
ATOM 2752 O O . MET A 1 338 ? -4.954 11.179 7.159 1.00 79.44 338 MET A O 1
ATOM 2756 N N . LYS A 1 339 ? -6.059 11.466 5.222 1.00 83.12 339 LYS A N 1
ATOM 2757 C CA . LYS A 1 339 ? -7.225 12.126 5.833 1.00 83.12 339 LYS A CA 1
ATOM 2758 C C . LYS A 1 339 ? -8.036 11.156 6.701 1.00 83.12 339 LYS A C 1
ATOM 2760 O O . LYS A 1 339 ? -8.508 11.546 7.764 1.00 83.12 339 LYS A O 1
ATOM 2765 N N . MET A 1 340 ? -8.174 9.890 6.297 1.00 85.94 340 MET A N 1
ATOM 2766 C CA . MET A 1 340 ? -8.813 8.865 7.135 1.00 85.94 340 MET A CA 1
ATOM 2767 C C . MET A 1 340 ? -8.055 8.641 8.443 1.00 85.94 340 MET A C 1
ATOM 2769 O O . MET A 1 340 ? -8.684 8.615 9.500 1.00 85.94 340 MET A O 1
ATOM 2773 N N . ALA A 1 341 ? -6.723 8.529 8.388 1.00 87.56 341 ALA A N 1
ATOM 2774 C CA . ALA A 1 341 ? -5.895 8.398 9.586 1.00 87.56 341 ALA A CA 1
ATOM 2775 C C . ALA A 1 341 ? -6.080 9.593 10.538 1.00 87.56 341 ALA A C 1
ATOM 2777 O O . ALA A 1 341 ? -6.234 9.417 11.745 1.00 87.56 341 ALA A O 1
ATOM 2778 N N . GLU A 1 342 ? -6.155 10.809 9.993 1.00 88.62 342 GLU A N 1
ATOM 2779 C CA . GLU A 1 342 ? -6.428 12.018 10.771 1.00 88.62 342 GLU A CA 1
ATOM 2780 C C . GLU A 1 342 ? -7.803 11.980 11.453 1.00 88.62 342 GLU A C 1
ATOM 2782 O O . GLU A 1 342 ? -7.900 12.247 12.654 1.00 88.62 342 GLU A O 1
ATOM 2787 N N . ILE A 1 343 ? -8.854 11.582 10.725 1.00 90.00 343 ILE A N 1
ATOM 2788 C CA . ILE A 1 343 ? -10.199 11.431 11.293 1.00 90.00 343 ILE A CA 1
ATOM 2789 C C . ILE A 1 343 ? -10.195 10.377 12.405 1.00 90.00 343 ILE A C 1
ATOM 2791 O O . ILE A 1 343 ? -10.822 10.599 13.441 1.00 90.00 343 ILE A O 1
ATOM 2795 N N . TYR A 1 344 ? -9.481 9.259 12.242 1.00 92.00 344 TYR A N 1
ATOM 2796 C CA . TYR A 1 344 ? -9.370 8.230 13.282 1.00 92.00 344 TYR A CA 1
ATOM 2797 C C . TYR A 1 344 ? -8.752 8.789 14.557 1.00 92.00 344 TYR A C 1
ATOM 2799 O O . TYR A 1 344 ? -9.354 8.652 15.625 1.00 92.00 344 TYR A O 1
ATOM 2807 N N . CYS A 1 345 ? -7.602 9.462 14.444 1.00 92.06 345 CYS A N 1
ATOM 2808 C CA . CYS A 1 345 ? -6.924 10.047 15.595 1.00 92.06 345 CYS A CA 1
ATOM 2809 C C . CYS A 1 345 ? -7.803 11.067 16.316 1.00 92.06 345 CYS A C 1
ATOM 2811 O O . CYS A 1 345 ? -8.016 10.951 17.522 1.00 92.06 345 CYS A O 1
ATOM 2813 N N . GLN A 1 346 ? -8.372 12.026 15.582 1.00 89.88 346 GLN A N 1
ATOM 2814 C CA . GLN A 1 346 ? -9.221 13.065 16.166 1.00 89.88 346 GLN A CA 1
ATOM 2815 C C . GLN A 1 346 ? -10.476 12.472 16.816 1.00 89.88 346 GLN A C 1
ATOM 2817 O O . GLN A 1 346 ? -10.847 12.852 17.924 1.00 89.88 346 GLN A O 1
ATOM 2822 N N . THR A 1 347 ? -11.122 11.507 16.160 1.00 90.00 347 THR A N 1
ATOM 2823 C CA . THR A 1 347 ? -12.346 10.880 16.673 1.00 90.00 347 THR A CA 1
ATOM 2824 C C . THR A 1 347 ? -12.081 10.120 17.964 1.00 90.00 347 THR A C 1
ATOM 2826 O O . THR A 1 347 ? -12.823 10.277 18.931 1.00 90.00 347 THR A O 1
ATOM 2829 N N . LEU A 1 348 ? -11.022 9.312 18.005 1.00 91.31 348 LEU A N 1
ATOM 2830 C CA . LEU A 1 348 ? -10.690 8.513 19.181 1.00 91.31 348 LEU A CA 1
ATOM 2831 C C . LEU A 1 348 ? -10.225 9.380 20.358 1.00 91.31 348 LEU A C 1
ATOM 2833 O O . LEU A 1 348 ? -10.680 9.147 21.477 1.00 91.31 348 LEU A O 1
ATOM 2837 N N . LEU A 1 349 ? -9.424 10.423 20.111 1.00 89.19 349 LEU A N 1
ATOM 2838 C CA . LEU A 1 349 ? -9.046 11.398 21.142 1.00 89.19 349 LEU A CA 1
ATOM 2839 C C . LEU A 1 349 ? -10.255 12.193 21.659 1.00 89.19 349 LEU A C 1
ATOM 2841 O O . LEU A 1 349 ? -10.328 12.488 22.844 1.00 89.19 349 LEU A O 1
ATOM 2845 N N . ASN A 1 350 ? -11.253 12.479 20.819 1.00 86.25 350 ASN A N 1
ATOM 2846 C CA . ASN A 1 350 ? -12.501 13.105 21.271 1.00 86.25 350 ASN A CA 1
ATOM 2847 C C . ASN A 1 350 ? -13.380 12.151 22.098 1.00 86.25 350 ASN A C 1
ATOM 2849 O O . ASN A 1 350 ? -14.114 12.586 22.987 1.00 86.25 350 ASN A O 1
ATOM 2853 N N . LEU A 1 351 ? -13.354 10.849 21.796 1.00 85.50 351 LEU A N 1
ATOM 2854 C CA . LEU A 1 351 ? -14.095 9.840 22.556 1.00 85.50 351 LEU A CA 1
ATOM 2855 C C . LEU A 1 351 ? -13.452 9.542 23.918 1.00 85.50 351 LEU A C 1
ATOM 2857 O O . LEU A 1 351 ? -14.193 9.250 24.861 1.00 85.50 351 LEU A O 1
ATOM 2861 N N . TYR A 1 352 ? -12.123 9.631 24.000 1.00 83.12 352 TYR A N 1
ATOM 2862 C CA . TYR A 1 352 ? -11.302 9.462 25.202 1.00 83.12 352 TYR A CA 1
ATOM 2863 C C . TYR A 1 352 ? -10.350 10.660 25.357 1.00 83.12 352 TYR A C 1
ATOM 2865 O O . TYR A 1 352 ? -9.163 10.545 25.023 1.00 83.12 352 TYR A O 1
ATOM 2873 N N . PRO A 1 353 ? -10.861 11.811 25.838 1.00 78.75 353 PRO A N 1
ATOM 2874 C CA . PRO A 1 353 ? -10.067 13.025 25.975 1.00 78.75 353 PRO A CA 1
ATOM 2875 C C . PRO A 1 353 ? -8.898 12.841 26.945 1.00 78.75 353 PRO A C 1
ATOM 2877 O O . PRO A 1 353 ? -8.900 11.964 27.812 1.00 78.75 353 PRO A O 1
ATOM 2880 N N . LEU A 1 354 ? -7.887 13.694 26.786 1.00 75.50 354 LEU A N 1
ATOM 2881 C CA . LEU A 1 354 ? -6.731 13.765 27.674 1.00 75.50 354 LEU A CA 1
ATOM 2882 C C . LEU A 1 354 ? -7.175 14.339 29.029 1.00 75.50 354 LEU A C 1
ATOM 2884 O O . LEU A 1 354 ? -7.212 15.553 29.223 1.00 75.50 354 LEU A O 1
ATOM 2888 N N . GLU A 1 355 ? -7.574 13.468 29.952 1.00 70.38 355 GLU A N 1
ATOM 2889 C CA . GLU A 1 355 ? -7.990 13.854 31.301 1.00 70.38 355 GLU A CA 1
ATOM 2890 C C . GLU A 1 355 ? -6.809 13.804 32.276 1.00 70.38 355 GLU A C 1
ATOM 2892 O O . GLU A 1 355 ? -6.077 12.814 32.361 1.00 70.38 355 GLU A O 1
ATOM 2897 N N . SER A 1 356 ? -6.645 14.870 33.063 1.00 56.09 356 SER A N 1
ATOM 2898 C CA . SER A 1 356 ? -5.681 14.901 34.162 1.00 56.09 356 SER A CA 1
ATOM 2899 C C . SER A 1 356 ? -6.064 13.855 35.213 1.00 56.09 356 SER A C 1
ATOM 2901 O O . SER A 1 356 ? -7.099 13.999 35.864 1.00 56.09 356 SER A O 1
ATOM 2903 N N . GLY A 1 357 ? -5.231 12.828 35.389 1.00 64.38 357 GLY A N 1
ATOM 2904 C CA . GLY A 1 357 ? -5.471 11.740 36.346 1.00 64.38 357 GLY A CA 1
ATOM 2905 C C . GLY A 1 357 ? -5.983 10.434 35.733 1.00 64.38 357 GLY A C 1
ATOM 2906 O O . GLY A 1 357 ? -6.392 9.550 36.479 1.00 64.38 357 GLY A O 1
ATOM 2907 N N . GLN A 1 358 ? -5.961 10.277 34.403 1.00 76.88 358 GLN A N 1
ATOM 2908 C CA . GLN A 1 358 ? -6.152 8.962 33.790 1.00 76.88 358 GLN A CA 1
ATOM 2909 C C . GLN A 1 358 ? -5.011 8.019 34.207 1.00 76.88 358 GLN A C 1
ATOM 2911 O O . GLN A 1 358 ? -3.848 8.277 33.900 1.00 76.88 358 GLN A O 1
ATOM 2916 N N . GLU A 1 359 ? -5.349 6.922 34.886 1.00 75.06 359 GLU A N 1
ATOM 2917 C CA . GLU A 1 359 ? -4.378 5.936 35.385 1.00 75.06 359 GLU A CA 1
ATOM 2918 C C . GLU A 1 359 ? -4.412 4.612 34.615 1.00 75.06 359 GLU A C 1
ATOM 2920 O O . GLU A 1 359 ? -3.491 3.812 34.759 1.00 75.06 359 GLU A O 1
ATOM 2925 N N . ASN A 1 360 ? -5.430 4.364 33.776 1.00 85.56 360 ASN A N 1
ATOM 2926 C CA . ASN A 1 360 ? -5.509 3.120 33.008 1.00 85.56 360 ASN A CA 1
ATOM 2927 C C . ASN A 1 360 ? -4.376 3.061 31.955 1.00 85.56 360 ASN A C 1
ATOM 2929 O O . ASN A 1 360 ? -4.427 3.823 30.980 1.00 85.56 360 ASN A O 1
ATOM 2933 N N . PRO A 1 361 ? -3.395 2.140 32.084 1.00 86.69 361 PRO A N 1
ATOM 2934 C CA . PRO A 1 361 ? -2.224 2.111 31.208 1.00 86.69 361 PRO A CA 1
ATOM 2935 C C . PRO A 1 361 ? -2.564 1.856 29.739 1.00 86.69 361 PRO A C 1
ATOM 2937 O O . PRO A 1 361 ? -1.903 2.401 28.860 1.00 86.69 361 PRO A O 1
ATOM 2940 N N . LEU A 1 362 ? -3.609 1.074 29.449 1.00 87.94 362 LEU A N 1
ATOM 2941 C CA . LEU A 1 362 ? -4.007 0.751 28.077 1.00 87.94 362 LEU A CA 1
ATOM 2942 C C . LEU A 1 362 ? -4.723 1.922 27.395 1.00 87.94 362 LEU A C 1
ATOM 2944 O O . LEU A 1 362 ? -4.523 2.153 26.204 1.00 87.94 362 LEU A O 1
ATOM 2948 N N . ILE A 1 363 ? -5.502 2.709 28.144 1.00 88.94 363 ILE A N 1
ATOM 2949 C CA . ILE A 1 363 ? -6.084 3.956 27.621 1.00 88.94 363 ILE A CA 1
ATOM 2950 C C . ILE A 1 363 ? -4.977 4.979 27.360 1.00 88.94 363 ILE A C 1
ATOM 2952 O O . ILE A 1 363 ? -4.950 5.578 26.285 1.00 88.94 363 ILE A O 1
ATOM 2956 N N . LEU A 1 364 ? -4.029 5.132 28.291 1.00 90.12 364 LEU A N 1
ATOM 2957 C CA . LEU A 1 364 ? -2.860 5.991 28.085 1.00 90.12 364 LEU A CA 1
ATOM 2958 C C . LEU A 1 364 ? -2.041 5.525 26.873 1.00 90.12 364 LEU A C 1
ATOM 2960 O O . LEU A 1 364 ? -1.584 6.348 26.083 1.00 90.12 364 LEU A O 1
ATOM 2964 N N . ARG A 1 365 ? -1.881 4.210 26.684 1.00 89.56 365 ARG A N 1
ATOM 2965 C CA . ARG A 1 365 ? -1.170 3.641 25.534 1.00 89.56 365 ARG A CA 1
ATOM 2966 C C . ARG A 1 365 ? -1.893 3.938 24.223 1.00 89.56 365 ARG A C 1
ATOM 2968 O O . ARG A 1 365 ? -1.242 4.313 23.253 1.00 89.56 365 ARG A O 1
ATOM 2975 N N . MET A 1 366 ? -3.220 3.819 24.193 1.00 91.12 366 MET A N 1
ATOM 2976 C CA . MET A 1 366 ? -4.025 4.226 23.039 1.00 91.12 366 MET A CA 1
ATOM 2977 C C . MET A 1 366 ? -3.812 5.709 22.717 1.00 91.12 366 MET A C 1
ATOM 2979 O O . MET A 1 366 ? -3.548 6.049 21.569 1.00 91.12 366 MET A O 1
ATOM 2983 N N . GLN A 1 367 ? -3.901 6.589 23.719 1.00 91.50 367 GLN A N 1
ATOM 2984 C CA . GLN A 1 367 ? -3.698 8.031 23.542 1.00 91.50 367 GLN A CA 1
ATOM 2985 C C . GLN A 1 367 ? -2.289 8.340 23.015 1.00 91.50 367 GLN A C 1
ATOM 2987 O O . GLN A 1 367 ? -2.159 9.101 22.059 1.00 91.50 367 GLN A O 1
ATOM 2992 N N . GLU A 1 368 ? -1.254 7.684 23.552 1.00 90.12 368 GLU A N 1
ATOM 2993 C CA . GLU A 1 368 ? 0.129 7.793 23.067 1.00 90.12 368 GLU A CA 1
ATOM 2994 C C . GLU A 1 368 ? 0.247 7.438 21.582 1.00 90.12 368 GLU A C 1
ATOM 2996 O O . GLU A 1 368 ? 0.809 8.221 20.815 1.00 90.12 368 GLU A O 1
ATOM 3001 N N . VAL A 1 369 ? -0.327 6.301 21.168 1.00 89.88 369 VAL A N 1
ATOM 3002 C CA . VAL A 1 369 ? -0.339 5.863 19.765 1.00 89.88 369 VAL A CA 1
ATOM 3003 C C . VAL A 1 369 ? -0.995 6.927 18.888 1.00 89.88 369 VAL A C 1
ATOM 3005 O O . VAL A 1 369 ? -0.406 7.358 17.900 1.00 89.88 369 VAL A O 1
ATOM 3008 N N . LEU A 1 370 ? -2.180 7.410 19.261 1.00 91.94 370 LEU A N 1
ATOM 3009 C CA . LEU A 1 370 ? -2.916 8.403 18.475 1.00 91.94 370 LEU A CA 1
ATOM 3010 C C . LEU A 1 370 ? -2.132 9.708 18.301 1.00 91.94 370 LEU A C 1
ATOM 3012 O O . LEU A 1 370 ? -2.032 10.218 17.184 1.00 91.94 370 LEU A O 1
ATOM 3016 N N . MET A 1 371 ? -1.540 10.220 19.381 1.00 88.75 371 MET A N 1
ATOM 3017 C CA . MET A 1 371 ? -0.748 11.452 19.353 1.00 88.75 371 MET A CA 1
ATOM 3018 C C . MET A 1 371 ? 0.532 11.283 18.526 1.00 88.75 371 MET A C 1
ATOM 3020 O O . MET A 1 371 ? 0.872 12.146 17.716 1.00 88.75 371 MET A O 1
ATOM 3024 N N . ARG A 1 372 ? 1.217 10.139 18.651 1.00 86.62 372 ARG A N 1
ATOM 3025 C CA . ARG A 1 372 ? 2.403 9.827 17.841 1.00 86.62 372 ARG A CA 1
ATOM 3026 C C . ARG A 1 372 ? 2.072 9.792 16.349 1.00 86.62 372 ARG A C 1
ATOM 3028 O O . ARG A 1 372 ? 2.855 10.289 15.538 1.00 86.62 372 ARG A O 1
ATOM 3035 N N . GLN A 1 373 ? 0.919 9.231 15.985 1.00 86.81 373 GLN A N 1
ATOM 3036 C CA . GLN A 1 373 ? 0.473 9.173 14.593 1.00 86.81 373 GLN A CA 1
ATOM 3037 C C . GLN A 1 373 ? 0.005 10.543 14.075 1.00 86.81 373 GLN A C 1
ATOM 3039 O O . GLN A 1 373 ? 0.240 10.849 12.911 1.00 86.81 373 GLN A O 1
ATOM 3044 N N . GLN A 1 374 ? -0.558 11.422 14.916 1.00 86.69 374 GLN A N 1
ATOM 3045 C CA . GLN A 1 374 ? -0.823 12.820 14.530 1.00 86.69 374 GLN A CA 1
ATOM 3046 C C . GLN A 1 374 ? 0.461 13.569 14.156 1.00 86.69 374 GLN A C 1
ATOM 3048 O O . GLN A 1 374 ? 0.481 14.270 13.148 1.00 86.69 374 GLN A O 1
ATOM 3053 N N . ILE A 1 375 ? 1.545 13.358 14.906 1.00 81.19 375 ILE A N 1
ATOM 3054 C CA . ILE A 1 375 ? 2.856 13.955 14.609 1.00 81.19 375 ILE A CA 1
ATOM 3055 C C . ILE A 1 375 ? 3.435 13.386 13.306 1.00 81.19 375 ILE A C 1
ATOM 3057 O O . ILE A 1 375 ? 4.002 14.128 12.509 1.00 81.19 375 ILE A O 1
ATOM 3061 N N . ALA A 1 376 ? 3.255 12.088 13.044 1.00 76.44 376 ALA A N 1
ATOM 3062 C CA . ALA A 1 376 ? 3.645 11.482 11.769 1.00 76.44 376 ALA A CA 1
ATOM 3063 C C . ALA A 1 376 ? 2.818 12.020 10.582 1.00 76.44 376 ALA A C 1
ATOM 3065 O O . ALA A 1 376 ? 3.354 12.267 9.507 1.00 76.44 376 ALA A O 1
ATOM 3066 N N . ILE A 1 377 ? 1.514 12.246 10.761 1.00 76.06 377 ILE A N 1
ATOM 3067 C CA . ILE A 1 377 ? 0.674 12.894 9.743 1.00 76.06 377 ILE A CA 1
ATOM 3068 C C . ILE A 1 377 ? 1.168 14.323 9.486 1.00 76.06 377 ILE A C 1
ATOM 3070 O O . ILE A 1 377 ? 1.300 14.735 8.334 1.00 76.06 377 ILE A O 1
ATOM 3074 N N . GLU A 1 378 ? 1.464 15.078 10.544 1.00 74.12 378 GLU A N 1
ATOM 3075 C CA . GLU A 1 378 ? 1.968 16.449 10.451 1.00 74.12 378 GLU A CA 1
ATOM 3076 C C . GLU A 1 378 ? 3.322 16.519 9.728 1.00 74.12 378 GLU A C 1
ATOM 3078 O O . GLU A 1 378 ? 3.497 17.362 8.844 1.00 74.12 378 GLU A O 1
ATOM 3083 N N . SER A 1 379 ? 4.243 15.590 10.019 1.00 68.62 379 SER A N 1
ATOM 3084 C CA . SER A 1 379 ? 5.556 15.537 9.361 1.00 68.62 379 SER A CA 1
ATOM 3085 C C . SER A 1 379 ? 5.439 15.327 7.853 1.00 68.62 379 SER A C 1
ATOM 3087 O O . SER A 1 379 ? 6.213 15.905 7.093 1.00 68.62 379 SER A O 1
ATOM 3089 N N . HIS A 1 380 ? 4.430 14.576 7.409 1.00 66.44 380 HIS A N 1
ATOM 3090 C CA . HIS A 1 380 ? 4.164 14.334 5.994 1.00 66.44 380 HIS A CA 1
ATOM 3091 C C . HIS A 1 380 ? 3.341 15.431 5.305 1.00 66.44 380 HIS A C 1
ATOM 3093 O O . HIS A 1 380 ? 3.408 15.544 4.081 1.00 66.44 380 HIS A O 1
ATOM 3099 N N . LYS A 1 381 ? 2.578 16.244 6.049 1.00 61.69 381 LYS A N 1
ATOM 3100 C CA . LYS A 1 381 ? 1.827 17.384 5.492 1.00 61.69 381 LYS A CA 1
ATOM 3101 C C . LYS A 1 381 ? 2.715 18.590 5.174 1.00 61.69 381 LYS A C 1
ATOM 3103 O O . LYS A 1 381 ? 2.327 19.411 4.348 1.00 61.69 381 LYS A O 1
ATOM 3108 N N . GLY A 1 382 ? 3.876 18.715 5.822 1.00 49.28 382 GLY A N 1
ATOM 3109 C CA . GLY A 1 382 ? 4.806 19.826 5.586 1.00 49.28 382 GLY A CA 1
ATOM 3110 C C . GLY A 1 382 ? 4.254 21.198 5.998 1.00 49.28 382 GLY A C 1
ATOM 3111 O O . GLY A 1 382 ? 4.612 22.206 5.388 1.00 49.28 382 GLY A O 1
ATOM 3112 N N . SER A 1 383 ? 3.345 21.246 6.981 1.00 49.78 383 SER A N 1
ATOM 3113 C CA . SER A 1 383 ? 2.754 22.505 7.454 1.00 49.78 383 SER A CA 1
ATOM 3114 C C . SER A 1 383 ? 3.785 23.344 8.215 1.00 49.78 383 SER A C 1
ATOM 3116 O O . SER A 1 383 ? 4.471 22.830 9.096 1.00 49.78 383 SER A O 1
ATOM 3118 N N . ILE A 1 384 ? 3.870 24.634 7.880 1.00 44.81 384 ILE A N 1
ATOM 3119 C CA . ILE A 1 384 ? 4.739 25.637 8.526 1.00 44.81 384 ILE A CA 1
ATOM 3120 C C . ILE A 1 384 ? 3.936 26.792 9.149 1.00 44.81 384 ILE A C 1
ATOM 3122 O O . ILE A 1 384 ? 4.493 27.831 9.495 1.00 44.81 384 ILE A O 1
ATOM 3126 N N . GLU A 1 385 ? 2.611 26.654 9.233 1.00 47.19 385 GLU A N 1
ATOM 3127 C CA . GLU A 1 385 ? 1.738 27.687 9.800 1.00 47.19 385 GLU A CA 1
ATOM 3128 C C . GLU A 1 385 ? 1.969 27.854 11.314 1.00 47.19 385 GLU A C 1
ATOM 3130 O O . GLU A 1 385 ? 2.590 27.010 11.952 1.00 47.19 385 GLU A O 1
ATOM 3135 N N . ASN A 1 386 ? 1.410 28.910 11.922 1.00 45.00 386 ASN A N 1
ATOM 3136 C CA . ASN A 1 386 ? 1.569 29.280 13.344 1.00 45.00 386 ASN A CA 1
ATOM 3137 C C . ASN A 1 386 ? 1.201 28.188 14.385 1.00 45.00 386 ASN A C 1
ATOM 3139 O O . ASN A 1 386 ? 1.345 28.428 15.580 1.00 45.00 386 ASN A O 1
ATOM 3143 N N . ASN A 1 387 ? 0.728 27.013 13.954 1.00 52.78 387 ASN A N 1
ATOM 3144 C CA . ASN A 1 387 ? 0.416 25.848 14.789 1.00 52.78 387 ASN A CA 1
ATOM 3145 C C . ASN A 1 387 ? 1.298 24.616 14.486 1.00 52.78 387 ASN A C 1
ATOM 3147 O O . ASN A 1 387 ? 1.016 23.540 15.014 1.00 52.78 387 ASN A O 1
ATOM 3151 N N . ALA A 1 388 ? 2.325 24.737 13.636 1.00 55.78 388 ALA A N 1
ATOM 3152 C CA . ALA A 1 388 ? 3.259 23.652 13.348 1.00 55.78 388 ALA A CA 1
ATOM 3153 C C . ALA A 1 388 ? 3.991 23.227 14.631 1.00 55.78 388 ALA A C 1
ATOM 3155 O O . ALA A 1 388 ? 4.627 24.044 15.297 1.00 55.78 388 ALA A O 1
ATOM 3156 N N . GLY A 1 389 ? 3.888 21.949 14.991 1.00 66.50 389 GLY A N 1
ATOM 3157 C CA . GLY A 1 389 ? 4.424 21.411 16.240 1.00 66.50 389 GLY A CA 1
ATOM 3158 C C . GLY A 1 389 ? 3.454 21.459 17.423 1.00 66.50 389 GLY A C 1
ATOM 3159 O O . GLY A 1 389 ? 3.830 21.042 18.517 1.00 66.50 389 GLY A O 1
ATOM 3160 N N . LYS A 1 390 ? 2.193 21.873 17.238 1.00 78.69 390 LYS A N 1
ATOM 3161 C CA . LYS A 1 390 ? 1.180 21.815 18.308 1.00 78.69 390 LYS A CA 1
ATOM 3162 C C . LYS A 1 390 ? 0.996 20.391 18.844 1.00 78.69 390 LYS A C 1
ATOM 3164 O O . LYS A 1 390 ? 0.998 20.188 20.056 1.00 78.69 390 LYS A O 1
ATOM 3169 N N . TYR A 1 391 ? 0.886 19.396 17.960 1.00 80.75 391 TYR A N 1
ATOM 3170 C CA . TYR A 1 391 ? 0.763 17.996 18.383 1.00 80.75 391 TYR A CA 1
ATOM 3171 C C . TYR A 1 391 ? 2.018 17.509 19.112 1.00 80.75 391 TYR A C 1
ATOM 3173 O O . TYR A 1 391 ? 1.928 16.713 20.045 1.00 80.75 391 TYR A O 1
ATOM 3181 N N . LEU A 1 392 ? 3.191 18.021 18.727 1.00 79.56 392 LEU A N 1
ATOM 3182 C CA . LEU A 1 392 ? 4.447 17.736 19.407 1.00 79.56 392 LEU A CA 1
ATOM 3183 C C . LEU A 1 392 ? 4.467 18.308 20.832 1.00 79.56 392 LEU A C 1
ATOM 3185 O O . LEU A 1 392 ? 4.895 17.616 21.754 1.00 79.56 392 LEU A O 1
ATOM 3189 N N . GLU A 1 393 ? 4.012 19.545 21.030 1.00 81.88 393 GLU A N 1
ATOM 3190 C CA . GLU A 1 393 ? 3.908 20.156 22.360 1.00 81.88 393 GLU A CA 1
ATOM 3191 C C . GLU A 1 393 ? 2.914 19.406 23.252 1.00 81.88 393 GLU A C 1
ATOM 3193 O O . GLU A 1 393 ? 3.251 19.059 24.389 1.00 81.88 393 GLU A O 1
ATOM 3198 N N . GLU A 1 394 ? 1.732 19.080 22.718 1.00 85.88 394 GLU A N 1
ATOM 3199 C CA . GLU A 1 394 ? 0.725 18.266 23.407 1.00 85.88 394 GLU A CA 1
ATOM 3200 C C . GLU A 1 394 ? 1.313 16.909 23.821 1.00 85.88 394 GLU A C 1
ATOM 3202 O O . GLU A 1 394 ? 1.192 16.500 24.980 1.00 85.88 394 GLU A O 1
ATOM 3207 N N . TYR A 1 395 ? 2.026 16.236 22.911 1.00 87.12 395 TYR A N 1
ATOM 3208 C CA . TYR A 1 395 ? 2.680 14.960 23.194 1.00 87.12 395 TYR A CA 1
ATOM 3209 C C . TYR A 1 395 ? 3.800 15.091 24.226 1.00 87.12 395 TYR A C 1
ATOM 3211 O O . TYR A 1 395 ? 3.903 14.254 25.119 1.00 87.12 395 TYR A O 1
ATOM 3219 N N . ARG A 1 396 ? 4.648 16.125 24.149 1.00 86.31 396 ARG A N 1
ATOM 3220 C CA . ARG A 1 396 ? 5.725 16.348 25.129 1.00 86.31 396 ARG A CA 1
ATOM 3221 C C . ARG A 1 396 ? 5.156 16.535 26.533 1.00 86.31 396 ARG A C 1
ATOM 3223 O O . ARG A 1 396 ? 5.699 15.957 27.475 1.00 86.31 396 ARG A O 1
ATOM 3230 N N . GLY A 1 397 ? 4.056 17.280 26.663 1.00 87.56 397 GLY A N 1
ATOM 3231 C CA . GLY A 1 397 ? 3.314 17.407 27.918 1.00 87.56 397 GLY A CA 1
ATOM 3232 C C . GLY A 1 397 ? 2.797 16.055 28.412 1.00 87.56 397 GLY A C 1
ATOM 3233 O O . GLY A 1 397 ? 3.120 15.642 29.524 1.00 87.56 397 GLY A O 1
ATOM 3234 N N . PHE A 1 398 ? 2.081 15.325 27.555 1.00 88.50 398 PHE A N 1
ATOM 3235 C CA . PHE A 1 398 ? 1.541 14.000 27.870 1.00 88.50 398 PHE A CA 1
ATOM 3236 C C . PHE A 1 398 ? 2.631 13.000 28.295 1.00 88.50 398 PHE A C 1
ATOM 3238 O O . PHE A 1 398 ? 2.540 12.366 29.347 1.00 88.50 398 PHE A O 1
ATOM 3245 N N . PHE A 1 399 ? 3.709 12.890 27.519 1.00 88.00 399 PHE A N 1
ATOM 3246 C CA . PHE A 1 399 ? 4.826 11.995 27.807 1.00 88.00 399 PHE A CA 1
ATOM 3247 C C . PHE A 1 399 ? 5.534 12.387 29.107 1.00 88.00 399 PHE A C 1
ATOM 3249 O O . PHE A 1 399 ? 5.873 11.516 29.903 1.00 88.00 399 PHE A O 1
ATOM 3256 N N . ALA A 1 400 ? 5.732 13.680 29.379 1.00 86.88 400 ALA A N 1
ATOM 3257 C CA . ALA A 1 400 ? 6.344 14.124 30.630 1.00 86.88 400 ALA A CA 1
ATOM 3258 C C . ALA A 1 400 ? 5.541 13.694 31.868 1.00 86.88 400 ALA A C 1
ATOM 3260 O O . ALA A 1 400 ? 6.159 13.382 32.886 1.00 86.88 400 ALA A O 1
ATOM 3261 N N . THR A 1 401 ? 4.211 13.657 31.760 1.00 88.88 401 THR A N 1
ATOM 3262 C CA . THR A 1 401 ? 3.294 13.262 32.837 1.00 88.88 401 THR A CA 1
ATOM 3263 C C . THR A 1 401 ? 3.141 11.745 32.980 1.00 88.88 401 THR A C 1
ATOM 3265 O O . THR A 1 401 ? 3.002 11.264 34.101 1.00 88.88 401 THR A O 1
ATOM 3268 N N . HIS A 1 402 ? 3.161 10.987 31.876 1.00 89.44 402 HIS A N 1
ATOM 3269 C CA . HIS A 1 402 ? 2.740 9.576 31.870 1.00 89.44 402 HIS A CA 1
ATOM 3270 C C . HIS A 1 402 ? 3.836 8.558 31.502 1.00 89.44 402 HIS A C 1
ATOM 3272 O O . HIS A 1 402 ? 3.584 7.351 31.551 1.00 89.44 402 HIS A O 1
ATOM 3278 N N . LYS A 1 403 ? 5.055 8.989 31.144 1.00 86.62 403 LYS A N 1
ATOM 3279 C CA . LYS A 1 403 ? 6.148 8.093 30.700 1.00 86.62 403 LYS A CA 1
ATOM 3280 C C . LYS A 1 403 ? 6.497 6.987 31.697 1.00 86.62 403 LYS A C 1
ATOM 3282 O O . LYS A 1 403 ? 6.898 5.917 31.258 1.00 86.62 403 LYS A O 1
ATOM 3287 N N . GLU A 1 404 ? 6.384 7.216 33.005 1.00 87.00 404 GLU A N 1
ATOM 3288 C CA . GLU A 1 404 ? 6.685 6.205 34.027 1.00 87.00 404 GLU A CA 1
ATOM 3289 C C . GLU A 1 404 ? 5.678 5.049 34.012 1.00 87.00 404 GLU A C 1
ATOM 3291 O O . GLU A 1 404 ? 6.066 3.911 34.267 1.00 87.00 404 GLU A O 1
ATOM 3296 N N . ILE A 1 405 ? 4.413 5.337 33.685 1.00 87.38 405 ILE A N 1
ATOM 3297 C CA . ILE A 1 405 ? 3.340 4.340 33.573 1.00 87.38 405 ILE A CA 1
ATOM 3298 C C . ILE A 1 405 ? 3.470 3.582 32.248 1.00 87.38 405 ILE A C 1
ATOM 3300 O O . ILE A 1 405 ? 3.361 2.361 32.216 1.00 87.38 405 ILE A O 1
ATOM 3304 N N . LEU A 1 406 ? 3.718 4.311 31.156 1.00 85.25 406 LEU A N 1
ATOM 3305 C CA . LEU A 1 406 ? 3.768 3.752 29.802 1.00 85.25 406 LEU A CA 1
ATOM 3306 C C . LEU A 1 406 ? 5.032 2.938 29.523 1.00 85.25 406 LEU A C 1
ATOM 3308 O O . LEU A 1 406 ? 4.982 1.949 28.799 1.00 85.25 406 LEU A O 1
ATOM 3312 N N . TYR A 1 407 ? 6.163 3.371 30.076 1.00 84.88 407 TYR A N 1
ATOM 3313 C CA . TYR A 1 407 ? 7.480 2.820 29.783 1.00 84.88 407 TYR A CA 1
ATOM 3314 C C . TYR A 1 407 ? 8.236 2.632 31.097 1.00 84.88 407 TYR A C 1
ATOM 3316 O O . TYR A 1 407 ? 8.927 3.554 31.545 1.00 84.88 407 TYR A O 1
ATOM 3324 N N . PRO A 1 408 ? 8.117 1.464 31.752 1.00 77.38 408 PRO A N 1
ATOM 3325 C CA . PRO A 1 408 ? 8.691 1.232 33.075 1.00 77.38 408 PRO A CA 1
ATOM 3326 C C . PRO A 1 408 ? 10.218 1.359 33.103 1.00 77.38 408 PRO A C 1
ATOM 3328 O O . PRO A 1 408 ? 10.792 1.802 34.107 1.00 77.38 408 PRO A O 1
ATOM 3331 N N . THR A 1 409 ? 10.901 1.044 31.998 1.00 76.00 409 THR A N 1
ATOM 3332 C CA . THR A 1 409 ? 12.365 1.091 31.938 1.00 76.00 409 THR A CA 1
ATOM 3333 C C . THR A 1 409 ? 12.902 2.444 31.459 1.00 76.00 409 THR A C 1
ATOM 3335 O O . THR A 1 409 ? 12.314 3.137 30.630 1.00 76.00 409 THR A O 1
ATOM 3338 N N . ILE A 1 410 ? 14.083 2.831 31.958 1.00 72.31 410 ILE A N 1
ATOM 3339 C CA . ILE A 1 410 ? 14.784 4.043 31.492 1.00 72.31 410 ILE A CA 1
ATOM 3340 C C . ILE A 1 410 ? 15.145 3.926 30.000 1.00 72.31 410 ILE A C 1
ATOM 3342 O O . ILE A 1 410 ? 15.116 4.929 29.290 1.00 72.31 410 ILE A O 1
ATOM 3346 N N . GLY A 1 411 ? 15.470 2.717 29.529 1.00 66.19 411 GLY A N 1
ATOM 3347 C CA . GLY A 1 411 ? 15.847 2.458 28.138 1.00 66.19 411 GLY A CA 1
ATOM 3348 C C . GLY A 1 411 ? 14.709 2.733 27.156 1.00 66.19 411 GLY A C 1
ATOM 3349 O O . GLY A 1 411 ? 14.903 3.488 26.208 1.00 66.19 411 GLY A O 1
ATOM 3350 N N . GLU A 1 412 ? 13.513 2.201 27.419 1.00 70.88 412 GLU A N 1
ATOM 3351 C CA . GLU A 1 412 ? 12.323 2.456 26.592 1.00 70.88 412 GLU A CA 1
ATOM 3352 C C . GLU A 1 412 ? 11.971 3.944 26.571 1.00 70.88 412 GLU A C 1
ATOM 3354 O O . GLU A 1 412 ? 11.736 4.511 25.505 1.00 70.88 412 GLU A O 1
ATOM 3359 N N . ARG A 1 413 ? 12.033 4.618 27.729 1.00 79.06 413 ARG A N 1
ATOM 3360 C CA . ARG A 1 413 ? 11.798 6.068 27.809 1.00 79.06 413 ARG A CA 1
ATOM 3361 C C . ARG A 1 413 ? 12.768 6.866 26.939 1.00 79.06 413 ARG A C 1
ATOM 3363 O O . ARG A 1 413 ? 12.353 7.832 26.305 1.00 79.06 413 ARG A O 1
ATOM 3370 N N . LEU A 1 414 ? 14.045 6.481 26.905 1.00 71.62 414 LEU A N 1
ATOM 3371 C CA . LEU A 1 414 ? 15.053 7.138 26.068 1.00 71.62 414 LEU A CA 1
ATOM 3372 C C . LEU A 1 414 ? 14.808 6.895 24.575 1.00 71.62 414 LEU A C 1
ATOM 3374 O O . LEU A 1 414 ? 14.901 7.845 23.803 1.00 71.62 414 LEU A O 1
ATOM 3378 N N . LEU A 1 415 ? 14.473 5.662 24.180 1.00 72.44 415 LEU A N 1
ATOM 3379 C CA . LEU A 1 415 ? 14.160 5.310 22.790 1.00 72.44 415 LEU A CA 1
ATOM 3380 C C . LEU A 1 415 ? 12.940 6.073 22.270 1.00 72.44 415 LEU A C 1
ATOM 3382 O O . LEU A 1 415 ? 13.011 6.695 21.213 1.00 72.44 415 LEU A O 1
ATOM 3386 N N . HIS A 1 416 ? 11.846 6.074 23.033 1.00 76.31 416 HIS A N 1
ATOM 3387 C CA . HIS A 1 416 ? 10.628 6.786 22.652 1.00 76.31 416 HIS A CA 1
ATOM 3388 C C . HIS A 1 416 ? 10.838 8.295 22.614 1.00 76.31 416 HIS A C 1
ATOM 3390 O O . HIS A 1 416 ? 10.375 8.953 21.690 1.00 76.31 416 HIS A O 1
ATOM 3396 N N . HIS A 1 417 ? 11.578 8.856 23.572 1.00 76.69 417 HIS A N 1
ATOM 3397 C CA . HIS A 1 417 ? 11.934 10.269 23.520 1.00 76.69 417 HIS A CA 1
ATOM 3398 C C . HIS A 1 417 ? 12.768 10.594 22.270 1.00 76.69 417 HIS A C 1
ATOM 3400 O O . HIS A 1 417 ? 12.493 11.584 21.604 1.00 76.69 417 HIS A O 1
ATOM 3406 N N . LEU A 1 418 ? 13.728 9.739 21.906 1.00 74.00 418 LEU A N 1
ATOM 3407 C CA . LEU A 1 418 ? 14.567 9.936 20.727 1.00 74.00 418 LEU A CA 1
ATOM 3408 C C . LEU A 1 418 ? 13.785 9.845 19.407 1.00 74.00 418 LEU A C 1
ATOM 3410 O O . LEU A 1 418 ? 13.951 10.714 18.557 1.00 74.00 418 LEU A O 1
ATOM 3414 N N . ASP A 1 419 ? 12.928 8.833 19.231 1.00 74.00 419 ASP A N 1
ATOM 3415 C CA . ASP A 1 419 ? 12.067 8.715 18.039 1.00 74.00 419 ASP A CA 1
ATOM 3416 C C . ASP A 1 419 ? 11.180 9.958 17.872 1.00 74.00 419 ASP A C 1
ATOM 3418 O O . ASP A 1 419 ? 10.984 10.463 16.765 1.00 74.00 419 ASP A O 1
ATOM 3422 N N . MET A 1 420 ? 10.706 10.503 18.993 1.00 76.25 420 MET A N 1
ATOM 3423 C CA . MET A 1 420 ? 9.893 11.711 19.011 1.00 76.25 420 MET A CA 1
ATOM 3424 C C . MET A 1 420 ? 10.678 12.974 18.675 1.00 76.25 420 MET A C 1
ATOM 3426 O O . MET A 1 420 ? 10.188 13.779 17.890 1.00 76.25 420 MET A O 1
ATOM 3430 N N . GLU A 1 421 ? 11.890 13.142 19.202 1.00 74.44 421 GLU A N 1
ATOM 3431 C CA . GLU A 1 421 ? 12.754 14.272 18.840 1.00 74.44 421 GLU A CA 1
ATOM 3432 C C . GLU A 1 421 ? 13.205 14.197 17.371 1.00 74.44 421 GLU A C 1
ATOM 3434 O O . GLU A 1 421 ? 13.306 15.223 16.701 1.00 74.44 421 GLU A O 1
ATOM 3439 N N . LEU A 1 422 ? 13.380 12.994 16.812 1.00 72.94 422 LEU A N 1
ATOM 3440 C CA . LEU A 1 422 ? 13.641 12.825 15.378 1.00 72.94 422 LEU A CA 1
ATOM 3441 C C . LEU A 1 422 ? 12.453 13.278 14.523 1.00 72.94 422 LEU A C 1
ATOM 3443 O O . LEU A 1 422 ? 12.636 14.020 13.556 1.00 72.94 422 LEU A O 1
ATOM 3447 N N . LYS A 1 423 ? 11.229 12.894 14.900 1.00 71.31 423 LYS A N 1
ATOM 3448 C CA . LYS A 1 423 ? 10.002 13.366 14.239 1.00 71.31 423 LYS A CA 1
ATOM 3449 C C . LYS A 1 423 ? 9.793 14.872 14.426 1.00 71.31 423 LYS A C 1
ATOM 3451 O O . LYS A 1 423 ? 9.426 15.550 13.473 1.00 71.31 423 LYS A O 1
ATOM 3456 N N . ALA A 1 424 ? 10.082 15.410 15.611 1.00 69.62 424 ALA A N 1
ATOM 3457 C CA . ALA A 1 424 ? 10.034 16.843 15.906 1.00 69.62 424 ALA A CA 1
ATOM 3458 C C . ALA A 1 424 ? 10.946 17.647 14.982 1.00 69.62 424 ALA A C 1
ATOM 3460 O O . ALA A 1 424 ? 10.534 18.640 14.391 1.00 69.62 424 ALA A O 1
ATOM 3461 N N . VAL A 1 425 ? 12.189 17.188 14.831 1.00 69.31 425 VAL A N 1
ATOM 3462 C CA . VAL A 1 425 ? 13.171 17.792 13.933 1.00 69.31 425 VAL A CA 1
ATOM 3463 C C . VAL A 1 425 ? 12.674 17.785 12.492 1.00 69.31 425 VAL A C 1
ATOM 3465 O O . VAL A 1 425 ? 12.799 18.799 11.803 1.00 69.31 425 VAL A O 1
ATOM 3468 N N . GLN A 1 426 ? 12.053 16.690 12.048 1.00 64.94 426 GLN A N 1
ATOM 3469 C CA . GLN A 1 426 ? 11.437 16.625 10.723 1.00 64.94 426 GLN A CA 1
ATOM 3470 C C . GLN A 1 426 ? 10.309 17.660 10.565 1.00 64.94 426 GLN A C 1
ATOM 3472 O O . GLN A 1 426 ? 10.328 18.434 9.609 1.00 64.94 426 GLN A O 1
ATOM 3477 N N . VAL A 1 427 ? 9.374 17.721 11.522 1.00 63.06 427 VAL A N 1
ATOM 3478 C CA . VAL A 1 427 ? 8.211 18.630 11.499 1.00 63.06 427 VAL A CA 1
ATOM 3479 C C . VAL A 1 427 ? 8.621 20.101 11.572 1.00 63.06 427 VAL A C 1
ATOM 3481 O O . VAL A 1 427 ? 8.150 20.903 10.771 1.00 63.06 427 VAL A O 1
ATOM 3484 N N . SER A 1 428 ? 9.477 20.467 12.527 1.00 61.97 428 SER A N 1
ATOM 3485 C CA . SER A 1 428 ? 9.705 21.863 12.916 1.00 61.97 428 SER A CA 1
ATOM 3486 C C . SER A 1 428 ? 10.976 22.472 12.335 1.00 61.97 428 SER A C 1
ATOM 3488 O O . SER A 1 428 ? 11.038 23.690 12.192 1.00 61.97 428 SER A O 1
ATOM 3490 N N . HIS A 1 429 ? 11.989 21.671 11.992 1.00 59.28 429 HIS A N 1
ATOM 3491 C CA . HIS A 1 429 ? 13.293 22.196 11.576 1.00 59.28 429 HIS A CA 1
ATOM 3492 C C . HIS A 1 429 ? 13.626 21.869 10.123 1.00 59.28 429 HIS A C 1
ATOM 3494 O O . HIS A 1 429 ? 14.077 22.758 9.408 1.00 59.28 429 HIS A O 1
ATOM 3500 N N . PHE A 1 430 ? 13.340 20.658 9.638 1.00 54.66 430 PHE A N 1
ATOM 3501 C CA . PHE A 1 430 ? 13.540 20.326 8.221 1.00 54.66 430 PHE A CA 1
ATOM 3502 C C . PHE A 1 430 ? 12.528 21.026 7.315 1.00 54.66 430 PHE A C 1
ATOM 3504 O O . PHE A 1 430 ? 12.922 21.572 6.287 1.00 54.66 430 PHE A O 1
ATOM 3511 N N . ASN A 1 431 ? 11.253 21.086 7.711 1.00 50.12 431 ASN A N 1
ATOM 3512 C CA . ASN A 1 431 ? 10.240 21.831 6.952 1.00 50.12 431 ASN A CA 1
ATOM 3513 C C . ASN A 1 431 ? 10.514 23.349 6.927 1.00 50.12 431 ASN A C 1
ATOM 3515 O O . ASN A 1 431 ? 10.123 24.026 5.979 1.00 50.12 431 ASN A O 1
ATOM 3519 N N . ASN A 1 432 ? 11.232 23.871 7.931 1.00 48.78 432 ASN A N 1
ATOM 3520 C CA . ASN A 1 432 ? 11.576 25.291 8.070 1.00 48.78 432 ASN A CA 1
ATOM 3521 C C . ASN A 1 432 ? 13.041 25.622 7.724 1.00 48.78 432 ASN A C 1
ATOM 3523 O O . ASN A 1 432 ? 13.466 26.759 7.913 1.00 48.78 432 ASN A O 1
ATOM 3527 N N . TYR A 1 433 ? 13.816 24.653 7.222 1.00 47.38 433 TYR A N 1
ATOM 3528 C CA . TYR A 1 433 ? 15.239 24.798 6.873 1.00 47.38 433 TYR A CA 1
ATOM 3529 C C . TYR A 1 433 ? 16.129 25.337 8.012 1.00 47.38 433 TYR A C 1
ATOM 3531 O O . TYR A 1 433 ? 17.166 25.960 7.784 1.00 47.38 433 TYR A O 1
ATOM 3539 N N . ASN A 1 434 ? 15.744 25.078 9.261 1.00 55.25 434 ASN A N 1
ATOM 3540 C CA . ASN A 1 434 ? 16.440 25.542 10.456 1.00 55.25 434 ASN A CA 1
ATOM 3541 C C . ASN A 1 434 ? 17.437 24.486 10.960 1.00 55.25 434 ASN A C 1
ATOM 3543 O O . ASN A 1 434 ? 17.338 23.971 12.075 1.00 55.25 434 ASN A O 1
ATOM 3547 N N . PHE A 1 435 ? 18.379 24.112 10.092 1.00 55.34 435 PHE A N 1
ATOM 3548 C CA . PHE A 1 435 ? 19.291 22.989 10.331 1.00 55.34 435 PHE A CA 1
ATOM 3549 C C . PHE A 1 435 ? 20.289 23.254 11.462 1.00 55.34 435 PHE A C 1
ATOM 3551 O O . PHE A 1 435 ? 20.676 22.318 12.153 1.00 55.34 435 PHE A O 1
ATOM 3558 N N . ALA A 1 436 ? 20.646 24.519 11.713 1.00 55.59 436 ALA A N 1
ATOM 3559 C CA . ALA A 1 436 ? 21.574 24.908 12.781 1.00 55.59 436 ALA A CA 1
ATOM 3560 C C . ALA A 1 436 ? 21.048 24.511 14.167 1.00 55.59 436 ALA A C 1
ATOM 3562 O O . ALA A 1 436 ? 21.808 24.156 15.066 1.00 55.59 436 ALA A O 1
ATOM 3563 N N . GLU A 1 437 ? 19.726 24.530 14.338 1.00 62.03 437 GLU A N 1
ATOM 3564 C CA . GLU A 1 437 ? 19.092 24.086 15.574 1.00 62.03 437 GLU A CA 1
ATOM 3565 C C . GLU A 1 437 ? 19.001 22.562 15.677 1.00 62.03 437 GLU A C 1
ATOM 3567 O O . GLU A 1 437 ? 19.002 22.037 16.789 1.00 62.03 437 GLU A O 1
ATOM 3572 N N . VAL A 1 438 ? 19.009 21.838 14.553 1.00 63.22 438 VAL A N 1
ATOM 3573 C CA . VAL A 1 438 ? 18.970 20.368 14.541 1.00 63.22 438 VAL A CA 1
ATOM 3574 C C . VAL A 1 438 ? 20.201 19.774 15.209 1.00 63.22 438 VAL A C 1
ATOM 3576 O O . VAL A 1 438 ? 20.055 18.885 16.045 1.00 63.22 438 VAL A O 1
ATOM 3579 N N . GLU A 1 439 ? 21.396 20.275 14.892 1.00 66.12 439 GLU A N 1
ATOM 3580 C CA . GLU A 1 439 ? 22.635 19.822 15.533 1.00 66.12 439 GLU A CA 1
ATOM 3581 C C . GLU A 1 439 ? 22.573 20.066 17.047 1.00 66.12 439 GLU A C 1
ATOM 3583 O O . GLU A 1 439 ? 22.774 19.153 17.847 1.00 66.12 439 GLU A O 1
ATOM 3588 N N . LYS A 1 440 ? 22.179 21.277 17.458 1.00 71.56 440 LYS A N 1
ATOM 3589 C CA . LYS A 1 440 ? 22.042 21.642 18.874 1.00 71.56 440 LYS A CA 1
ATOM 3590 C C . LYS A 1 440 ? 21.059 20.737 19.629 1.00 71.56 440 LYS A C 1
ATOM 3592 O O . LYS A 1 440 ? 21.283 20.465 20.810 1.00 71.56 440 LYS A O 1
ATOM 3597 N N . ILE A 1 441 ? 19.984 20.298 18.974 1.00 74.00 441 ILE A N 1
ATOM 3598 C CA . ILE A 1 441 ? 18.964 19.421 19.559 1.00 74.00 441 ILE A CA 1
ATOM 3599 C C . ILE A 1 441 ? 19.454 17.970 19.598 1.00 74.00 441 ILE A C 1
ATOM 3601 O O . ILE A 1 441 ? 19.418 17.347 20.656 1.00 74.00 441 ILE A O 1
ATOM 3605 N N . LEU A 1 442 ? 19.933 17.425 18.477 1.00 77.19 442 LEU A N 1
ATOM 3606 C CA . LEU A 1 442 ? 20.192 15.991 18.318 1.00 77.19 442 LEU A CA 1
ATOM 3607 C C . LEU A 1 442 ? 21.599 15.547 18.751 1.00 77.19 442 LEU A C 1
ATOM 3609 O O . LEU A 1 442 ? 21.753 14.406 19.191 1.00 77.19 442 LEU A O 1
ATOM 3613 N N . GLU A 1 443 ? 22.617 16.410 18.700 1.00 73.12 443 GLU A N 1
ATOM 3614 C CA . GLU A 1 443 ? 23.997 16.072 19.091 1.00 73.12 443 GLU A CA 1
ATOM 3615 C C . GLU A 1 443 ? 24.106 15.646 20.575 1.00 73.12 443 GLU A C 1
ATOM 3617 O O . GLU A 1 443 ? 24.748 14.629 20.867 1.00 73.12 443 GLU A O 1
ATOM 3622 N N . PRO A 1 444 ? 23.439 16.314 21.545 1.00 78.12 444 PRO A N 1
ATOM 3623 C CA . PRO A 1 444 ? 23.383 15.832 22.926 1.00 78.12 444 PRO A CA 1
ATOM 3624 C C . PRO A 1 444 ? 22.738 14.447 23.052 1.00 78.12 444 PRO A C 1
ATOM 3626 O O . PRO A 1 444 ? 23.220 13.611 23.824 1.00 78.12 444 PRO A O 1
ATOM 3629 N N . HIS A 1 445 ? 21.669 14.182 22.289 1.00 73.31 445 HIS A N 1
ATOM 3630 C CA . HIS A 1 445 ? 21.022 12.870 22.270 1.00 73.31 445 HIS A CA 1
ATOM 3631 C C . HIS A 1 445 ? 21.958 11.805 21.711 1.00 73.31 445 HIS A C 1
ATOM 3633 O O . HIS A 1 445 ? 22.077 10.740 22.314 1.00 73.31 445 HIS A O 1
ATOM 3639 N N . TYR A 1 446 ? 22.681 12.105 20.631 1.00 71.44 446 TYR A N 1
ATOM 3640 C CA . TYR A 1 446 ? 23.664 11.203 20.042 1.00 71.44 446 TYR A CA 1
ATOM 3641 C C . TYR A 1 446 ? 24.797 10.869 21.010 1.00 71.44 446 TYR A C 1
ATOM 3643 O O . TYR A 1 446 ? 25.070 9.687 21.237 1.00 71.44 446 TYR A O 1
ATOM 3651 N N . LYS A 1 447 ? 25.420 11.876 21.641 1.00 74.25 447 LYS A N 1
ATOM 3652 C CA . LYS A 1 447 ? 26.484 11.656 22.638 1.00 74.25 447 LYS A CA 1
ATOM 3653 C C . LYS A 1 447 ? 25.990 10.768 23.774 1.00 74.25 447 LYS A C 1
ATOM 3655 O O . LYS A 1 447 ? 26.611 9.750 24.080 1.00 74.25 447 LYS A O 1
ATOM 3660 N N . ARG A 1 448 ? 24.810 11.078 24.319 1.00 72.00 448 ARG A N 1
ATOM 3661 C CA . ARG A 1 448 ? 24.188 10.292 25.392 1.00 72.00 448 ARG A CA 1
ATOM 3662 C C . ARG A 1 448 ? 23.869 8.862 24.953 1.00 72.00 448 ARG A C 1
ATOM 3664 O O . ARG A 1 448 ? 24.116 7.930 25.719 1.00 72.00 448 ARG A O 1
ATOM 3671 N N . TYR A 1 449 ? 23.362 8.668 23.736 1.00 69.62 449 TYR A N 1
ATOM 3672 C CA . TYR A 1 449 ? 23.064 7.348 23.175 1.00 69.62 449 TYR A CA 1
ATOM 3673 C C . TYR A 1 449 ? 24.335 6.514 22.993 1.00 69.62 449 TYR A C 1
ATOM 3675 O O . TYR A 1 449 ? 24.404 5.363 23.421 1.00 69.62 449 TYR A O 1
ATOM 3683 N N . LYS A 1 450 ? 25.386 7.119 22.433 1.00 66.31 450 LYS A N 1
ATOM 3684 C CA . LYS A 1 450 ? 26.695 6.496 22.210 1.00 66.31 450 LYS A CA 1
ATOM 3685 C C . LYS A 1 450 ? 27.386 6.109 23.518 1.00 66.31 450 LYS A C 1
ATOM 3687 O O . LYS A 1 450 ? 28.018 5.059 23.582 1.00 66.31 450 LYS A O 1
ATOM 3692 N N . GLU A 1 451 ? 27.265 6.925 24.559 1.00 68.12 451 GLU A N 1
ATOM 3693 C CA . GLU A 1 451 ? 27.865 6.658 25.872 1.00 68.12 451 GLU A CA 1
ATOM 3694 C C . GLU A 1 451 ? 27.089 5.619 26.689 1.00 68.12 451 GLU A C 1
ATOM 3696 O O . GLU A 1 451 ? 27.701 4.825 27.412 1.00 68.12 451 GLU A O 1
ATOM 3701 N N . THR A 1 452 ? 25.757 5.623 26.567 1.00 65.56 452 THR A N 1
ATOM 3702 C CA . THR A 1 452 ? 24.860 4.785 27.372 1.00 65.56 452 THR A CA 1
ATOM 3703 C C . THR A 1 452 ? 24.589 3.446 26.694 1.00 65.56 452 THR A C 1
ATOM 3705 O O . THR A 1 452 ? 24.785 2.413 27.313 1.00 65.56 452 THR A O 1
ATOM 3708 N N . TYR A 1 453 ? 24.181 3.433 25.425 1.00 59.22 453 TYR A N 1
ATOM 3709 C CA . TYR A 1 453 ? 23.613 2.261 24.747 1.00 59.22 453 TYR A CA 1
ATOM 3710 C C . TYR A 1 453 ? 24.671 1.381 24.058 1.00 59.22 453 TYR A C 1
ATOM 3712 O O . TYR A 1 453 ? 24.595 0.154 24.117 1.00 59.22 453 TYR A O 1
ATOM 3720 N N . ARG A 1 454 ? 25.741 1.985 23.509 1.00 55.81 454 ARG A N 1
ATOM 3721 C CA . ARG A 1 454 ? 26.863 1.257 22.867 1.00 55.81 454 ARG A CA 1
ATOM 3722 C C . ARG A 1 454 ? 27.588 0.301 23.825 1.00 55.81 454 ARG A C 1
ATOM 3724 O O . ARG A 1 454 ? 28.203 -0.665 23.387 1.00 55.81 454 ARG A O 1
ATOM 3731 N N . LYS A 1 455 ? 27.514 0.557 25.137 1.00 55.06 455 LYS A N 1
ATOM 3732 C CA . LYS A 1 455 ? 28.060 -0.328 26.179 1.00 55.06 455 LYS A CA 1
ATOM 3733 C C . LYS A 1 455 ? 27.182 -1.555 26.456 1.00 55.06 455 LYS A C 1
ATOM 3735 O O . LYS A 1 455 ? 27.716 -2.546 26.937 1.00 55.06 455 LYS A O 1
ATOM 3740 N N . PHE A 1 456 ? 25.880 -1.498 26.161 1.00 52.62 456 PHE A N 1
ATOM 3741 C CA . PHE A 1 456 ? 24.923 -2.572 26.459 1.00 52.62 456 PHE A CA 1
ATOM 3742 C C . PHE A 1 456 ? 24.655 -3.513 25.272 1.00 52.62 456 PHE A C 1
ATOM 3744 O O . PHE A 1 456 ? 24.459 -4.699 25.508 1.00 52.62 456 PHE A O 1
ATOM 3751 N N . LEU A 1 457 ? 24.680 -3.027 24.023 1.00 46.38 457 LEU A N 1
ATOM 3752 C CA . LEU A 1 457 ? 24.342 -3.834 22.831 1.00 46.38 457 LEU A CA 1
ATOM 3753 C C . LEU A 1 457 ? 25.537 -4.466 22.089 1.00 46.38 457 LEU A C 1
ATOM 3755 O O . LEU A 1 457 ? 25.356 -5.268 21.174 1.00 46.38 457 LEU A O 1
ATOM 3759 N N . GLY A 1 458 ? 26.781 -4.123 22.433 1.00 51.44 458 GLY A N 1
ATOM 3760 C CA . GLY A 1 458 ? 27.942 -4.623 21.687 1.00 51.44 458 GLY A CA 1
ATOM 3761 C C . GLY A 1 458 ? 27.954 -4.155 20.219 1.00 51.44 458 GLY A C 1
ATOM 3762 O O . GLY A 1 458 ? 27.898 -2.955 19.961 1.00 51.44 458 GLY A O 1
ATOM 3763 N N . LYS A 1 459 ? 28.102 -5.089 19.264 1.00 47.38 459 LYS A N 1
ATOM 3764 C CA . LYS A 1 459 ? 28.172 -4.825 17.806 1.00 47.38 459 LYS A CA 1
ATOM 3765 C C . LYS A 1 459 ? 26.809 -4.856 17.090 1.00 47.38 459 LYS A C 1
ATOM 3767 O O . LYS A 1 459 ? 26.792 -4.676 15.876 1.00 47.38 459 LYS A O 1
ATOM 3772 N N . GLU A 1 460 ? 25.697 -5.110 17.782 1.00 42.75 460 GLU A N 1
ATOM 3773 C CA . GLU A 1 460 ? 24.386 -5.146 17.121 1.00 42.75 460 GLU A CA 1
ATOM 3774 C C . GLU A 1 460 ? 23.980 -3.754 16.616 1.00 42.75 460 GLU A C 1
ATOM 3776 O O . GLU A 1 460 ? 24.067 -2.752 17.331 1.00 42.75 460 GLU A O 1
ATOM 3781 N N . LYS A 1 461 ? 23.586 -3.704 15.340 1.00 51.88 461 LYS A N 1
ATOM 3782 C CA . LYS A 1 461 ? 23.170 -2.497 14.625 1.00 51.88 461 LYS A CA 1
ATOM 3783 C C . LYS A 1 461 ? 21.747 -2.105 15.036 1.00 51.88 461 LYS A C 1
ATOM 3785 O O . LYS A 1 461 ? 20.837 -2.927 15.001 1.00 51.88 461 LYS A O 1
ATOM 3790 N N . ASP A 1 462 ? 21.556 -0.841 15.411 1.00 60.28 462 ASP A N 1
ATOM 3791 C CA . ASP A 1 462 ? 20.282 -0.300 15.894 1.00 60.28 462 ASP A CA 1
ATOM 3792 C C . ASP A 1 462 ? 19.723 0.751 14.927 1.00 60.28 462 ASP A C 1
ATOM 3794 O O . ASP A 1 462 ? 20.316 1.813 14.712 1.00 60.28 462 ASP A O 1
ATOM 3798 N N . SER A 1 463 ? 18.540 0.468 14.376 1.00 58.91 463 SER A N 1
ATOM 3799 C CA . SER A 1 463 ? 17.838 1.345 13.432 1.00 58.91 463 SER A CA 1
ATOM 3800 C C . SER A 1 463 ? 17.584 2.760 13.970 1.00 58.91 463 SER A C 1
ATOM 3802 O O . SER A 1 463 ? 17.597 3.719 13.199 1.00 58.91 463 SER A O 1
ATOM 3804 N N . THR A 1 464 ? 17.403 2.926 15.284 1.00 61.81 464 THR A N 1
ATOM 3805 C CA . THR A 1 464 ? 17.156 4.232 15.918 1.00 61.81 464 THR A CA 1
ATOM 3806 C C . THR A 1 464 ? 18.413 5.094 15.879 1.00 61.81 464 THR A C 1
ATOM 3808 O O . THR A 1 464 ? 18.361 6.283 15.565 1.00 61.81 464 THR A O 1
ATOM 3811 N N . PHE A 1 465 ? 19.569 4.475 16.124 1.00 65.81 465 PHE A N 1
ATOM 3812 C CA . PHE A 1 465 ? 20.867 5.132 16.034 1.00 65.81 465 PHE A CA 1
ATOM 3813 C C . PHE A 1 465 ? 21.246 5.460 14.586 1.00 65.81 465 PHE A C 1
ATOM 3815 O O . PHE A 1 465 ? 21.804 6.529 14.327 1.00 65.81 465 PHE A O 1
ATOM 3822 N N . GLY A 1 466 ? 20.893 4.581 13.641 1.00 61.38 466 GLY A N 1
ATOM 3823 C CA . GLY A 1 466 ? 21.015 4.843 12.206 1.00 61.38 466 GLY A CA 1
ATOM 3824 C C . GLY A 1 466 ? 20.189 6.056 11.768 1.00 61.38 466 GLY A C 1
ATOM 3825 O O . GLY A 1 466 ? 20.725 6.952 11.121 1.00 61.38 466 GLY A O 1
ATOM 3826 N N . LYS A 1 467 ? 18.921 6.147 12.196 1.00 64.25 467 LYS A N 1
ATOM 3827 C CA . LYS A 1 467 ? 18.058 7.314 11.936 1.00 64.25 467 LYS A CA 1
ATOM 3828 C C . LYS A 1 467 ? 18.631 8.595 12.540 1.00 64.25 467 LYS A C 1
ATOM 3830 O O . LYS A 1 467 ? 18.741 9.588 11.834 1.00 64.25 467 LYS A O 1
ATOM 3835 N N . LEU A 1 468 ? 19.057 8.559 13.804 1.00 66.81 468 LEU A N 1
ATOM 3836 C CA . LEU A 1 468 ? 19.671 9.707 14.476 1.00 66.81 468 LEU A CA 1
ATOM 3837 C C . LEU A 1 468 ? 20.929 10.202 13.757 1.00 66.81 468 LEU A C 1
ATOM 3839 O O . LEU A 1 468 ? 21.050 11.392 13.473 1.00 66.81 468 LEU A O 1
ATOM 3843 N N . SER A 1 469 ? 21.839 9.283 13.432 1.00 61.53 469 SER A N 1
ATOM 3844 C CA . SER A 1 469 ? 23.080 9.597 12.718 1.00 61.53 469 SER A CA 1
ATOM 3845 C C . SER A 1 469 ? 22.796 10.109 11.304 1.00 61.53 469 SER A C 1
ATOM 3847 O O . SER A 1 469 ? 23.433 11.057 10.857 1.00 61.53 469 SER A O 1
ATOM 3849 N N . GLY A 1 470 ? 21.803 9.532 10.621 1.00 60.16 470 GLY A N 1
ATOM 3850 C CA . GLY A 1 470 ? 21.351 9.976 9.305 1.00 60.16 470 GLY A CA 1
ATOM 3851 C C . GLY A 1 470 ? 20.747 11.381 9.324 1.00 60.16 470 GLY A C 1
ATOM 3852 O O . GLY A 1 470 ? 21.099 12.196 8.478 1.00 60.16 470 GLY A O 1
ATOM 3853 N N . THR A 1 471 ? 19.889 11.703 10.297 1.00 63.81 471 THR A N 1
ATOM 3854 C CA . THR A 1 471 ? 19.280 13.038 10.432 1.00 63.81 471 THR A CA 1
ATOM 3855 C C . THR A 1 471 ? 20.312 14.107 10.798 1.00 63.81 471 THR A C 1
ATOM 3857 O O . THR A 1 471 ? 20.289 15.188 10.213 1.00 63.81 471 THR A O 1
ATOM 3860 N N . LEU A 1 472 ? 21.256 13.804 11.699 1.00 61.50 472 LEU A N 1
ATOM 3861 C CA . LEU A 1 472 ? 22.394 14.684 11.999 1.00 61.50 472 LEU A CA 1
ATOM 3862 C C . LEU A 1 472 ? 23.292 14.888 10.774 1.00 61.50 472 LEU A C 1
ATOM 3864 O O . LEU A 1 472 ? 23.612 16.020 10.426 1.00 61.50 472 LEU A O 1
ATOM 3868 N N . GLY A 1 473 ? 23.636 13.807 10.068 1.00 56.06 473 GLY A N 1
ATOM 3869 C CA . GLY A 1 473 ? 24.423 13.874 8.838 1.00 56.06 473 GLY A CA 1
ATOM 3870 C C . GLY A 1 473 ? 23.742 14.706 7.748 1.00 56.06 473 GLY A C 1
ATOM 3871 O O . GLY A 1 473 ? 24.410 15.480 7.069 1.00 56.06 473 GLY A O 1
ATOM 3872 N N . GLN A 1 474 ? 22.415 14.604 7.616 1.00 54.56 474 GLN A N 1
ATOM 3873 C CA . GLN A 1 474 ? 21.631 15.451 6.715 1.00 54.56 474 GLN A CA 1
ATOM 3874 C C . GLN A 1 474 ? 21.706 16.925 7.126 1.00 54.56 474 GLN A C 1
ATOM 3876 O O . GLN A 1 474 ? 22.038 17.756 6.288 1.00 54.56 474 GLN A O 1
ATOM 3881 N N . ALA A 1 475 ? 21.446 17.259 8.394 1.00 56.53 475 ALA A N 1
ATOM 3882 C CA . ALA A 1 475 ? 21.500 18.641 8.876 1.00 56.53 475 ALA A CA 1
ATOM 3883 C C . ALA A 1 475 ? 22.897 19.270 8.728 1.00 56.53 475 ALA A C 1
ATOM 3885 O O . ALA A 1 475 ? 23.014 20.413 8.294 1.00 56.53 475 ALA A O 1
ATOM 3886 N N . ASN A 1 476 ? 23.962 18.517 9.003 1.00 52.00 476 ASN A N 1
ATOM 3887 C CA . ASN A 1 476 ? 25.335 19.011 8.873 1.00 52.00 476 ASN A CA 1
ATOM 3888 C C . ASN A 1 476 ? 25.750 19.190 7.405 1.00 52.00 476 ASN A C 1
ATOM 3890 O O . ASN A 1 476 ? 26.425 20.168 7.078 1.00 52.00 476 ASN A O 1
ATOM 3894 N N . ALA A 1 477 ? 25.275 18.319 6.504 1.00 48.53 477 ALA A N 1
ATOM 3895 C CA . ALA A 1 477 ? 25.439 18.504 5.060 1.00 48.53 477 ALA A CA 1
ATOM 3896 C C . ALA A 1 477 ? 24.846 19.842 4.583 1.00 48.53 477 ALA A C 1
ATOM 3898 O O . ALA A 1 477 ? 25.415 20.493 3.712 1.00 48.53 477 ALA A O 1
ATOM 3899 N N . PHE A 1 478 ? 23.729 20.277 5.175 1.00 47.41 478 PHE A N 1
ATOM 3900 C CA . PHE A 1 478 ? 23.120 21.573 4.873 1.00 47.41 478 PHE A CA 1
ATOM 3901 C C . PHE A 1 478 ? 23.904 22.775 5.406 1.00 47.41 478 PHE A C 1
ATOM 3903 O O . PHE A 1 478 ? 23.850 23.842 4.796 1.00 47.41 478 PHE A O 1
ATOM 3910 N N . LEU A 1 479 ? 24.566 22.643 6.558 1.00 45.94 479 LEU A N 1
ATOM 3911 C CA . LEU A 1 479 ? 25.153 23.783 7.262 1.00 45.94 479 LEU A CA 1
ATOM 3912 C C . LEU A 1 479 ? 26.589 24.093 6.862 1.00 45.94 479 LEU A C 1
ATOM 3914 O O . LEU A 1 479 ? 26.944 25.269 6.773 1.00 45.94 479 LEU A O 1
ATOM 3918 N N . TYR A 1 480 ? 27.424 23.068 6.686 1.00 44.06 480 TYR A N 1
ATOM 3919 C CA . TYR A 1 480 ? 28.871 23.280 6.767 1.00 44.06 480 TYR A CA 1
ATOM 3920 C C . TYR A 1 480 ? 29.675 22.731 5.591 1.00 44.06 480 TYR A C 1
ATOM 3922 O O . TYR A 1 480 ? 30.820 23.151 5.422 1.00 44.06 480 TYR A O 1
ATOM 3930 N N . GLY A 1 481 ? 29.103 21.852 4.761 1.00 45.81 481 GLY A N 1
ATOM 3931 C CA . GLY A 1 481 ? 29.914 20.956 3.931 1.00 45.81 481 GLY A CA 1
ATOM 3932 C C . GLY A 1 481 ? 30.726 20.027 4.845 1.00 45.81 481 GLY A C 1
ATOM 3933 O O . GLY A 1 481 ? 31.396 20.474 5.773 1.00 45.81 481 GLY A O 1
ATOM 3934 N N . MET A 1 482 ? 30.612 18.714 4.666 1.00 47.62 482 MET A N 1
ATOM 3935 C CA . MET A 1 482 ? 30.985 17.757 5.725 1.00 47.62 482 MET A CA 1
ATOM 3936 C C . MET A 1 482 ? 32.433 17.913 6.245 1.00 47.62 482 MET A C 1
ATOM 3938 O O . MET A 1 482 ? 33.409 17.574 5.562 1.00 47.62 482 MET A O 1
ATOM 3942 N N . ASN A 1 483 ? 32.589 18.352 7.500 1.00 44.38 483 ASN A N 1
ATOM 3943 C CA . ASN A 1 483 ? 33.893 18.465 8.155 1.00 44.38 483 ASN A CA 1
ATOM 3944 C C . ASN A 1 483 ? 34.332 17.141 8.819 1.00 44.38 483 ASN A C 1
ATOM 3946 O O . ASN A 1 483 ? 33.576 16.186 8.981 1.00 44.38 483 ASN A O 1
ATOM 3950 N N . ARG A 1 484 ? 35.620 17.063 9.185 1.00 39.69 484 ARG A N 1
ATOM 3951 C CA . ARG A 1 484 ? 36.371 15.824 9.497 1.00 39.69 484 ARG A CA 1
ATOM 3952 C C . ARG A 1 484 ? 35.830 14.973 10.662 1.00 39.69 484 ARG A C 1
ATOM 3954 O O . ARG A 1 484 ? 36.072 13.771 10.665 1.00 39.69 484 ARG A O 1
ATOM 3961 N N . GLU A 1 485 ? 35.153 15.569 11.644 1.00 44.38 485 GLU A N 1
ATOM 3962 C CA . GLU A 1 485 ? 34.559 14.847 12.790 1.00 44.38 485 GLU A CA 1
ATOM 3963 C C . GLU A 1 485 ? 33.143 14.324 12.485 1.00 44.38 485 GLU A C 1
ATOM 3965 O O . GLU A 1 485 ? 32.702 13.334 13.068 1.00 44.38 485 GLU A O 1
ATOM 3970 N N . GLU A 1 486 ? 32.465 14.926 11.506 1.00 49.53 486 GLU A N 1
ATOM 3971 C CA . GLU A 1 486 ? 31.083 14.629 11.110 1.00 49.53 486 GLU A CA 1
ATOM 3972 C C . GLU A 1 486 ? 30.998 13.484 10.083 1.00 49.53 486 GLU A C 1
ATOM 3974 O O . GLU A 1 486 ? 29.945 12.873 9.896 1.00 49.53 486 GLU A O 1
ATOM 3979 N N . TYR A 1 487 ? 32.128 13.128 9.462 1.00 53.31 487 TYR A N 1
ATOM 3980 C CA . TYR A 1 487 ? 32.243 12.026 8.499 1.00 53.31 487 TYR A CA 1
ATOM 3981 C C . TYR A 1 487 ? 31.901 10.657 9.118 1.00 53.31 487 TYR A C 1
ATOM 3983 O O . TYR A 1 487 ? 31.392 9.771 8.435 1.00 53.31 487 TYR A O 1
ATOM 3991 N N . ALA A 1 488 ? 32.086 10.499 10.434 1.00 55.75 488 ALA A N 1
ATOM 3992 C CA . ALA A 1 488 ? 31.752 9.265 11.145 1.00 55.75 488 ALA A CA 1
ATOM 3993 C C . ALA A 1 488 ? 30.240 8.954 11.133 1.00 55.75 488 ALA A C 1
ATOM 3995 O O . ALA A 1 488 ? 29.857 7.786 11.091 1.00 55.75 488 ALA A O 1
ATOM 3996 N N . TYR A 1 489 ? 29.372 9.976 11.153 1.00 54.56 489 TYR A N 1
ATOM 3997 C CA . TYR A 1 489 ? 27.915 9.794 11.045 1.00 54.56 489 TYR A CA 1
ATOM 3998 C C . TYR A 1 489 ? 27.524 9.240 9.681 1.00 54.56 489 TYR A C 1
ATOM 4000 O O . TYR A 1 489 ? 26.673 8.359 9.554 1.00 54.56 489 TYR A O 1
ATOM 4008 N N . TYR A 1 490 ? 28.187 9.775 8.666 1.00 57.78 490 TYR A N 1
ATOM 4009 C CA . TYR A 1 490 ? 27.960 9.466 7.278 1.00 57.78 490 TYR A CA 1
ATOM 4010 C C . TYR A 1 490 ? 28.479 8.057 6.913 1.00 57.78 490 TYR A C 1
ATOM 4012 O O . TYR A 1 490 ? 27.772 7.304 6.242 1.00 57.78 490 TYR A O 1
ATOM 4020 N N . GLU A 1 491 ? 29.658 7.652 7.406 1.00 61.72 491 GLU A N 1
ATOM 4021 C CA . GLU A 1 491 ? 30.188 6.288 7.225 1.00 61.72 491 GLU A CA 1
ATOM 4022 C C . GLU A 1 491 ? 29.267 5.231 7.845 1.00 61.72 491 GLU A C 1
ATOM 4024 O O . GLU A 1 491 ? 28.918 4.258 7.180 1.00 61.72 491 GLU A O 1
ATOM 4029 N N . LEU A 1 492 ? 28.786 5.461 9.073 1.00 59.47 492 LEU A N 1
ATOM 4030 C CA . LEU A 1 492 ? 27.858 4.550 9.750 1.00 59.47 492 LEU A CA 1
ATOM 4031 C C . LEU A 1 492 ? 26.520 4.416 9.006 1.00 59.47 492 LEU A C 1
ATOM 4033 O O . LEU A 1 492 ? 25.979 3.315 8.902 1.00 59.47 492 LEU A O 1
ATOM 4037 N N . ALA A 1 493 ? 25.991 5.517 8.461 1.00 57.50 493 ALA A N 1
ATOM 4038 C CA . ALA A 1 493 ? 24.778 5.487 7.647 1.00 57.50 493 ALA A CA 1
ATOM 4039 C C . ALA A 1 493 ? 24.985 4.705 6.338 1.00 57.50 493 ALA A C 1
ATOM 4041 O O . ALA A 1 493 ? 24.122 3.919 5.946 1.00 57.50 493 ALA A O 1
ATOM 4042 N N . ALA A 1 494 ? 26.137 4.877 5.682 1.00 64.75 494 ALA A N 1
ATOM 4043 C CA . ALA A 1 494 ? 26.474 4.151 4.462 1.00 64.75 494 ALA A CA 1
ATOM 4044 C C . ALA A 1 494 ? 26.669 2.644 4.710 1.00 64.75 494 ALA A C 1
ATOM 4046 O O . ALA A 1 494 ? 26.186 1.836 3.919 1.00 64.75 494 ALA A O 1
ATOM 4047 N N . GLU A 1 495 ? 27.320 2.260 5.812 1.00 63.19 495 GLU A N 1
ATOM 4048 C CA . GLU A 1 495 ? 27.495 0.858 6.214 1.00 63.19 495 GLU A CA 1
ATOM 4049 C C . GLU A 1 495 ? 26.167 0.173 6.552 1.00 63.19 495 GLU A C 1
ATOM 4051 O O . GLU A 1 495 ? 25.967 -0.992 6.208 1.00 63.19 495 GLU A O 1
ATOM 4056 N N . GLN A 1 496 ? 25.257 0.871 7.240 1.00 59.66 496 GLN A N 1
ATOM 4057 C CA . GLN A 1 496 ? 23.925 0.339 7.532 1.00 59.66 496 GLN A CA 1
ATOM 4058 C C . GLN A 1 496 ? 23.134 0.124 6.245 1.00 59.66 496 GLN A C 1
ATOM 4060 O O . GLN A 1 496 ? 22.582 -0.947 6.022 1.00 59.66 496 GLN A O 1
ATOM 4065 N N . LEU A 1 497 ? 23.124 1.135 5.379 1.00 63.12 497 LEU A N 1
ATOM 4066 C CA . LEU A 1 497 ? 22.368 1.085 4.140 1.00 63.12 497 LEU A CA 1
ATOM 4067 C C . LEU A 1 497 ? 22.910 0.023 3.176 1.00 63.12 497 LEU A C 1
ATOM 4069 O O . LEU A 1 497 ? 22.134 -0.626 2.481 1.00 63.12 497 LEU A O 1
ATOM 4073 N N . GLN A 1 498 ? 24.231 -0.168 3.130 1.00 69.69 498 GLN A N 1
ATOM 4074 C CA . GLN A 1 498 ? 24.838 -1.253 2.369 1.00 69.69 498 GLN A CA 1
ATOM 4075 C C . GLN A 1 498 ? 24.321 -2.614 2.844 1.00 69.69 498 GLN A C 1
ATOM 4077 O O . GLN A 1 498 ? 23.813 -3.369 2.017 1.00 69.69 498 GLN A O 1
ATOM 4082 N N . GLU A 1 499 ? 24.382 -2.892 4.147 1.00 63.22 499 GLU A N 1
ATOM 4083 C CA . GLU A 1 499 ? 23.882 -4.152 4.709 1.00 63.22 499 GLU A CA 1
ATOM 4084 C C . GLU A 1 499 ? 22.384 -4.342 4.440 1.00 63.22 499 GLU A C 1
ATOM 4086 O O . GLU A 1 499 ? 21.967 -5.413 4.003 1.00 63.22 499 GLU A O 1
ATOM 4091 N N . ASP A 1 500 ? 21.574 -3.295 4.619 1.00 55.56 500 ASP A N 1
ATOM 4092 C CA . ASP A 1 500 ? 20.137 -3.352 4.346 1.00 55.56 500 ASP A CA 1
ATOM 4093 C C . ASP A 1 500 ? 19.870 -3.695 2.867 1.00 55.56 500 ASP A C 1
ATOM 4095 O O . ASP A 1 500 ? 19.085 -4.593 2.570 1.00 55.56 500 ASP A O 1
ATOM 4099 N N . THR A 1 501 ? 20.570 -3.050 1.924 1.00 63.16 501 THR A N 1
ATOM 4100 C CA . THR A 1 501 ? 20.414 -3.353 0.487 1.00 63.16 501 THR A CA 1
ATOM 4101 C C . THR A 1 501 ? 20.915 -4.731 0.077 1.00 63.16 501 THR A C 1
ATOM 4103 O O . THR A 1 501 ? 20.342 -5.319 -0.833 1.00 63.16 501 THR A O 1
ATOM 4106 N N . GLU A 1 502 ? 21.963 -5.254 0.715 1.00 70.94 502 GLU A N 1
ATOM 4107 C CA . GLU A 1 502 ? 22.482 -6.601 0.441 1.00 70.94 502 GLU A CA 1
ATOM 4108 C C . GLU A 1 502 ? 21.519 -7.691 0.932 1.00 70.94 502 GLU A C 1
ATOM 4110 O O . GLU A 1 502 ? 21.475 -8.778 0.359 1.00 70.94 502 GLU A O 1
ATOM 4115 N N . ASN A 1 503 ? 20.704 -7.380 1.944 1.00 57.19 503 ASN A N 1
ATOM 4116 C CA . ASN A 1 503 ? 19.659 -8.262 2.460 1.00 57.19 503 ASN A CA 1
ATOM 4117 C C . ASN A 1 503 ? 18.339 -8.187 1.672 1.00 57.19 503 ASN A C 1
ATOM 4119 O O . ASN A 1 503 ? 17.476 -9.053 1.842 1.00 57.19 503 ASN A O 1
ATOM 4123 N N . PHE A 1 504 ? 18.147 -7.172 0.824 1.00 52.41 504 PHE A N 1
ATOM 4124 C CA . PHE A 1 504 ? 16.966 -7.075 -0.034 1.00 52.41 504 PHE A CA 1
ATOM 4125 C C . PHE A 1 504 ? 17.144 -7.869 -1.332 1.00 52.41 504 PHE A C 1
ATOM 4127 O O . PHE A 1 504 ? 18.226 -7.926 -1.913 1.00 52.41 504 PHE A O 1
ATOM 4134 N N . VAL A 1 505 ? 16.047 -8.449 -1.829 1.00 60.44 505 VAL A N 1
ATOM 4135 C CA . VAL A 1 505 ? 16.038 -9.107 -3.142 1.00 60.44 505 VAL A CA 1
ATOM 4136 C C . VAL A 1 505 ? 16.251 -8.041 -4.231 1.00 60.44 505 VAL A C 1
ATOM 4138 O O . VAL A 1 505 ? 15.518 -7.043 -4.226 1.00 60.44 505 VAL A O 1
ATOM 4141 N N . PRO A 1 506 ? 17.207 -8.223 -5.165 1.00 74.44 506 PRO A N 1
ATOM 4142 C CA . PRO A 1 506 ? 17.472 -7.262 -6.233 1.00 74.44 506 PRO A CA 1
ATOM 4143 C C . PRO A 1 506 ? 16.220 -6.864 -7.023 1.00 74.44 506 PRO A C 1
ATOM 4145 O O . PRO A 1 506 ? 15.326 -7.680 -7.243 1.00 74.44 506 PRO A O 1
ATOM 4148 N N . HIS A 1 507 ? 16.164 -5.599 -7.447 1.00 72.25 507 HIS A N 1
ATOM 4149 C CA . HIS A 1 507 ? 15.074 -4.998 -8.235 1.00 72.25 507 HIS A CA 1
ATOM 4150 C C . HIS A 1 507 ? 13.688 -4.947 -7.567 1.00 72.25 507 HIS A C 1
ATOM 4152 O O . HIS A 1 507 ? 12.701 -4.583 -8.209 1.00 72.25 507 HIS A O 1
ATOM 4158 N N . THR A 1 508 ? 13.595 -5.245 -6.269 1.00 58.00 508 THR A N 1
ATOM 4159 C CA . THR A 1 508 ? 12.405 -4.920 -5.468 1.00 58.00 508 THR A CA 1
ATOM 4160 C C . THR A 1 508 ? 12.326 -3.420 -5.172 1.00 58.00 508 THR A C 1
ATOM 4162 O O . THR A 1 508 ? 13.321 -2.704 -5.255 1.00 58.00 508 THR A O 1
ATOM 4165 N N . GLU A 1 509 ? 11.143 -2.925 -4.796 1.00 57.59 509 GLU A N 1
ATOM 4166 C CA . GLU A 1 509 ? 10.918 -1.507 -4.464 1.00 57.59 509 GLU A CA 1
ATOM 4167 C C . GLU A 1 509 ? 11.905 -1.006 -3.393 1.00 57.59 509 GLU A C 1
ATOM 4169 O O . GLU A 1 509 ? 12.560 0.017 -3.585 1.00 57.59 509 GLU A O 1
ATOM 4174 N N . MET A 1 510 ? 12.084 -1.769 -2.308 1.00 50.66 510 MET A N 1
ATOM 4175 C CA . MET A 1 510 ? 13.004 -1.419 -1.218 1.00 50.66 510 MET A CA 1
ATOM 4176 C C . MET A 1 510 ? 14.472 -1.516 -1.629 1.00 50.66 510 MET A C 1
ATOM 4178 O O . MET A 1 510 ? 15.270 -0.664 -1.236 1.00 50.66 510 MET A O 1
ATOM 4182 N N . TRP A 1 511 ? 14.828 -2.503 -2.457 1.00 74.44 511 TRP A N 1
ATOM 4183 C CA . TRP A 1 511 ? 16.179 -2.603 -3.003 1.00 74.44 511 TRP A CA 1
ATOM 4184 C C . TRP A 1 511 ? 16.496 -1.414 -3.915 1.00 74.44 511 TRP A C 1
ATOM 4186 O O . TRP A 1 511 ? 17.532 -0.781 -3.737 1.00 74.44 511 TRP A O 1
ATOM 4196 N N . ASN A 1 512 ? 15.582 -1.040 -4.818 1.00 62.31 512 ASN A N 1
ATOM 4197 C CA . ASN A 1 512 ? 15.746 0.118 -5.698 1.00 62.31 512 ASN A CA 1
ATOM 4198 C C . ASN A 1 512 ? 15.914 1.402 -4.877 1.00 62.31 512 ASN A C 1
ATOM 4200 O O . ASN A 1 512 ? 16.886 2.129 -5.075 1.00 62.31 512 ASN A O 1
ATOM 4204 N N . ILE A 1 513 ? 15.028 1.650 -3.904 1.00 59.66 513 ILE A N 1
ATOM 4205 C CA . ILE A 1 513 ? 15.123 2.809 -3.002 1.00 59.66 513 ILE A CA 1
ATOM 4206 C C . ILE A 1 513 ? 16.475 2.816 -2.281 1.00 59.66 513 ILE A C 1
ATOM 4208 O O . ILE A 1 513 ? 17.190 3.817 -2.319 1.00 59.66 513 ILE A O 1
ATOM 4212 N N . GLY A 1 514 ? 16.868 1.703 -1.660 1.00 55.72 514 GLY A N 1
ATOM 4213 C CA . GLY A 1 514 ? 18.143 1.614 -0.956 1.00 55.72 514 GLY A CA 1
ATOM 4214 C C . GLY A 1 514 ? 19.345 1.846 -1.880 1.00 55.72 514 GLY A C 1
ATOM 4215 O O . GLY A 1 514 ? 20.270 2.569 -1.513 1.00 55.72 514 GLY A O 1
ATOM 4216 N N . MET A 1 515 ? 19.310 1.330 -3.110 1.00 75.31 515 MET A N 1
ATOM 4217 C CA . MET A 1 515 ? 20.339 1.564 -4.127 1.00 75.31 515 MET A CA 1
ATOM 4218 C C . MET A 1 515 ? 20.411 3.033 -4.560 1.00 75.31 515 MET A C 1
ATOM 4220 O O . MET A 1 515 ? 21.512 3.580 -4.625 1.00 75.31 515 MET A O 1
ATOM 4224 N N . HIS A 1 516 ? 19.274 3.710 -4.764 1.00 70.50 516 HIS A N 1
ATOM 4225 C CA . HIS A 1 516 ? 19.235 5.162 -4.994 1.00 70.50 516 HIS A CA 1
ATOM 4226 C C . HIS A 1 516 ? 19.943 5.927 -3.873 1.00 70.50 516 HIS A C 1
ATOM 4228 O O . HIS A 1 516 ? 20.755 6.814 -4.147 1.00 70.50 516 HIS A O 1
ATOM 4234 N N . TYR A 1 517 ? 19.671 5.568 -2.616 1.00 68.19 517 TYR A N 1
ATOM 4235 C CA . TYR A 1 517 ? 20.320 6.192 -1.467 1.00 68.19 517 TYR A CA 1
ATOM 4236 C C . TYR A 1 517 ? 21.816 5.887 -1.415 1.00 68.19 517 TYR A C 1
ATOM 4238 O O . TYR A 1 517 ? 22.599 6.801 -1.173 1.00 68.19 517 TYR A O 1
ATOM 4246 N N . ARG A 1 518 ? 22.244 4.653 -1.701 1.00 74.69 518 ARG A N 1
ATOM 4247 C CA . ARG A 1 518 ? 23.673 4.303 -1.740 1.00 74.69 518 ARG A CA 1
ATOM 4248 C C . ARG A 1 518 ? 24.408 5.122 -2.786 1.00 74.69 518 ARG A C 1
ATOM 4250 O O . ARG A 1 518 ? 25.431 5.717 -2.473 1.00 74.69 518 ARG A O 1
ATOM 4257 N N . ILE A 1 519 ? 23.860 5.221 -3.995 1.00 80.69 519 ILE A N 1
ATOM 4258 C CA . ILE A 1 519 ? 24.438 6.029 -5.076 1.00 80.69 519 ILE A CA 1
ATOM 4259 C C . ILE A 1 519 ? 24.467 7.506 -4.668 1.00 80.69 519 ILE A C 1
ATOM 4261 O O . ILE A 1 519 ? 25.475 8.185 -4.862 1.00 80.69 519 ILE A O 1
ATOM 4265 N N . HIS A 1 520 ? 23.389 8.010 -4.059 1.00 74.88 520 HIS A N 1
ATOM 4266 C CA . HIS A 1 520 ? 23.341 9.380 -3.561 1.00 74.88 520 HIS A CA 1
ATOM 4267 C C . HIS A 1 520 ? 24.436 9.644 -2.529 1.00 74.88 520 HIS A C 1
ATOM 4269 O O . HIS A 1 520 ? 25.099 10.676 -2.637 1.00 74.88 520 HIS A O 1
ATOM 4275 N N . LEU A 1 521 ? 24.605 8.727 -1.571 1.00 70.44 521 LEU A N 1
ATOM 4276 C CA . LEU A 1 521 ? 25.644 8.777 -0.560 1.00 70.44 521 LEU A CA 1
AT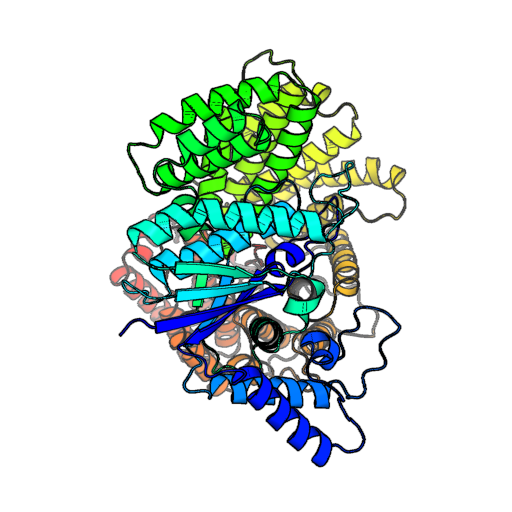OM 4277 C C . LEU A 1 521 ? 27.010 8.779 -1.245 1.00 70.44 521 LEU A C 1
ATOM 4279 O O . LEU A 1 521 ? 27.732 9.748 -1.040 1.00 70.44 521 LEU A O 1
ATOM 4283 N N . GLU A 1 522 ? 27.355 7.803 -2.089 1.00 76.19 522 GLU A N 1
ATOM 4284 C CA . GLU A 1 522 ? 28.659 7.765 -2.778 1.00 76.19 522 GLU A CA 1
ATOM 4285 C C . GLU A 1 522 ? 29.006 9.114 -3.434 1.00 76.19 522 GLU A C 1
ATOM 4287 O O . GLU A 1 522 ? 30.099 9.644 -3.238 1.00 76.19 522 GLU A O 1
ATOM 4292 N N . LEU A 1 523 ? 28.044 9.733 -4.125 1.00 74.50 523 LEU A N 1
ATOM 4293 C CA . LEU A 1 523 ? 28.218 11.037 -4.778 1.00 74.50 523 LEU A CA 1
ATOM 4294 C C . LEU A 1 523 ? 28.343 12.229 -3.807 1.00 74.50 523 LEU A C 1
ATOM 4296 O O . LEU A 1 523 ? 28.709 13.320 -4.231 1.00 74.50 523 LEU A O 1
ATOM 4300 N N . SER A 1 524 ? 28.062 12.045 -2.520 1.00 68.50 524 SER A N 1
ATOM 4301 C CA . SER A 1 524 ? 28.260 13.040 -1.456 1.00 68.50 524 SER A CA 1
ATOM 4302 C C . SER A 1 524 ? 29.594 12.867 -0.696 1.00 68.50 524 SER A C 1
ATOM 4304 O O . SER A 1 524 ? 29.931 13.708 0.129 1.00 68.50 524 SER A O 1
ATOM 4306 N N . ARG A 1 525 ? 30.399 11.821 -0.970 1.00 64.56 525 ARG A N 1
ATOM 4307 C CA . ARG A 1 525 ? 31.640 11.506 -0.213 1.00 64.56 525 ARG A CA 1
ATOM 4308 C C . ARG A 1 525 ? 32.825 12.457 -0.417 1.00 64.56 525 ARG A C 1
ATOM 4310 O O . ARG A 1 525 ? 33.729 12.467 0.414 1.00 64.56 525 ARG A O 1
ATOM 4317 N N . GLN A 1 526 ? 32.896 13.216 -1.514 1.00 57.44 526 GLN A N 1
ATOM 4318 C CA . GLN A 1 526 ? 34.078 14.050 -1.828 1.00 57.44 526 GLN A CA 1
ATOM 4319 C C . GLN A 1 526 ? 34.032 15.497 -1.343 1.00 57.44 526 GLN A C 1
ATOM 4321 O O . GLN A 1 526 ? 34.948 16.257 -1.644 1.00 57.44 526 GLN A O 1
ATOM 4326 N N . GLU A 1 527 ? 33.087 15.862 -0.484 1.00 51.81 527 GLU A N 1
ATOM 4327 C CA . GLU A 1 527 ? 33.223 17.117 0.263 1.00 51.81 527 GLU A CA 1
ATOM 4328 C C . GLU A 1 527 ? 34.445 17.106 1.222 1.00 51.81 527 GLU A C 1
ATOM 4330 O O . GLU A 1 527 ? 34.826 18.153 1.736 1.00 51.81 527 GLU A O 1
ATOM 4335 N N . ASN A 1 528 ? 35.146 15.965 1.409 1.00 48.84 528 ASN A N 1
ATOM 4336 C CA . ASN A 1 528 ? 36.362 15.873 2.232 1.00 48.84 528 ASN A CA 1
ATOM 4337 C C . ASN A 1 528 ? 37.491 14.984 1.618 1.00 48.84 528 ASN A C 1
ATOM 4339 O O . ASN A 1 528 ? 37.501 13.765 1.798 1.00 48.84 528 ASN A O 1
ATOM 4343 N N . PRO A 1 529 ? 38.504 15.550 0.922 1.00 41.12 529 PRO A N 1
ATOM 4344 C CA . PRO A 1 529 ? 39.435 14.804 0.048 1.00 41.12 529 PRO A CA 1
ATOM 4345 C C . PRO A 1 5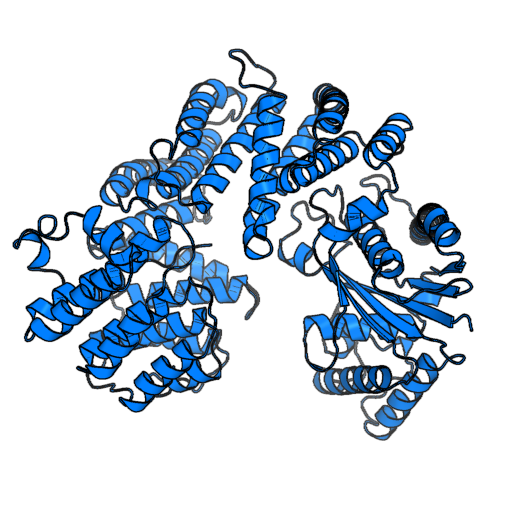29 ? 40.512 13.919 0.713 1.00 41.12 529 PRO A C 1
ATOM 4347 O O . PRO A 1 529 ? 41.365 13.376 0.013 1.00 41.12 529 PRO A O 1
ATOM 4350 N N . ARG A 1 530 ? 40.582 13.811 2.047 1.00 41.72 530 ARG A N 1
ATOM 4351 C CA . ARG A 1 530 ? 41.806 13.336 2.742 1.00 41.72 530 ARG A CA 1
ATOM 4352 C C . ARG A 1 530 ? 41.851 11.854 3.157 1.00 41.72 530 ARG A C 1
ATOM 4354 O O . ARG A 1 530 ? 42.837 11.473 3.780 1.00 41.72 530 ARG A O 1
ATOM 4361 N N . HIS A 1 531 ? 40.857 11.025 2.829 1.00 42.81 531 HIS A N 1
ATOM 4362 C CA . HIS A 1 531 ? 40.776 9.629 3.309 1.00 42.81 531 HIS A CA 1
ATOM 4363 C C . HIS A 1 531 ? 40.484 8.594 2.205 1.00 42.81 531 HIS A C 1
ATOM 4365 O O . HIS A 1 531 ? 39.561 7.799 2.341 1.00 42.81 531 HIS A O 1
ATOM 4371 N N . TYR A 1 532 ? 41.273 8.558 1.123 1.00 51.97 532 TYR A N 1
ATOM 4372 C CA . TYR A 1 532 ? 41.174 7.457 0.150 1.00 51.97 532 TYR A CA 1
ATOM 4373 C C . TYR A 1 532 ? 42.304 6.431 0.303 1.00 51.97 532 TYR A C 1
ATOM 4375 O O . TYR A 1 532 ? 43.476 6.787 0.142 1.00 51.97 532 TYR A O 1
ATOM 4383 N N . PRO A 1 533 ? 41.966 5.147 0.534 1.00 44.59 533 PRO A N 1
ATOM 4384 C CA . PRO A 1 533 ? 42.736 4.022 0.015 1.00 44.59 533 PRO A CA 1
ATOM 4385 C C . PRO A 1 533 ? 42.686 4.064 -1.523 1.00 44.59 533 PRO A C 1
ATOM 4387 O O . PRO A 1 533 ? 41.659 4.407 -2.105 1.00 44.59 533 PRO A O 1
ATOM 4390 N N . GLN A 1 534 ? 43.794 3.745 -2.185 1.00 47.50 534 GLN A N 1
ATOM 4391 C CA . GLN A 1 534 ? 44.077 4.065 -3.593 1.00 47.50 534 GLN A CA 1
ATOM 4392 C C . GLN A 1 534 ? 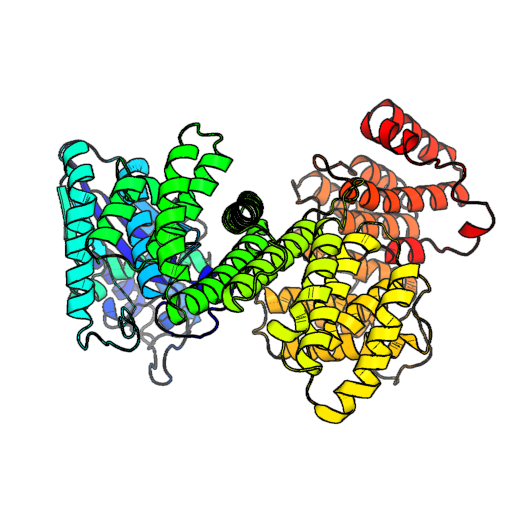43.233 3.345 -4.670 1.00 47.50 534 GLN A C 1
ATOM 4394 O O . GLN A 1 534 ? 43.541 3.500 -5.850 1.00 47.50 534 GLN A O 1
ATOM 4399 N N . ASP A 1 535 ? 42.163 2.614 -4.338 1.00 51.81 535 ASP A N 1
ATOM 4400 C CA . ASP A 1 535 ? 41.675 1.585 -5.268 1.00 51.81 535 ASP A CA 1
ATOM 4401 C C . ASP A 1 535 ? 40.394 1.927 -6.064 1.00 51.81 535 ASP A C 1
ATOM 4403 O O . ASP A 1 535 ? 40.276 1.431 -7.185 1.00 51.81 535 ASP A O 1
ATOM 4407 N N . LYS A 1 536 ? 39.464 2.790 -5.595 1.00 60.78 536 LYS A N 1
ATOM 4408 C CA . LYS A 1 536 ? 38.306 3.276 -6.404 1.00 60.78 536 LYS A CA 1
ATOM 4409 C C . LYS A 1 536 ? 37.787 4.668 -5.998 1.00 60.78 536 LYS A C 1
ATOM 4411 O O . LYS A 1 536 ? 37.560 4.938 -4.822 1.00 60.78 536 LYS A O 1
ATOM 4416 N N . MET A 1 537 ? 37.536 5.531 -6.984 1.00 74.31 537 MET A N 1
ATOM 4417 C CA . MET A 1 537 ? 36.941 6.871 -6.824 1.00 74.31 537 MET A CA 1
ATOM 4418 C C . MET A 1 537 ? 35.410 6.789 -6.635 1.00 74.31 537 MET A C 1
ATOM 4420 O O . MET A 1 537 ? 34.786 5.904 -7.221 1.00 74.31 537 MET A O 1
ATOM 4424 N N . PRO A 1 538 ? 34.748 7.725 -5.923 1.00 77.06 538 PRO A N 1
ATOM 4425 C CA . PRO A 1 538 ? 33.306 7.623 -5.642 1.00 77.06 538 PRO A CA 1
ATOM 4426 C C . PRO A 1 538 ? 32.403 7.582 -6.866 1.00 77.06 538 PRO A C 1
ATOM 4428 O O . PRO A 1 538 ? 31.412 6.858 -6.870 1.00 77.06 538 PRO A O 1
ATOM 4431 N N . TRP A 1 539 ? 32.769 8.278 -7.944 1.00 83.25 539 TRP A N 1
ATOM 4432 C CA . TRP A 1 539 ? 32.037 8.169 -9.205 1.00 83.25 539 TRP A CA 1
ATOM 4433 C C . TRP A 1 539 ? 32.109 6.753 -9.799 1.00 83.25 539 TRP A C 1
ATOM 4435 O O . TRP A 1 539 ? 31.160 6.316 -10.438 1.00 83.25 539 TRP A O 1
ATOM 4445 N N . GLN A 1 540 ? 33.203 6.011 -9.592 1.00 87.31 540 GLN A N 1
ATOM 4446 C CA . GLN A 1 540 ? 33.326 4.636 -10.086 1.00 87.31 540 GLN A CA 1
ATOM 4447 C C . GLN A 1 540 ? 32.375 3.723 -9.317 1.00 87.31 540 GLN A C 1
ATOM 4449 O O . GLN A 1 540 ? 31.639 2.959 -9.930 1.00 87.31 540 GLN A O 1
ATOM 4454 N N . ASN A 1 541 ? 32.328 3.857 -7.989 1.00 86.00 541 ASN A N 1
ATOM 4455 C CA . ASN A 1 541 ? 31.391 3.103 -7.156 1.00 86.00 541 ASN A CA 1
ATOM 4456 C C . ASN A 1 541 ? 29.937 3.462 -7.480 1.00 86.00 541 ASN A C 1
ATOM 4458 O O . ASN A 1 541 ? 29.120 2.569 -7.682 1.00 86.00 541 ASN A O 1
ATOM 4462 N N . ALA A 1 542 ? 29.624 4.754 -7.601 1.00 87.50 542 ALA A N 1
ATOM 4463 C CA . ALA A 1 542 ? 28.300 5.220 -7.995 1.00 87.50 542 ALA A CA 1
ATOM 4464 C C . ALA A 1 542 ? 27.880 4.653 -9.361 1.00 87.50 542 ALA A C 1
ATOM 4466 O O . ALA A 1 542 ? 26.760 4.172 -9.496 1.00 87.50 542 ALA A O 1
ATOM 4467 N N . LEU A 1 543 ? 28.780 4.633 -10.351 1.00 90.31 543 LEU A N 1
ATOM 4468 C CA . LEU A 1 543 ? 28.495 4.075 -11.673 1.00 90.31 543 LEU A CA 1
ATOM 4469 C C . LEU A 1 543 ? 28.253 2.559 -11.628 1.00 90.31 543 LEU A C 1
ATOM 4471 O O . LEU A 1 543 ? 27.336 2.079 -12.286 1.00 90.31 543 LEU A O 1
ATOM 4475 N N . GLU A 1 544 ? 29.034 1.800 -10.857 1.00 91.12 544 GLU A N 1
ATOM 4476 C CA . GLU A 1 544 ? 28.823 0.351 -10.693 1.00 91.12 544 GLU A CA 1
ATOM 4477 C C . GLU A 1 544 ? 27.498 0.037 -9.982 1.00 91.12 544 GLU A C 1
ATOM 4479 O O . GLU A 1 544 ? 26.754 -0.861 -10.389 1.00 91.12 544 GLU A O 1
ATOM 4484 N N . LEU A 1 545 ? 27.147 0.827 -8.965 1.00 90.06 545 LEU A N 1
ATOM 4485 C CA . LEU A 1 545 ? 25.843 0.735 -8.315 1.00 90.06 545 LEU A CA 1
ATOM 4486 C C . LEU A 1 545 ? 24.707 1.089 -9.288 1.00 90.06 545 LEU A C 1
ATOM 4488 O O . LEU A 1 545 ? 23.700 0.391 -9.305 1.00 90.06 545 LEU A O 1
ATOM 4492 N N . MET A 1 546 ? 24.871 2.105 -10.142 1.00 92.00 546 MET A N 1
ATOM 4493 C CA . MET A 1 546 ? 23.886 2.462 -11.175 1.00 92.00 546 MET A CA 1
ATOM 4494 C C . MET A 1 546 ? 23.737 1.374 -12.242 1.00 92.00 546 MET A C 1
ATOM 4496 O O . MET A 1 546 ? 22.617 1.058 -12.625 1.00 92.00 546 MET A O 1
ATOM 4500 N N . LYS A 1 547 ? 24.833 0.750 -12.694 1.00 93.81 547 LYS A N 1
ATOM 4501 C CA . LYS A 1 547 ? 24.777 -0.409 -13.607 1.00 93.81 547 LYS A CA 1
ATOM 4502 C C . LYS A 1 547 ? 23.982 -1.562 -13.010 1.00 93.81 547 LYS A C 1
ATOM 4504 O O . LYS A 1 547 ? 23.247 -2.219 -13.739 1.00 93.81 547 LYS A O 1
ATOM 4509 N N . SER A 1 548 ? 24.138 -1.785 -11.706 1.00 90.69 548 SER A N 1
ATOM 4510 C CA . SER A 1 548 ? 23.394 -2.803 -10.965 1.00 90.69 548 SER A CA 1
ATOM 4511 C C . SER A 1 548 ? 21.924 -2.410 -10.811 1.00 90.69 548 SER A C 1
ATOM 4513 O O . SER A 1 548 ? 21.052 -3.219 -11.088 1.00 90.69 548 SER A O 1
ATOM 4515 N N . LEU A 1 549 ? 21.637 -1.158 -10.434 1.00 88.88 549 LEU A N 1
ATOM 4516 C CA . LEU A 1 549 ? 20.275 -0.632 -10.284 1.00 88.88 549 LEU A CA 1
ATOM 4517 C C . LEU A 1 549 ? 19.473 -0.731 -11.590 1.00 88.88 549 LEU A C 1
ATOM 4519 O O . LEU A 1 549 ? 18.319 -1.146 -11.584 1.00 88.88 549 LEU A O 1
ATOM 4523 N N . PHE A 1 550 ? 20.104 -0.370 -12.705 1.00 90.38 550 PHE A N 1
ATOM 4524 C CA . PHE A 1 550 ? 19.484 -0.306 -14.027 1.00 90.38 550 PHE A CA 1
ATOM 4525 C C . PHE A 1 550 ? 19.578 -1.607 -14.830 1.00 90.38 550 PHE A C 1
ATOM 4527 O O . PHE A 1 550 ? 19.138 -1.628 -15.978 1.00 90.38 550 PHE A O 1
ATOM 4534 N N . ASP A 1 551 ? 20.194 -2.647 -14.259 1.00 87.69 551 ASP A N 1
ATOM 4535 C CA . ASP A 1 551 ? 20.521 -3.910 -14.932 1.00 87.69 551 ASP A CA 1
ATOM 4536 C C . ASP A 1 551 ? 21.149 -3.705 -16.328 1.00 87.69 551 ASP A C 1
ATOM 4538 O O . ASP A 1 551 ? 20.754 -4.282 -17.342 1.00 87.69 551 ASP A O 1
ATOM 4542 N N . HIS A 1 552 ? 22.121 -2.789 -16.413 1.00 87.56 552 HIS A N 1
ATOM 4543 C CA . HIS A 1 552 ? 22.707 -2.386 -17.691 1.00 87.56 552 HIS A CA 1
ATOM 4544 C C . HIS A 1 552 ? 24.222 -2.170 -17.600 1.00 87.56 552 HIS A C 1
ATOM 4546 O O . HIS A 1 552 ? 24.737 -1.060 -17.463 1.00 87.56 552 HIS A O 1
ATOM 4552 N N . GLN A 1 553 ? 24.976 -3.253 -17.793 1.00 88.81 553 GLN A N 1
ATOM 4553 C CA . GLN A 1 553 ? 26.437 -3.288 -17.621 1.00 88.81 553 GLN A CA 1
ATOM 4554 C C . GLN A 1 553 ? 27.232 -2.393 -18.591 1.00 88.81 553 GLN A C 1
ATOM 4556 O O . GLN A 1 553 ? 28.372 -2.020 -18.313 1.00 88.81 553 GLN A O 1
ATOM 4561 N N . ARG A 1 554 ? 26.640 -2.011 -19.732 1.00 87.69 554 ARG A N 1
ATOM 4562 C CA . ARG A 1 554 ? 27.287 -1.169 -20.761 1.00 87.69 554 ARG A CA 1
ATOM 4563 C C . ARG A 1 554 ? 27.127 0.339 -20.525 1.00 87.69 554 ARG A C 1
ATOM 4565 O O . ARG A 1 554 ? 27.442 1.129 -21.418 1.00 87.69 554 ARG A O 1
ATOM 4572 N N . LEU A 1 555 ? 26.598 0.749 -19.370 1.00 87.00 555 LEU A N 1
ATOM 4573 C CA . LEU A 1 555 ? 26.496 2.167 -19.038 1.00 87.00 555 LEU A CA 1
ATOM 4574 C C . LEU A 1 555 ? 27.878 2.770 -18.788 1.00 87.00 555 LEU A C 1
ATOM 4576 O O . LEU A 1 555 ? 28.743 2.193 -18.130 1.00 87.00 555 LEU A O 1
ATOM 4580 N N . THR A 1 556 ? 28.060 3.961 -19.333 1.00 87.69 556 THR A N 1
ATOM 4581 C CA . THR A 1 556 ? 29.247 4.802 -19.217 1.00 87.69 556 THR A CA 1
ATOM 4582 C C . THR A 1 556 ? 28.778 6.236 -18.995 1.00 87.69 556 THR A C 1
ATOM 4584 O O . THR A 1 556 ? 27.665 6.559 -19.410 1.00 87.69 556 THR A O 1
ATOM 4587 N N . PRO A 1 557 ? 29.609 7.132 -18.437 1.00 85.50 557 PRO A N 1
ATOM 4588 C CA . PRO A 1 557 ? 29.236 8.540 -18.309 1.00 85.50 557 PRO A CA 1
ATOM 4589 C C . PRO A 1 557 ? 28.737 9.165 -19.628 1.00 85.50 557 PRO A C 1
ATOM 4591 O O . PRO A 1 557 ? 27.799 9.944 -19.608 1.00 85.50 557 PRO A O 1
ATOM 4594 N N . ASN A 1 558 ? 29.278 8.749 -20.782 1.00 82.56 558 ASN A N 1
ATOM 4595 C CA . ASN A 1 558 ? 28.931 9.292 -22.106 1.00 82.56 558 ASN A CA 1
ATOM 4596 C C . ASN A 1 558 ? 27.561 8.874 -22.662 1.00 82.56 558 ASN A C 1
ATOM 4598 O O . ASN A 1 558 ? 27.044 9.534 -23.557 1.00 82.56 558 ASN A O 1
ATOM 4602 N N . ASN A 1 559 ? 27.007 7.736 -22.236 1.00 85.19 559 ASN A N 1
ATOM 4603 C CA . ASN A 1 559 ? 25.745 7.213 -22.783 1.00 85.19 559 ASN A CA 1
ATOM 4604 C C . ASN A 1 559 ? 24.606 7.204 -21.754 1.00 85.19 559 ASN A C 1
ATOM 4606 O O . ASN A 1 559 ? 23.490 6.795 -22.081 1.00 85.19 559 ASN A O 1
ATOM 4610 N N . LEU A 1 560 ? 24.886 7.660 -20.532 1.00 87.25 560 LEU A N 1
ATOM 4611 C CA . LEU A 1 560 ? 23.994 7.548 -19.390 1.00 87.25 560 LEU A CA 1
ATOM 4612 C C . LEU A 1 560 ? 22.738 8.414 -19.542 1.00 87.25 560 LEU A C 1
ATOM 4614 O O . LEU A 1 560 ? 21.640 7.891 -19.353 1.00 87.25 560 LEU A O 1
ATOM 4618 N N . LEU A 1 561 ? 22.856 9.688 -19.947 1.00 85.38 561 LEU A N 1
ATOM 4619 C CA . LEU A 1 561 ? 21.675 10.532 -20.175 1.00 85.38 561 LEU A CA 1
ATOM 4620 C C . LEU A 1 561 ? 20.831 10.024 -21.342 1.00 85.38 561 LEU A C 1
ATOM 4622 O O . LEU A 1 561 ? 19.612 9.921 -21.223 1.00 85.38 561 LEU A O 1
ATOM 4626 N N . GLY A 1 562 ? 21.467 9.662 -22.459 1.00 84.62 562 GLY A N 1
ATOM 4627 C CA . GLY A 1 562 ? 20.763 9.144 -23.635 1.00 84.62 562 GLY A CA 1
ATOM 4628 C C . GLY A 1 562 ? 19.991 7.853 -23.342 1.00 84.62 562 GLY A C 1
ATOM 4629 O O . GLY A 1 562 ? 18.887 7.658 -23.858 1.00 84.62 562 GLY A O 1
ATOM 4630 N N . TRP A 1 563 ? 20.540 6.987 -22.485 1.00 88.06 563 TRP A N 1
ATOM 4631 C CA . TRP A 1 563 ? 19.821 5.832 -21.953 1.00 88.06 563 TRP A CA 1
ATOM 4632 C C . TRP A 1 563 ? 18.686 6.260 -21.015 1.00 88.06 563 TRP A C 1
ATOM 4634 O O . TRP A 1 563 ? 17.566 5.766 -21.161 1.00 88.06 563 TRP A O 1
ATOM 4644 N N . GLY A 1 564 ? 18.952 7.212 -20.116 1.00 87.06 564 GLY A N 1
ATOM 4645 C CA . GLY A 1 564 ? 17.992 7.726 -19.144 1.00 87.06 564 GLY A CA 1
ATOM 4646 C C . GLY A 1 564 ? 16.738 8.311 -19.790 1.00 87.06 564 GLY A C 1
ATOM 4647 O O . GLY A 1 564 ? 15.627 7.904 -19.472 1.00 87.06 564 GLY A O 1
ATOM 4648 N N . ILE A 1 565 ? 16.897 9.180 -20.787 1.00 84.62 565 ILE A N 1
ATOM 4649 C CA . ILE A 1 565 ? 15.780 9.787 -21.532 1.00 84.62 565 ILE A CA 1
ATOM 4650 C C . ILE A 1 565 ? 14.855 8.720 -22.148 1.00 84.62 565 ILE A C 1
ATOM 4652 O O . ILE A 1 565 ? 13.648 8.926 -22.262 1.00 84.62 565 ILE A O 1
ATOM 4656 N N . LYS A 1 566 ? 15.397 7.570 -22.564 1.00 83.38 566 LYS A N 1
ATOM 4657 C CA . LYS A 1 566 ? 14.620 6.516 -23.233 1.00 83.38 566 LYS A CA 1
ATOM 4658 C C . LYS A 1 566 ? 13.981 5.528 -22.260 1.00 83.38 566 LYS A C 1
ATOM 4660 O O . LYS A 1 566 ? 12.864 5.088 -22.518 1.00 83.38 566 LYS A O 1
ATOM 4665 N N . ASN A 1 567 ? 14.686 5.174 -21.187 1.00 83.12 567 ASN A N 1
ATOM 4666 C CA . ASN A 1 567 ? 14.371 3.984 -20.391 1.00 83.12 567 ASN A CA 1
ATOM 4667 C C . ASN A 1 567 ? 14.144 4.259 -18.899 1.00 83.12 567 ASN A C 1
ATOM 4669 O O . ASN A 1 567 ? 13.539 3.426 -18.230 1.00 83.12 567 ASN A O 1
ATOM 4673 N N . ALA A 1 568 ? 14.621 5.386 -18.366 1.00 80.00 568 ALA A N 1
ATOM 4674 C CA . ALA A 1 568 ? 14.627 5.639 -16.929 1.00 80.00 568 ALA A CA 1
ATOM 4675 C C . ALA A 1 568 ? 13.276 6.162 -16.412 1.00 80.00 568 ALA A C 1
ATOM 4677 O O . ALA A 1 568 ? 12.558 6.895 -17.103 1.00 80.00 568 ALA A O 1
ATOM 4678 N N . SER A 1 569 ? 12.947 5.820 -15.162 1.00 80.44 569 SER A N 1
ATOM 4679 C CA . SER A 1 569 ? 11.883 6.504 -14.426 1.00 80.44 569 SER A CA 1
ATOM 4680 C C . SER A 1 569 ? 12.280 7.952 -14.104 1.00 80.44 569 SER A C 1
ATOM 4682 O O . SER A 1 569 ? 13.437 8.356 -14.244 1.00 80.44 569 SER A O 1
ATOM 4684 N N . THR A 1 570 ? 11.332 8.758 -13.623 1.00 72.25 570 THR A N 1
ATOM 4685 C CA . THR A 1 570 ? 11.618 10.141 -13.209 1.00 72.25 570 THR A CA 1
ATOM 4686 C C . THR A 1 570 ? 12.637 10.198 -12.054 1.00 72.25 570 THR A C 1
ATOM 4688 O O . THR A 1 570 ? 13.460 11.107 -12.003 1.00 72.25 570 THR A O 1
ATOM 4691 N N . PHE A 1 571 ? 12.647 9.214 -11.146 1.00 71.81 571 PHE A N 1
ATOM 4692 C CA . PHE A 1 571 ? 13.630 9.139 -10.053 1.00 71.81 571 PHE A CA 1
ATOM 4693 C C . PHE A 1 571 ? 15.022 8.728 -10.549 1.00 71.81 571 PHE A C 1
ATOM 4695 O O . PHE A 1 571 ? 16.027 9.315 -10.142 1.00 71.81 571 PHE A O 1
ATOM 4702 N N . ASP A 1 572 ? 15.081 7.761 -11.462 1.00 83.62 572 ASP A N 1
ATOM 4703 C CA . ASP A 1 572 ? 16.318 7.296 -12.098 1.00 83.62 572 ASP A CA 1
ATOM 4704 C C . ASP A 1 572 ? 16.983 8.413 -12.903 1.00 83.62 572 ASP A C 1
ATOM 4706 O O . ASP A 1 572 ? 18.189 8.629 -12.797 1.00 83.62 572 ASP A O 1
ATOM 4710 N N . LEU A 1 573 ? 16.194 9.185 -13.654 1.00 84.06 573 LEU A N 1
ATOM 4711 C CA . LEU A 1 573 ? 16.697 10.313 -14.432 1.00 84.06 573 LEU A CA 1
ATOM 4712 C C . LEU A 1 573 ? 17.245 11.435 -13.537 1.00 84.06 573 LEU A C 1
ATOM 4714 O O . LEU A 1 573 ? 18.284 12.016 -13.848 1.00 84.06 573 LEU A O 1
ATOM 4718 N N . ALA A 1 574 ? 16.603 11.707 -12.397 1.00 78.69 574 ALA A N 1
ATOM 4719 C CA . ALA A 1 574 ? 17.116 12.664 -11.416 1.00 78.69 574 ALA A CA 1
ATOM 4720 C C . ALA A 1 574 ? 18.478 12.227 -10.847 1.00 78.69 574 ALA A C 1
ATOM 4722 O O . ALA A 1 574 ? 19.388 13.046 -10.693 1.00 78.69 574 ALA A O 1
ATOM 4723 N N . LEU A 1 575 ? 18.635 10.928 -10.568 1.00 82.44 575 LEU A N 1
ATOM 4724 C CA . LEU A 1 575 ? 19.890 10.344 -10.098 1.00 82.44 575 LEU A CA 1
ATOM 4725 C C . LEU A 1 575 ? 20.984 10.384 -11.177 1.00 82.44 575 LEU A C 1
ATOM 4727 O O . LEU A 1 575 ? 22.127 10.725 -10.871 1.00 82.44 575 LEU A O 1
ATOM 4731 N N . ILE A 1 576 ? 20.628 10.094 -12.433 1.00 87.56 576 ILE A N 1
ATOM 4732 C CA . ILE A 1 576 ? 21.514 10.216 -13.599 1.00 87.56 576 ILE A CA 1
ATOM 4733 C C . ILE A 1 576 ? 22.061 11.636 -13.722 1.00 87.56 576 ILE A C 1
ATOM 4735 O O . ILE A 1 576 ? 23.271 11.818 -13.840 1.00 87.56 576 ILE A O 1
ATOM 4739 N N . LEU A 1 577 ? 21.203 12.649 -13.618 1.00 83.81 577 LEU A N 1
ATOM 4740 C CA . LEU A 1 577 ? 21.634 14.042 -13.717 1.00 83.81 577 LEU A CA 1
ATOM 4741 C C . LEU A 1 577 ? 22.515 14.470 -12.536 1.00 83.81 577 LEU A C 1
ATOM 4743 O O . LEU A 1 577 ? 23.493 15.187 -12.751 1.00 83.81 577 LEU A O 1
ATOM 4747 N N . LYS A 1 578 ? 22.242 13.987 -11.312 1.00 83.69 578 LYS A N 1
ATOM 4748 C CA . LYS A 1 578 ? 23.148 14.172 -10.160 1.00 83.69 578 LYS A CA 1
ATOM 4749 C C . LYS A 1 578 ? 24.527 13.571 -10.442 1.00 83.69 578 LYS A C 1
ATOM 4751 O O . LYS A 1 578 ? 25.538 14.232 -10.215 1.00 83.69 578 LYS A O 1
ATOM 4756 N N . PHE A 1 579 ? 24.574 12.332 -10.936 1.00 87.31 579 PHE A N 1
ATOM 4757 C CA . PHE A 1 579 ? 25.824 11.653 -11.280 1.00 87.31 579 PHE A CA 1
ATOM 4758 C C . PHE A 1 579 ? 26.621 12.435 -12.328 1.00 87.31 579 PHE A C 1
ATOM 4760 O O . PHE A 1 579 ? 27.811 12.673 -12.139 1.00 87.31 579 PHE A O 1
ATOM 4767 N N . LEU A 1 580 ? 25.971 12.865 -13.410 1.00 84.69 580 LEU A N 1
ATOM 4768 C CA . LEU A 1 580 ? 26.619 13.607 -14.492 1.00 84.69 580 LEU A CA 1
ATOM 4769 C C . LEU A 1 580 ? 27.124 14.968 -14.020 1.00 84.69 580 LEU A C 1
ATOM 4771 O O . LEU A 1 580 ? 28.238 15.354 -14.357 1.00 84.69 580 LEU A O 1
ATOM 4775 N N . SER A 1 581 ? 26.351 15.648 -13.173 1.00 81.00 581 SER A N 1
ATOM 4776 C CA . SER A 1 581 ? 26.752 16.907 -12.539 1.00 81.00 581 SER A CA 1
ATOM 4777 C C . SER A 1 581 ? 28.001 16.722 -11.679 1.00 81.00 581 SER A C 1
ATOM 4779 O O . SER A 1 581 ? 28.962 17.473 -11.820 1.00 81.00 581 SER A O 1
ATOM 4781 N N . TYR A 1 582 ? 28.026 15.678 -10.845 1.00 81.75 582 TYR A N 1
ATOM 4782 C CA . TYR A 1 582 ? 29.192 15.309 -10.041 1.00 81.75 582 TYR A CA 1
ATOM 4783 C C . TYR A 1 582 ? 30.411 14.986 -10.909 1.00 81.75 582 TYR A C 1
ATOM 4785 O O . TYR A 1 582 ? 31.512 15.479 -10.666 1.00 81.75 582 TYR A O 1
ATOM 4793 N N . TYR A 1 583 ? 30.219 14.160 -11.936 1.00 81.25 583 TYR A N 1
ATOM 4794 C CA . TYR A 1 583 ? 31.289 13.730 -12.825 1.00 81.25 583 TYR A CA 1
ATOM 4795 C C . TYR A 1 583 ? 31.870 14.910 -13.615 1.00 81.25 583 TYR A C 1
ATOM 4797 O O . TYR A 1 583 ? 33.089 15.027 -13.739 1.00 81.25 583 TYR A O 1
ATOM 4805 N N . HIS A 1 584 ? 31.018 15.812 -14.102 1.00 78.69 584 HIS A N 1
ATOM 4806 C CA . HIS A 1 584 ? 31.432 17.036 -14.776 1.00 78.69 584 HIS A CA 1
ATOM 4807 C C . HIS A 1 584 ? 32.235 17.948 -13.840 1.00 78.69 584 HIS A C 1
ATOM 4809 O O . HIS A 1 584 ? 33.323 18.393 -14.199 1.00 78.69 584 HIS A O 1
ATOM 4815 N N . HIS A 1 585 ? 31.728 18.183 -12.627 1.00 76.62 585 HIS A N 1
ATOM 4816 C CA . HIS A 1 585 ? 32.352 19.093 -11.671 1.00 76.62 585 HIS A CA 1
ATOM 4817 C C . HIS A 1 585 ? 33.717 18.591 -11.173 1.00 76.62 585 HIS A C 1
ATOM 4819 O O . HIS A 1 585 ? 34.669 19.366 -11.107 1.00 76.62 585 HIS A O 1
ATOM 4825 N N . TYR A 1 586 ? 33.832 17.297 -10.851 1.00 75.38 586 TYR A N 1
ATOM 4826 C CA . TYR A 1 586 ? 35.009 16.758 -10.158 1.00 75.38 586 TYR A CA 1
ATOM 4827 C C . TYR A 1 586 ? 35.945 15.896 -11.008 1.00 75.38 586 TYR A C 1
ATOM 4829 O O . TYR A 1 586 ? 37.105 15.726 -10.636 1.00 75.38 586 TYR A O 1
ATOM 4837 N N . VAL A 1 587 ? 35.477 15.308 -12.111 1.00 77.00 587 VAL A N 1
ATOM 4838 C CA . VAL A 1 587 ? 36.247 14.290 -12.850 1.00 77.00 587 VAL A CA 1
ATOM 4839 C C . VAL A 1 587 ? 36.657 14.789 -14.225 1.00 77.00 587 VAL A C 1
ATOM 4841 O O . VAL A 1 587 ? 37.834 14.747 -14.580 1.00 77.00 587 VAL A O 1
ATOM 4844 N N . SER A 1 588 ? 35.693 15.239 -15.022 1.00 76.81 588 SER A N 1
ATOM 4845 C CA . SER A 1 588 ? 35.937 15.652 -16.399 1.00 76.81 588 SER A CA 1
ATOM 4846 C C . SER A 1 588 ? 35.023 16.817 -16.778 1.00 76.81 588 SER A C 1
ATOM 4848 O O . SER A 1 588 ? 33.930 16.592 -17.301 1.00 76.81 588 SER A O 1
ATOM 4850 N N . PRO A 1 589 ? 35.496 18.066 -16.609 1.00 65.81 589 PRO A N 1
ATOM 4851 C CA . PRO A 1 589 ? 34.788 19.258 -17.087 1.00 65.81 589 PRO A CA 1
ATOM 4852 C C . PRO A 1 589 ? 34.556 19.245 -18.607 1.00 65.81 589 PRO A C 1
ATOM 4854 O O . PRO A 1 589 ? 33.682 19.930 -19.123 1.00 65.81 589 PRO A O 1
ATOM 4857 N N . SER A 1 590 ? 35.342 18.447 -19.340 1.00 61.56 590 SER A N 1
ATOM 4858 C CA . SER A 1 590 ? 35.238 18.246 -20.787 1.00 61.56 590 SER A CA 1
ATOM 4859 C C . SER A 1 590 ? 34.206 17.197 -21.207 1.00 61.56 590 SER A C 1
ATOM 4861 O O . SER A 1 590 ? 34.033 16.997 -22.410 1.00 61.56 590 SER A O 1
ATOM 4863 N N . LEU A 1 591 ? 33.550 16.498 -20.268 1.00 61.09 591 LEU A N 1
ATOM 4864 C CA . LEU A 1 591 ? 32.420 15.627 -20.586 1.00 61.09 591 LEU A CA 1
ATOM 4865 C C . LEU A 1 591 ? 31.226 16.513 -20.969 1.00 61.09 591 LEU A C 1
ATOM 4867 O O . LEU A 1 591 ? 30.386 16.867 -20.146 1.00 61.09 591 LEU A O 1
ATOM 4871 N N . ILE A 1 592 ? 31.232 16.932 -22.228 1.00 52.22 592 ILE A N 1
ATOM 4872 C CA . ILE A 1 592 ? 30.143 17.623 -22.896 1.00 52.22 592 ILE A CA 1
ATOM 4873 C C . ILE A 1 592 ? 29.220 16.521 -23.402 1.00 52.22 592 ILE A C 1
ATOM 4875 O O . ILE A 1 592 ? 29.497 15.881 -24.418 1.00 52.22 592 ILE A O 1
ATOM 4879 N N . GLU A 1 593 ? 28.116 16.285 -22.702 1.00 55.59 593 GLU A N 1
ATOM 4880 C CA . GLU A 1 593 ? 26.936 15.803 -23.409 1.00 55.59 593 GLU A CA 1
ATOM 4881 C C . GLU A 1 593 ? 26.606 16.872 -24.449 1.00 55.59 593 GLU A C 1
ATOM 4883 O O . GLU A 1 593 ? 26.575 18.061 -24.121 1.00 55.59 593 GLU A O 1
ATOM 4888 N N . SER A 1 594 ? 26.477 16.483 -25.720 1.00 56.31 594 SER A N 1
ATOM 4889 C CA . SER A 1 594 ? 26.170 17.431 -26.790 1.00 56.31 594 SER A CA 1
ATOM 4890 C C . SER A 1 594 ? 25.001 18.325 -26.369 1.00 56.31 594 SER A C 1
ATOM 4892 O O . SER A 1 594 ? 24.076 17.869 -25.695 1.00 56.31 594 SER A O 1
ATOM 4894 N N . THR A 1 595 ? 25.013 19.594 -26.775 1.00 57.09 595 THR A N 1
ATOM 4895 C CA . THR A 1 595 ? 23.862 20.502 -26.619 1.00 57.09 595 THR A CA 1
ATOM 4896 C C . THR A 1 595 ? 22.551 19.827 -27.053 1.00 57.09 595 THR A C 1
ATOM 4898 O O . THR A 1 595 ? 21.529 19.997 -26.398 1.00 57.09 595 THR A O 1
ATOM 4901 N N . GLU A 1 596 ? 22.623 18.942 -28.053 1.00 59.88 596 GLU A N 1
ATOM 4902 C CA . GLU A 1 596 ? 21.543 18.061 -28.512 1.00 59.88 596 GLU A CA 1
ATOM 4903 C C . GLU A 1 596 ? 20.974 17.121 -27.428 1.00 59.88 596 GLU A C 1
ATOM 4905 O O . GLU A 1 596 ? 19.768 16.897 -27.393 1.00 59.88 596 GLU A O 1
ATOM 4910 N N . SER A 1 597 ? 21.800 16.570 -26.533 1.00 66.25 597 SER A N 1
ATOM 4911 C CA . SER A 1 597 ? 21.356 15.693 -25.434 1.00 66.25 597 SER A CA 1
ATOM 4912 C C . SER A 1 597 ? 20.611 16.466 -24.340 1.00 66.25 597 SER A C 1
ATOM 4914 O O . SER A 1 597 ? 19.609 15.978 -23.816 1.00 66.25 597 SER A O 1
ATOM 4916 N N . LEU A 1 598 ? 21.055 17.690 -24.032 1.00 66.75 598 LEU A N 1
ATOM 4917 C CA . LEU A 1 598 ? 20.369 18.582 -23.089 1.00 66.75 598 LEU A CA 1
ATOM 4918 C C . LEU A 1 598 ? 19.072 19.152 -23.685 1.00 66.75 598 LEU A C 1
ATOM 4920 O O . LEU A 1 598 ? 18.061 19.232 -22.992 1.00 66.75 598 LEU A O 1
ATOM 4924 N N . ASP A 1 599 ? 19.052 19.463 -24.981 1.00 70.38 599 ASP A N 1
ATOM 4925 C CA . ASP A 1 599 ? 17.821 19.833 -25.685 1.00 70.38 599 ASP A CA 1
ATOM 4926 C C . ASP A 1 599 ? 16.823 18.669 -25.739 1.00 70.38 599 ASP A C 1
ATOM 4928 O O . ASP A 1 599 ? 15.627 18.868 -25.508 1.00 70.38 599 ASP A O 1
ATOM 4932 N N . ALA A 1 600 ? 17.301 17.446 -25.988 1.00 76.44 600 ALA A N 1
ATOM 4933 C CA . ALA A 1 600 ? 16.477 16.242 -25.934 1.00 76.44 600 ALA A CA 1
ATOM 4934 C C . ALA A 1 600 ? 15.906 16.010 -24.528 1.00 76.44 600 ALA A C 1
ATOM 4936 O O . ALA A 1 600 ? 14.747 15.615 -24.406 1.00 76.44 600 ALA A O 1
ATOM 4937 N N . LEU A 1 601 ? 16.678 16.298 -23.472 1.00 75.75 601 LEU A N 1
ATOM 4938 C CA . LEU A 1 601 ? 16.192 16.291 -22.094 1.00 75.75 601 LEU A CA 1
ATOM 4939 C C . LEU A 1 601 ? 15.077 17.328 -21.904 1.00 75.75 601 LEU A C 1
ATOM 4941 O O . LEU A 1 601 ? 13.990 16.957 -21.475 1.00 75.75 601 LEU A O 1
ATOM 4945 N N . CYS A 1 602 ? 15.290 18.595 -22.273 1.00 70.12 602 CYS A N 1
ATOM 4946 C CA . CYS A 1 602 ? 14.264 19.636 -22.155 1.00 70.12 602 CYS A CA 1
ATOM 4947 C C . CYS A 1 602 ? 12.974 19.263 -22.900 1.00 70.12 602 CYS A C 1
ATOM 4949 O O . CYS A 1 602 ? 11.896 19.337 -22.317 1.00 70.12 602 CYS A O 1
ATOM 4951 N N . GLN A 1 603 ? 13.076 18.787 -24.146 1.00 74.75 603 GLN A N 1
ATOM 4952 C CA . GLN A 1 603 ? 11.923 18.314 -24.923 1.00 74.75 603 GLN A CA 1
ATOM 4953 C C . GLN A 1 603 ? 11.226 17.124 -24.261 1.00 74.75 603 GLN A C 1
ATOM 4955 O O . GLN A 1 603 ? 9.996 17.054 -24.232 1.00 74.75 603 GLN A O 1
ATOM 4960 N N . HIS A 1 604 ? 11.998 16.177 -23.727 1.00 77.38 604 HIS A N 1
ATOM 4961 C CA . HIS A 1 604 ? 11.455 15.021 -23.030 1.00 77.38 604 HIS A CA 1
ATOM 4962 C C . HIS A 1 604 ? 10.650 15.431 -21.796 1.00 77.38 604 HIS A C 1
ATOM 4964 O O . HIS A 1 604 ? 9.573 14.880 -21.568 1.00 77.38 604 HIS A O 1
ATOM 4970 N N . ILE A 1 605 ? 11.147 16.408 -21.030 1.00 69.31 605 ILE A N 1
ATOM 4971 C CA . ILE A 1 605 ? 10.463 16.887 -19.830 1.00 69.31 605 ILE A CA 1
ATOM 4972 C C . ILE A 1 605 ? 9.215 17.703 -20.202 1.00 69.31 605 ILE A C 1
ATOM 4974 O O . ILE A 1 605 ? 8.160 17.480 -19.618 1.00 69.31 605 ILE A O 1
ATOM 4978 N N . SER A 1 606 ? 9.281 18.583 -21.211 1.00 65.69 606 SER A N 1
ATOM 4979 C CA . SER A 1 606 ? 8.121 19.379 -21.659 1.00 65.69 606 SER A CA 1
ATOM 4980 C C . SER A 1 606 ? 6.942 18.534 -22.149 1.00 65.69 606 SER A C 1
ATOM 4982 O O . SER A 1 606 ? 5.796 18.964 -22.057 1.00 65.69 606 SER A O 1
ATOM 4984 N N . ASN A 1 607 ? 7.210 17.338 -22.679 1.00 66.25 607 ASN A N 1
ATOM 4985 C CA . ASN A 1 607 ? 6.195 16.472 -23.281 1.00 66.25 607 ASN A CA 1
ATOM 4986 C C . ASN A 1 607 ? 5.554 15.479 -22.297 1.00 66.25 607 ASN A C 1
ATOM 4988 O O . ASN A 1 607 ? 4.677 14.711 -22.702 1.00 66.25 607 ASN A O 1
ATOM 4992 N N . LYS A 1 608 ? 5.981 15.442 -21.028 1.00 63.25 608 LYS A N 1
ATOM 4993 C CA . LYS A 1 608 ? 5.480 14.473 -20.047 1.00 63.25 608 LYS A CA 1
ATOM 4994 C C . LYS A 1 608 ? 4.843 15.147 -18.835 1.00 63.25 608 LYS A C 1
ATOM 4996 O O . LYS A 1 608 ? 5.410 16.040 -18.221 1.00 63.25 608 LYS A O 1
ATOM 5001 N N . ASN A 1 609 ? 3.679 14.633 -18.441 1.00 63.56 609 ASN A N 1
ATOM 5002 C CA . ASN A 1 609 ? 3.005 15.016 -17.202 1.00 63.56 609 ASN A CA 1
ATOM 5003 C C . ASN A 1 609 ? 3.633 14.247 -16.029 1.00 63.56 609 ASN A C 1
ATOM 5005 O O . ASN A 1 609 ? 3.203 13.143 -15.689 1.00 63.56 609 ASN A O 1
ATOM 5009 N N . TRP A 1 610 ? 4.723 14.776 -15.478 1.00 60.56 610 TRP A N 1
ATOM 5010 C CA . TRP A 1 610 ? 5.453 14.135 -14.385 1.00 60.56 610 TRP A CA 1
ATOM 5011 C C . TRP A 1 610 ? 4.978 14.574 -13.002 1.00 60.56 610 TRP A C 1
ATOM 5013 O O . TRP A 1 610 ? 4.540 15.713 -12.835 1.00 60.56 610 TRP A O 1
ATOM 5023 N N . PRO A 1 611 ? 5.100 13.697 -11.986 1.00 51.91 611 PRO A N 1
ATOM 5024 C CA . PRO A 1 611 ? 4.867 14.100 -10.609 1.00 51.91 611 PRO A CA 1
ATOM 5025 C C . PRO A 1 611 ? 5.856 15.208 -10.220 1.00 51.91 611 PRO A C 1
ATOM 5027 O O . PRO A 1 611 ? 7.036 15.177 -10.589 1.00 51.91 611 PRO A O 1
ATOM 5030 N N . TRP A 1 612 ? 5.359 16.208 -9.490 1.00 52.44 612 TRP A N 1
ATOM 5031 C CA . TRP A 1 612 ? 6.111 17.418 -9.137 1.00 52.44 612 TRP A CA 1
ATOM 5032 C C . TRP A 1 612 ? 7.437 17.092 -8.426 1.00 52.44 612 TRP A C 1
ATOM 5034 O O . TRP A 1 612 ? 8.510 17.547 -8.827 1.00 52.44 612 TRP A O 1
ATOM 5044 N N . TYR A 1 613 ? 7.376 16.181 -7.457 1.00 48.41 613 TYR A N 1
ATOM 5045 C CA . TYR A 1 613 ? 8.530 15.459 -6.932 1.00 48.41 613 TYR A CA 1
ATOM 5046 C C . TYR A 1 613 ? 8.598 14.111 -7.666 1.00 48.41 613 TYR A C 1
ATOM 5048 O O . TYR A 1 613 ? 7.605 13.385 -7.599 1.00 48.41 613 TYR A O 1
ATOM 5056 N N . PRO A 1 614 ? 9.662 13.746 -8.415 1.00 59.50 614 PRO A N 1
ATOM 5057 C CA . PRO A 1 614 ? 11.059 14.200 -8.380 1.00 59.50 614 PRO A CA 1
ATOM 5058 C C . PRO A 1 614 ? 11.474 15.158 -9.519 1.00 59.50 614 PRO A C 1
ATOM 5060 O O . PRO A 1 614 ? 12.667 15.411 -9.705 1.00 59.50 614 PRO A O 1
ATOM 5063 N N . SER A 1 615 ? 10.527 15.717 -10.276 1.00 63.12 615 SER A N 1
ATOM 5064 C CA . SER A 1 615 ? 10.812 16.623 -11.404 1.00 63.12 615 SER A CA 1
ATOM 5065 C C . SER A 1 615 ? 11.653 17.842 -11.003 1.00 63.12 615 SER A C 1
ATOM 5067 O O . SER A 1 615 ? 12.537 18.253 -11.751 1.00 63.12 615 SER A O 1
ATOM 5069 N N . CYS A 1 616 ? 11.475 18.378 -9.792 1.00 61.59 616 CYS A N 1
ATOM 5070 C CA . CYS A 1 616 ? 12.325 19.455 -9.269 1.00 61.59 616 CYS A CA 1
ATOM 5071 C C . CYS A 1 616 ? 13.813 19.075 -9.161 1.00 61.59 616 CYS A C 1
ATOM 5073 O O . CYS A 1 616 ? 14.675 19.920 -9.398 1.00 61.59 616 CYS A O 1
ATOM 5075 N N . HIS A 1 617 ? 14.136 17.816 -8.837 1.00 68.31 617 HIS A N 1
ATOM 5076 C CA . HIS A 1 617 ? 15.527 17.345 -8.776 1.00 68.31 617 HIS A CA 1
ATOM 5077 C C . HIS A 1 617 ? 16.145 17.244 -10.168 1.00 68.31 617 HIS A C 1
ATOM 5079 O O . HIS A 1 617 ? 17.299 17.622 -10.347 1.00 68.31 617 HIS A O 1
ATOM 5085 N N . ILE A 1 618 ? 15.367 16.804 -11.158 1.00 73.62 618 ILE A N 1
ATOM 5086 C CA . ILE A 1 618 ? 15.781 16.807 -12.566 1.00 73.62 618 ILE A CA 1
ATOM 5087 C C . ILE A 1 618 ? 16.121 18.233 -12.998 1.00 73.62 618 ILE A C 1
ATOM 5089 O O . ILE A 1 618 ? 17.219 18.469 -13.494 1.00 73.62 618 ILE A O 1
ATOM 5093 N N . TRP A 1 619 ? 15.226 19.193 -12.746 1.00 70.88 619 TRP A N 1
ATOM 5094 C CA . TRP A 1 619 ? 15.438 20.590 -13.128 1.00 70.88 619 TRP A CA 1
ATOM 5095 C C . TRP A 1 619 ? 16.661 21.210 -12.475 1.00 70.88 619 TRP A C 1
ATOM 5097 O O . TRP A 1 619 ? 17.455 21.867 -13.138 1.00 70.88 619 TRP A O 1
ATOM 5107 N N . LYS A 1 620 ? 16.839 20.959 -11.183 1.00 73.31 620 LYS A N 1
ATOM 5108 C CA . LYS A 1 620 ? 17.980 21.427 -10.404 1.00 73.31 620 LYS A CA 1
ATOM 5109 C C . LYS A 1 620 ? 19.321 20.980 -11.002 1.00 73.31 620 LYS A C 1
ATOM 5111 O O . LYS A 1 620 ? 20.197 21.814 -11.220 1.00 73.31 620 LYS A O 1
ATOM 5116 N N . TRP A 1 621 ? 19.479 19.689 -11.298 1.00 76.31 621 TRP A N 1
ATOM 5117 C CA . TRP A 1 621 ? 20.723 19.160 -11.871 1.00 76.31 621 TRP A CA 1
ATOM 5118 C C . TRP A 1 621 ? 20.879 19.489 -13.362 1.00 76.31 621 TRP A C 1
ATOM 5120 O O . TRP A 1 621 ? 21.989 19.741 -13.820 1.00 76.31 621 TRP A O 1
ATOM 5130 N N . ALA A 1 622 ? 19.780 19.573 -14.115 1.00 75.19 622 ALA A N 1
ATOM 5131 C CA . ALA A 1 622 ? 19.805 20.032 -15.502 1.00 75.19 622 ALA A CA 1
ATOM 5132 C C . ALA A 1 622 ? 20.246 21.503 -15.611 1.00 75.19 622 ALA A C 1
ATOM 5134 O O . ALA A 1 622 ? 21.082 21.822 -16.450 1.00 75.19 622 ALA A O 1
ATOM 5135 N N . LEU A 1 623 ? 19.749 22.385 -14.734 1.00 72.00 623 LEU A N 1
ATOM 5136 C CA . LEU A 1 623 ? 20.161 23.793 -14.661 1.00 72.00 623 LEU A CA 1
ATOM 5137 C C . LEU A 1 623 ? 21.642 23.935 -14.296 1.00 72.00 623 LEU A C 1
ATOM 5139 O O . LEU A 1 623 ? 22.333 24.775 -14.870 1.00 72.00 623 LEU A O 1
ATOM 5143 N N . TYR A 1 624 ? 22.138 23.097 -13.381 1.00 74.75 624 TYR A N 1
ATOM 5144 C CA . TYR A 1 624 ? 23.561 23.042 -13.056 1.00 74.75 624 TYR A CA 1
ATOM 5145 C C . TYR A 1 624 ? 24.415 22.707 -14.283 1.00 74.75 624 TYR A C 1
ATOM 5147 O O . TYR A 1 624 ? 25.339 23.451 -14.604 1.00 74.75 624 TYR A O 1
ATOM 5155 N N . LEU A 1 625 ? 24.077 21.621 -14.985 1.00 74.50 625 LEU A N 1
ATOM 5156 C CA . LEU A 1 625 ? 24.796 21.170 -16.179 1.00 74.50 625 LEU A CA 1
ATOM 5157 C C . LEU A 1 625 ? 24.705 22.183 -17.321 1.00 74.50 625 LEU A C 1
ATOM 5159 O O . LEU A 1 625 ? 25.705 22.478 -17.972 1.00 74.50 625 LEU A O 1
ATOM 5163 N N . ALA A 1 626 ? 23.521 22.750 -17.560 1.00 72.00 626 ALA A N 1
ATOM 5164 C CA . ALA A 1 626 ? 23.317 23.785 -18.569 1.00 72.00 626 ALA A CA 1
ATOM 5165 C C . ALA A 1 626 ? 24.194 25.010 -18.292 1.00 72.00 626 ALA A C 1
ATOM 5167 O O . ALA A 1 626 ? 24.791 25.568 -19.212 1.00 72.00 626 ALA A O 1
ATOM 5168 N N . TYR A 1 627 ? 24.332 25.394 -17.022 1.00 69.00 627 TYR A N 1
ATOM 5169 C CA . TYR A 1 627 ? 25.229 26.473 -16.648 1.00 69.00 627 TYR A CA 1
ATOM 5170 C C . TYR A 1 627 ? 26.703 26.110 -16.802 1.00 69.00 627 TYR A C 1
ATOM 5172 O O . TYR A 1 627 ? 27.453 26.862 -17.422 1.00 69.00 627 TYR A O 1
ATOM 5180 N N . SER A 1 628 ? 27.129 24.978 -16.243 1.00 67.38 628 SER A N 1
ATOM 5181 C CA . SER A 1 628 ? 28.538 24.580 -16.255 1.00 67.38 628 SER A CA 1
ATOM 5182 C C . SER A 1 628 ? 29.071 24.381 -17.681 1.00 67.38 628 SER A C 1
ATOM 5184 O O . SER A 1 628 ? 30.270 24.494 -17.922 1.00 67.38 628 SER A O 1
ATOM 5186 N N . THR A 1 629 ? 28.164 24.168 -18.641 1.00 66.75 629 THR A N 1
ATOM 5187 C CA . THR A 1 629 ? 28.437 24.059 -20.080 1.00 66.75 629 THR A CA 1
ATOM 5188 C C . THR A 1 629 ? 28.170 25.341 -20.887 1.00 66.75 629 THR A C 1
ATOM 5190 O O . THR A 1 629 ? 28.485 25.375 -22.075 1.00 66.75 629 THR A O 1
ATOM 5193 N N . GLY A 1 630 ? 27.630 26.407 -20.281 1.00 65.62 630 GLY A N 1
ATOM 5194 C CA . GLY A 1 630 ? 27.354 27.688 -20.947 1.00 65.62 630 GLY A CA 1
ATOM 5195 C C . GLY A 1 630 ? 26.187 27.673 -21.948 1.00 65.62 630 GLY A C 1
ATOM 5196 O O . GLY A 1 630 ? 26.168 28.482 -22.875 1.00 65.62 630 GLY A O 1
ATOM 5197 N N . ASN A 1 631 ? 25.222 26.760 -21.798 1.00 67.69 631 ASN A N 1
ATOM 5198 C CA . ASN A 1 631 ? 24.087 26.596 -22.712 1.00 67.69 631 ASN A CA 1
ATOM 5199 C C . ASN A 1 631 ? 22.896 27.497 -22.321 1.00 67.69 631 ASN A C 1
ATOM 5201 O O . ASN A 1 631 ? 22.006 27.093 -21.569 1.00 67.69 631 ASN A O 1
ATOM 5205 N N . GLN A 1 632 ? 22.883 28.721 -22.857 1.00 66.38 632 GLN A N 1
ATOM 5206 C CA . GLN A 1 632 ? 21.881 29.750 -22.550 1.00 66.38 632 GLN A CA 1
ATOM 5207 C C . GLN A 1 632 ? 20.441 29.341 -22.921 1.00 66.38 632 GLN A C 1
ATOM 5209 O O . GLN A 1 632 ? 19.525 29.563 -22.131 1.00 66.38 632 GLN A O 1
ATOM 5214 N N . ASP A 1 633 ? 20.241 28.682 -24.065 1.00 63.88 633 ASP A N 1
ATOM 5215 C CA . ASP A 1 633 ? 18.914 28.245 -24.528 1.00 63.88 633 ASP A CA 1
ATOM 5216 C C . ASP A 1 633 ? 18.301 27.199 -23.586 1.00 63.88 633 ASP A C 1
ATOM 5218 O O . ASP A 1 633 ? 17.099 27.204 -23.314 1.00 63.88 633 ASP A O 1
ATOM 5222 N N . CYS A 1 634 ? 19.132 26.295 -23.062 1.00 65.00 634 CYS A N 1
ATOM 5223 C CA . CYS A 1 634 ? 18.711 25.287 -22.093 1.00 65.00 634 CYS A CA 1
ATOM 5224 C C . CYS A 1 634 ? 18.332 25.924 -20.749 1.00 65.00 634 CYS A C 1
ATOM 5226 O O . CYS A 1 634 ? 17.328 25.534 -20.153 1.00 65.00 634 CYS A O 1
ATOM 5228 N N . ILE A 1 635 ? 19.075 26.947 -20.306 1.00 65.00 635 ILE A N 1
ATOM 5229 C CA . ILE A 1 635 ? 18.730 27.734 -19.114 1.00 65.00 635 ILE A CA 1
ATOM 5230 C C . ILE A 1 635 ? 17.347 28.370 -19.303 1.00 65.00 635 ILE A C 1
ATOM 5232 O O . ILE A 1 635 ? 16.466 28.169 -18.473 1.00 65.00 635 ILE A O 1
ATOM 5236 N N . GLU A 1 636 ? 17.109 29.068 -20.412 1.00 63.66 636 GLU A N 1
ATOM 5237 C CA . GLU A 1 636 ? 15.824 29.730 -20.681 1.00 63.66 636 GLU A CA 1
ATOM 5238 C C . GLU A 1 636 ? 14.650 28.738 -20.765 1.00 63.66 636 GLU A C 1
ATOM 5240 O O . GLU A 1 636 ? 13.602 28.957 -20.148 1.00 63.66 636 GLU A O 1
ATOM 5245 N N . LYS A 1 637 ? 14.835 27.601 -21.450 1.00 63.19 637 LYS A N 1
ATOM 5246 C CA . LYS A 1 637 ? 13.819 26.538 -21.532 1.00 63.19 637 LYS A CA 1
ATOM 5247 C C . LYS A 1 637 ? 13.535 25.911 -20.170 1.00 63.19 637 LYS A C 1
ATOM 5249 O O . LYS A 1 637 ? 12.368 25.783 -19.805 1.00 63.19 637 LYS A O 1
ATOM 5254 N N . ALA A 1 638 ? 14.565 25.553 -19.404 1.00 61.31 638 ALA A N 1
ATOM 5255 C CA . ALA A 1 638 ? 14.406 24.960 -18.078 1.00 61.31 638 ALA A CA 1
ATOM 5256 C C . ALA A 1 638 ? 13.656 25.896 -17.117 1.00 61.31 638 ALA A C 1
ATOM 5258 O O . ALA A 1 638 ? 12.823 25.437 -16.339 1.00 61.31 638 ALA A O 1
ATOM 5259 N N . LEU A 1 639 ? 13.876 27.211 -17.221 1.00 59.97 639 LEU A N 1
ATOM 5260 C CA . LEU A 1 639 ? 13.151 28.213 -16.436 1.00 59.97 639 LEU A CA 1
ATOM 5261 C C . LEU A 1 639 ? 11.678 28.329 -16.804 1.00 59.97 639 LEU A C 1
ATOM 5263 O O . LEU A 1 639 ? 10.837 28.434 -15.913 1.00 59.97 639 LEU A O 1
ATOM 5267 N N . SER A 1 640 ? 11.353 28.266 -18.096 1.00 56.28 640 SER A N 1
ATOM 5268 C CA . SER A 1 640 ? 9.962 28.323 -18.566 1.00 56.28 640 SER A CA 1
ATOM 5269 C C . SER A 1 640 ? 9.103 27.137 -18.096 1.00 56.28 640 SER A C 1
ATOM 5271 O O . SER A 1 640 ? 7.875 27.207 -18.123 1.00 56.28 640 SER A O 1
ATOM 5273 N N . LEU A 1 641 ? 9.746 26.053 -17.649 1.00 54.12 641 LEU A N 1
ATOM 5274 C CA . LEU A 1 641 ? 9.111 24.796 -17.255 1.00 54.12 641 LEU A CA 1
ATOM 5275 C C . LEU A 1 641 ? 8.987 24.631 -15.731 1.00 54.12 641 LEU A C 1
ATOM 5277 O O . LEU A 1 641 ? 8.422 23.639 -15.267 1.00 54.12 641 LEU A O 1
ATOM 5281 N N . ILE A 1 642 ? 9.459 25.607 -14.943 1.00 57.28 642 ILE A N 1
ATOM 5282 C CA . ILE A 1 642 ? 9.211 25.669 -13.498 1.00 57.28 642 ILE A CA 1
ATOM 5283 C C . ILE A 1 642 ? 7.736 26.036 -13.284 1.00 57.28 642 ILE A C 1
ATOM 5285 O O . ILE A 1 642 ? 7.363 27.208 -13.292 1.00 57.28 642 ILE A O 1
ATOM 5289 N N . GLN A 1 643 ? 6.888 25.024 -13.096 1.00 49.19 643 GLN A N 1
ATOM 5290 C CA . GLN A 1 643 ? 5.477 25.201 -12.747 1.00 49.19 643 GLN A CA 1
ATOM 5291 C C . GLN A 1 643 ? 5.215 24.820 -11.282 1.00 49.19 643 GLN A C 1
ATOM 5293 O O . GLN A 1 643 ? 5.770 23.827 -10.798 1.00 49.19 643 GLN A O 1
ATOM 5298 N N . PRO A 1 644 ? 4.370 25.569 -10.551 1.00 43.53 644 PRO A N 1
ATOM 5299 C CA . PRO A 1 644 ? 3.924 25.153 -9.230 1.00 43.53 644 PRO A CA 1
ATOM 5300 C C . PRO A 1 644 ? 2.945 23.975 -9.336 1.00 43.53 644 PRO A C 1
ATOM 5302 O O . PRO A 1 644 ? 2.067 23.957 -10.198 1.00 43.53 644 PRO A O 1
ATOM 5305 N N . TYR A 1 645 ? 3.060 23.013 -8.417 1.00 38.69 645 TYR A N 1
ATOM 5306 C CA . TYR A 1 645 ? 1.950 22.117 -8.086 1.00 38.69 645 TYR A CA 1
ATOM 5307 C C . TYR A 1 645 ? 1.045 22.824 -7.072 1.00 38.69 645 TYR A C 1
ATOM 5309 O O . TYR A 1 645 ? 1.532 23.609 -6.256 1.00 38.69 645 TYR A O 1
ATOM 5317 N N . THR A 1 646 ? -0.261 22.578 -7.151 1.00 40.53 646 THR A N 1
ATOM 5318 C CA . THR A 1 646 ? -1.300 23.194 -6.311 1.00 40.53 646 THR A CA 1
ATOM 5319 C C . THR A 1 646 ? -0.925 23.233 -4.822 1.00 40.53 646 THR A C 1
ATOM 5321 O O . THR A 1 646 ? -0.551 22.206 -4.267 1.00 40.53 646 THR A O 1
ATOM 5324 N N . GLU A 1 647 ? -1.034 24.436 -4.243 1.00 39.25 647 GLU A N 1
ATOM 5325 C CA . GLU A 1 647 ? -1.013 24.845 -2.823 1.00 39.25 647 GLU A CA 1
ATOM 5326 C C . GLU A 1 647 ? -0.169 24.011 -1.831 1.00 39.25 647 GLU A C 1
ATOM 5328 O O . GLU A 1 647 ? -0.576 22.959 -1.346 1.00 39.25 647 GLU A O 1
ATOM 5333 N N . GLY A 1 648 ? 0.996 24.560 -1.451 1.00 46.94 648 GLY A N 1
ATOM 5334 C CA . GLY A 1 648 ? 1.802 24.121 -0.305 1.00 46.94 648 GLY A CA 1
ATOM 5335 C C . GLY A 1 648 ? 3.108 24.922 -0.155 1.00 46.94 648 GLY A C 1
ATOM 5336 O O . GLY A 1 648 ? 3.782 25.218 -1.140 1.00 46.94 648 GLY A O 1
ATOM 5337 N N . HIS A 1 649 ? 3.505 25.276 1.072 1.00 40.00 649 HIS A N 1
ATOM 5338 C CA . HIS A 1 649 ? 4.717 26.079 1.325 1.00 40.00 649 HIS A CA 1
ATOM 5339 C C . HIS A 1 649 ? 6.040 25.337 1.045 1.00 40.00 649 HIS A C 1
ATOM 5341 O O . HIS A 1 649 ? 7.024 25.956 0.638 1.00 40.00 649 HIS A O 1
ATOM 5347 N N . PHE A 1 650 ? 6.054 24.008 1.175 1.00 40.72 650 PHE A N 1
ATOM 5348 C CA . PHE A 1 650 ? 7.178 23.144 0.789 1.00 40.72 650 PHE A CA 1
ATOM 5349 C C . PHE A 1 650 ? 7.551 23.288 -0.701 1.00 40.72 650 PHE A C 1
ATOM 5351 O O . PHE A 1 650 ? 8.726 23.348 -1.081 1.00 40.72 650 PHE A O 1
ATOM 5358 N N . THR A 1 651 ? 6.526 23.429 -1.546 1.00 45.78 651 THR A N 1
ATOM 5359 C CA . THR A 1 651 ? 6.648 23.669 -2.987 1.00 45.78 651 THR A CA 1
ATOM 5360 C C . THR A 1 651 ? 7.312 25.013 -3.280 1.00 45.78 651 THR A C 1
ATOM 5362 O O . THR A 1 651 ? 8.183 25.090 -4.146 1.00 45.78 651 THR A O 1
ATOM 5365 N N . LEU A 1 652 ? 6.981 26.055 -2.507 1.00 44.94 652 LEU A N 1
ATOM 5366 C CA . LEU A 1 652 ? 7.575 27.393 -2.636 1.00 44.94 652 LEU A CA 1
ATOM 5367 C C . LEU A 1 652 ? 9.073 27.407 -2.277 1.00 44.94 652 LEU A C 1
ATOM 5369 O O . LEU A 1 652 ? 9.855 28.053 -2.971 1.00 44.94 652 LEU A O 1
ATOM 5373 N N . LYS A 1 653 ? 9.500 26.652 -1.255 1.00 47.12 653 LYS A N 1
ATOM 5374 C CA . LYS A 1 653 ? 10.918 26.536 -0.853 1.00 47.12 653 LYS A CA 1
ATOM 5375 C C . LYS A 1 653 ? 11.768 25.687 -1.804 1.00 47.12 653 LYS A C 1
ATOM 5377 O O . LYS A 1 653 ? 12.935 25.989 -2.032 1.00 47.12 653 LYS A O 1
ATOM 5382 N N . THR A 1 654 ? 11.180 24.682 -2.448 1.00 48.81 654 THR A N 1
ATOM 5383 C CA . THR A 1 654 ? 11.867 23.875 -3.476 1.00 48.81 654 THR A CA 1
ATOM 5384 C C . THR A 1 654 ? 12.137 24.676 -4.763 1.00 48.81 654 THR A C 1
ATOM 5386 O O . THR A 1 654 ? 13.112 24.406 -5.464 1.00 48.81 654 THR A O 1
ATOM 5389 N N . ILE A 1 655 ? 11.321 25.701 -5.049 1.00 50.31 655 ILE A N 1
ATOM 5390 C CA . ILE A 1 655 ? 11.510 26.654 -6.160 1.00 50.31 655 ILE A CA 1
ATOM 5391 C C . ILE A 1 655 ? 12.600 27.702 -5.839 1.00 50.31 655 ILE A C 1
ATOM 5393 O O . ILE A 1 655 ? 13.248 28.210 -6.754 1.00 50.31 655 ILE A O 1
ATOM 5397 N N . GLU A 1 656 ? 12.871 27.983 -4.559 1.00 53.41 656 GLU A N 1
ATOM 5398 C CA . GLU A 1 656 ? 13.877 28.965 -4.114 1.00 53.41 656 GLU A CA 1
ATOM 5399 C C . GLU A 1 656 ? 15.296 28.614 -4.592 1.00 53.41 656 GLU A C 1
ATOM 5401 O O . GLU A 1 656 ? 16.037 29.496 -5.008 1.00 53.41 656 GLU A O 1
ATOM 5406 N N . ILE A 1 657 ? 15.668 27.330 -4.621 1.00 52.03 657 ILE A N 1
ATOM 5407 C CA . ILE A 1 657 ? 17.016 26.885 -5.015 1.00 52.03 657 ILE A CA 1
ATOM 5408 C C . ILE A 1 657 ? 17.298 27.127 -6.510 1.00 52.03 657 ILE A C 1
ATOM 5410 O O . ILE A 1 657 ? 18.289 27.794 -6.806 1.00 52.03 657 ILE A O 1
ATOM 5414 N N . PRO A 1 658 ? 16.444 26.700 -7.464 1.00 52.41 658 PRO A N 1
ATOM 5415 C CA . PRO A 1 658 ? 16.549 27.122 -8.863 1.00 52.41 658 PRO A CA 1
ATOM 5416 C C . PRO A 1 658 ? 16.655 28.644 -9.052 1.00 52.41 658 PRO A C 1
ATOM 5418 O O . PRO A 1 658 ? 17.412 29.100 -9.905 1.00 52.41 658 PRO A O 1
ATOM 5421 N N . LEU A 1 659 ? 15.957 29.442 -8.235 1.00 53.97 659 LEU A N 1
ATOM 5422 C CA . LEU A 1 659 ? 16.010 30.908 -8.297 1.00 53.97 659 LEU A CA 1
ATOM 5423 C C . LEU A 1 659 ? 17.299 31.498 -7.697 1.00 53.97 659 LEU A C 1
ATOM 5425 O O . LEU A 1 659 ? 17.841 32.458 -8.244 1.00 53.97 659 LEU A O 1
ATOM 5429 N N . LEU A 1 660 ? 17.830 30.917 -6.619 1.00 54.03 660 LEU A N 1
ATOM 5430 C CA . LEU A 1 660 ? 19.128 31.285 -6.043 1.00 54.03 660 LEU A CA 1
ATOM 5431 C C . LEU A 1 660 ? 20.274 30.989 -7.016 1.00 54.03 660 LEU A C 1
ATOM 5433 O O . LEU A 1 660 ? 21.191 31.803 -7.143 1.00 54.03 660 LEU A O 1
ATOM 5437 N N . LEU A 1 661 ? 20.187 29.884 -7.768 1.00 55.28 661 LEU A N 1
ATOM 5438 C CA . LEU A 1 661 ? 21.118 29.599 -8.862 1.00 55.28 661 LEU A CA 1
ATOM 5439 C C . LEU A 1 661 ? 21.114 30.755 -9.862 1.00 55.28 661 LEU A C 1
ATOM 5441 O O . LEU A 1 661 ? 22.159 31.350 -10.092 1.00 55.28 661 LEU A O 1
ATOM 5445 N N . LEU A 1 662 ? 19.946 31.174 -10.353 1.00 53.19 662 LEU A N 1
ATOM 5446 C CA . LEU A 1 662 ? 19.810 32.299 -11.293 1.00 53.19 662 LEU A CA 1
ATOM 5447 C C . LEU A 1 662 ? 20.366 33.630 -10.789 1.00 53.19 662 LEU A C 1
ATOM 5449 O O . LEU A 1 662 ? 20.862 34.431 -11.580 1.00 53.19 662 LEU A O 1
ATOM 5453 N N . GLN A 1 663 ? 20.313 33.887 -9.487 1.00 53.53 663 GLN A N 1
ATOM 5454 C CA . GLN A 1 663 ? 20.906 35.094 -8.917 1.00 53.53 663 GLN A CA 1
ATOM 5455 C C . GLN A 1 663 ? 22.436 35.037 -8.907 1.00 53.53 663 GLN A C 1
ATOM 5457 O O . GLN A 1 663 ? 23.092 36.040 -9.201 1.00 53.53 663 GLN A O 1
ATOM 5462 N N . CYS A 1 664 ? 23.012 33.875 -8.592 1.00 52.06 664 CYS A N 1
ATOM 5463 C CA . CYS A 1 664 ? 24.450 33.647 -8.724 1.00 52.06 664 CYS A CA 1
ATOM 5464 C C . CYS A 1 664 ? 24.894 33.775 -10.192 1.00 52.06 664 CYS A C 1
ATOM 5466 O O . CYS A 1 664 ? 25.938 34.369 -10.457 1.00 52.06 664 CYS A O 1
ATOM 5468 N N . LEU A 1 665 ? 24.050 33.334 -11.135 1.00 50.44 665 LEU A N 1
ATOM 5469 C CA . LEU A 1 665 ? 24.230 33.490 -12.585 1.00 50.44 665 LEU A CA 1
ATOM 5470 C C . LEU A 1 665 ? 24.221 34.961 -13.040 1.00 50.44 665 LEU A C 1
ATOM 5472 O O . LEU A 1 665 ? 25.105 35.387 -13.780 1.00 50.44 665 LEU A O 1
ATOM 5476 N N . ALA A 1 666 ? 23.282 35.775 -12.550 1.00 51.06 666 ALA A N 1
ATOM 5477 C CA . ALA A 1 666 ? 23.198 37.202 -12.882 1.00 51.06 666 ALA A CA 1
ATOM 5478 C C . ALA A 1 666 ? 24.413 38.014 -12.379 1.00 51.06 666 ALA A C 1
ATOM 5480 O O . ALA A 1 666 ? 24.742 39.065 -12.931 1.00 51.06 666 ALA A O 1
ATOM 5481 N N . LYS A 1 667 ? 25.104 37.537 -11.335 1.00 51.97 667 LYS A N 1
ATOM 5482 C CA . LYS A 1 667 ? 26.330 38.166 -10.821 1.00 51.97 667 LYS A CA 1
ATOM 5483 C C . LYS A 1 667 ? 27.580 37.823 -11.647 1.00 51.97 667 LYS A C 1
ATOM 5485 O O . LYS A 1 667 ? 28.533 38.598 -11.587 1.00 51.97 667 LYS A O 1
ATOM 5490 N N . SER A 1 668 ? 27.601 36.710 -12.393 1.00 49.91 668 SER A N 1
ATOM 5491 C CA . SER A 1 668 ? 28.799 36.225 -13.101 1.00 49.91 668 SER A CA 1
ATOM 5492 C C . SER A 1 668 ? 28.868 36.623 -14.583 1.00 49.91 668 SER A C 1
ATOM 5494 O O . SER A 1 668 ? 29.975 36.817 -15.086 1.00 49.91 668 SER A O 1
ATOM 5496 N N . GLN A 1 669 ? 27.738 36.821 -15.278 1.00 48.19 669 GLN A N 1
ATOM 5497 C CA . GLN A 1 669 ? 27.690 37.324 -16.662 1.00 48.19 669 GLN A CA 1
ATOM 5498 C C . GLN A 1 669 ? 26.433 38.182 -16.904 1.00 48.19 669 GLN A C 1
ATOM 5500 O O . GLN A 1 669 ? 25.363 37.887 -16.389 1.00 48.19 669 GLN A O 1
ATOM 5505 N N . ASN A 1 670 ? 26.598 39.279 -17.654 1.00 48.91 670 ASN A N 1
ATOM 5506 C CA . ASN A 1 670 ? 25.625 40.338 -17.977 1.00 48.91 670 ASN A CA 1
ATOM 5507 C C . ASN A 1 670 ? 24.154 40.100 -17.508 1.00 48.91 670 ASN A C 1
ATOM 5509 O O . ASN A 1 670 ? 23.389 39.437 -18.206 1.00 48.91 670 ASN A O 1
ATOM 5513 N N . PRO A 1 671 ? 23.718 40.696 -16.379 1.00 46.06 671 PRO A N 1
ATOM 5514 C CA . PRO A 1 671 ? 22.504 40.312 -15.638 1.00 46.06 671 PRO A CA 1
ATOM 5515 C C . PRO A 1 671 ? 21.166 40.574 -16.345 1.00 46.06 671 PRO A C 1
ATOM 5517 O O . PRO A 1 671 ? 20.117 40.152 -15.863 1.00 46.06 671 PRO A O 1
ATOM 5520 N N . LYS A 1 672 ? 21.160 41.325 -17.451 1.00 48.19 672 LYS A N 1
ATOM 5521 C CA . LYS A 1 672 ? 19.928 41.884 -18.025 1.00 48.19 672 LYS A CA 1
ATOM 5522 C C . LYS A 1 672 ? 18.916 40.838 -18.515 1.00 48.19 672 LYS A C 1
ATOM 5524 O O . LYS A 1 672 ? 17.763 40.994 -18.138 1.00 48.19 672 LYS A O 1
ATOM 5529 N N . PRO A 1 673 ? 19.277 39.789 -19.279 1.00 47.97 673 PRO A N 1
ATOM 5530 C CA . PRO A 1 673 ? 18.296 38.840 -19.817 1.00 47.97 673 PRO A CA 1
ATOM 5531 C C . PRO A 1 673 ? 17.613 38.016 -18.721 1.00 47.97 673 PRO A C 1
ATOM 5533 O O . PRO A 1 673 ? 16.397 37.902 -18.703 1.00 47.97 673 PRO A O 1
ATOM 5536 N N . VAL A 1 674 ? 18.382 37.524 -17.744 1.00 48.38 674 VAL A N 1
ATOM 5537 C CA . VAL A 1 674 ? 17.860 36.729 -16.618 1.00 48.38 674 VAL A CA 1
ATOM 5538 C C . VAL A 1 674 ? 16.974 37.580 -15.707 1.00 48.38 674 VAL A C 1
ATOM 5540 O O . VAL A 1 674 ? 15.895 37.144 -15.314 1.00 48.38 674 VAL A O 1
ATOM 5543 N N . LEU A 1 675 ? 17.388 38.816 -15.402 1.00 53.28 675 LEU A N 1
ATOM 5544 C CA . LEU A 1 675 ? 16.564 39.745 -14.625 1.00 53.28 675 LEU A CA 1
ATOM 5545 C C . LEU A 1 675 ? 15.299 40.175 -15.380 1.00 53.28 675 LEU A C 1
ATOM 5547 O O . LEU A 1 675 ? 14.267 40.363 -14.743 1.00 53.28 675 LEU A O 1
ATOM 5551 N N . GLN A 1 676 ? 15.361 40.309 -16.709 1.00 54.69 676 GLN A N 1
ATOM 5552 C CA . GLN A 1 676 ? 14.202 40.598 -17.556 1.00 54.69 676 GLN A CA 1
ATOM 5553 C C . GLN A 1 676 ? 13.209 39.433 -17.513 1.00 54.69 676 GLN A C 1
ATOM 5555 O O . GLN A 1 676 ? 12.061 39.653 -17.159 1.00 54.69 676 GLN A O 1
ATOM 5560 N N . THR A 1 677 ? 13.664 38.195 -17.729 1.00 53.56 677 THR A N 1
ATOM 5561 C CA . THR A 1 677 ? 12.826 36.989 -17.646 1.00 53.56 677 THR A CA 1
ATOM 5562 C C . THR A 1 677 ? 12.208 36.811 -16.260 1.00 53.56 677 THR A C 1
ATOM 5564 O O . THR A 1 677 ? 11.029 36.494 -16.153 1.00 53.56 677 THR A O 1
ATOM 5567 N N . LEU A 1 678 ? 12.957 37.066 -15.180 1.00 52.72 678 LEU A N 1
ATOM 5568 C CA . LEU A 1 678 ? 12.418 37.030 -13.813 1.00 52.72 678 LEU A CA 1
ATOM 5569 C C . LEU A 1 678 ? 11.350 38.111 -13.579 1.00 52.72 678 LEU A C 1
ATOM 5571 O O . LEU A 1 678 ? 10.339 37.853 -12.926 1.00 52.72 678 LEU A O 1
ATOM 5575 N N . ASN A 1 679 ? 11.555 39.310 -14.125 1.00 56.84 679 ASN A N 1
ATOM 5576 C CA . ASN A 1 679 ? 10.598 40.409 -14.038 1.00 56.84 679 ASN A CA 1
ATOM 5577 C C . ASN A 1 679 ? 9.338 40.118 -14.875 1.00 56.84 679 ASN A C 1
ATOM 5579 O O . ASN A 1 679 ? 8.224 40.285 -14.385 1.00 56.84 679 ASN A O 1
ATOM 5583 N N . ASP A 1 680 ? 9.500 39.589 -16.084 1.00 56.12 680 ASP A N 1
ATOM 5584 C CA . ASP A 1 680 ? 8.406 39.198 -16.973 1.00 56.12 680 ASP A CA 1
ATOM 5585 C C . ASP A 1 680 ? 7.593 38.044 -16.363 1.00 56.12 680 ASP A C 1
ATOM 5587 O O . ASP A 1 680 ? 6.361 38.081 -16.363 1.00 56.12 680 ASP A O 1
ATOM 5591 N N . LEU A 1 681 ? 8.253 37.062 -15.736 1.00 50.38 681 LEU A N 1
ATOM 5592 C CA . LEU A 1 681 ? 7.600 36.005 -14.955 1.00 50.38 681 LEU A CA 1
ATOM 5593 C C . LEU A 1 681 ? 6.836 36.579 -13.754 1.00 50.38 681 LEU A C 1
ATOM 5595 O O . LEU A 1 681 ? 5.695 36.191 -13.531 1.00 50.38 681 LEU A O 1
ATOM 5599 N N . SER A 1 682 ? 7.388 37.556 -13.027 1.00 55.09 682 SER A N 1
ATOM 5600 C CA . SER A 1 682 ? 6.679 38.214 -11.914 1.00 55.09 682 SER A CA 1
ATOM 5601 C C . SER A 1 682 ? 5.432 38.995 -12.346 1.00 55.09 682 SER A C 1
ATOM 5603 O O . SER A 1 682 ? 4.498 39.157 -11.564 1.00 55.09 682 SER A O 1
ATOM 5605 N N . GLN A 1 683 ? 5.393 39.461 -13.594 1.00 55.91 683 GLN A N 1
ATOM 5606 C CA . GLN A 1 683 ? 4.253 40.193 -14.149 1.00 55.91 683 GLN A CA 1
ATOM 5607 C C . GLN A 1 683 ? 3.205 39.263 -14.765 1.00 55.91 683 GLN A C 1
ATOM 5609 O O . GLN A 1 683 ? 2.012 39.556 -14.708 1.00 55.91 683 GLN A O 1
ATOM 5614 N N . THR A 1 684 ? 3.640 38.146 -15.347 1.00 45.12 684 THR A N 1
ATOM 5615 C CA . THR A 1 684 ? 2.770 37.191 -16.051 1.00 45.12 684 THR A CA 1
ATOM 5616 C C . THR A 1 684 ? 2.261 36.062 -15.159 1.00 45.12 684 THR A C 1
ATOM 5618 O O . THR A 1 684 ? 1.242 35.452 -15.477 1.00 45.12 684 THR A O 1
ATOM 5621 N N . GLN A 1 685 ? 2.923 35.804 -14.029 1.00 48.38 685 GLN A N 1
ATOM 5622 C CA . GLN A 1 685 ? 2.604 34.715 -13.111 1.00 48.38 685 GLN A CA 1
ATOM 5623 C C . GLN A 1 685 ? 2.315 35.265 -11.698 1.00 48.38 685 GLN A C 1
ATOM 5625 O O . GLN A 1 685 ? 3.246 35.624 -10.972 1.00 48.38 685 GLN A O 1
ATOM 5630 N N . PRO A 1 686 ? 1.037 35.313 -11.258 1.00 46.91 686 PRO A N 1
ATOM 5631 C CA . PRO A 1 686 ? 0.635 35.871 -9.960 1.00 46.91 686 PRO A CA 1
ATOM 5632 C C . PRO A 1 686 ? 1.387 35.288 -8.755 1.00 46.91 686 PRO A C 1
ATOM 5634 O O . PRO A 1 686 ? 1.693 36.013 -7.816 1.00 46.91 686 PRO A O 1
ATOM 5637 N N . PHE A 1 687 ? 1.768 34.009 -8.807 1.00 47.22 687 PHE A N 1
ATOM 5638 C CA . PHE A 1 687 ? 2.498 33.352 -7.722 1.00 47.22 687 PHE A CA 1
ATOM 5639 C C . PHE A 1 687 ? 3.950 33.839 -7.573 1.00 47.22 687 PHE A C 1
ATOM 5641 O O . PHE A 1 687 ? 4.456 33.896 -6.456 1.00 47.22 687 PHE A O 1
ATOM 5648 N N . PHE A 1 688 ? 4.630 34.209 -8.668 1.00 47.88 688 PHE A N 1
ATOM 5649 C CA . PHE A 1 688 ? 5.986 34.772 -8.613 1.00 47.88 688 PHE A CA 1
ATOM 5650 C C . PHE A 1 688 ? 5.967 36.144 -7.941 1.00 47.88 688 PHE A C 1
ATOM 5652 O O . PHE A 1 688 ? 6.841 36.459 -7.135 1.00 47.88 688 PHE A O 1
ATOM 5659 N N . ARG A 1 689 ? 4.935 36.942 -8.236 1.00 53.31 689 ARG A N 1
ATOM 5660 C CA . ARG A 1 689 ? 4.672 38.217 -7.566 1.00 53.31 689 ARG A CA 1
ATOM 5661 C C . ARG A 1 689 ? 4.419 38.021 -6.073 1.00 53.31 689 ARG A C 1
ATOM 5663 O O . ARG A 1 689 ? 5.001 38.738 -5.265 1.00 53.31 689 ARG A O 1
ATOM 5670 N N . ASP A 1 690 ? 3.587 37.047 -5.712 1.00 46.69 690 ASP A N 1
ATOM 5671 C CA . ASP A 1 690 ? 3.244 36.781 -4.316 1.00 46.69 690 ASP A CA 1
ATOM 5672 C C . ASP A 1 690 ? 4.472 36.243 -3.548 1.00 46.69 690 ASP A C 1
ATOM 5674 O O . ASP A 1 690 ? 4.773 36.728 -2.461 1.00 46.69 690 ASP A O 1
ATOM 5678 N N . PHE A 1 691 ? 5.281 35.359 -4.141 1.00 48.38 691 PHE A N 1
ATOM 5679 C CA . PHE A 1 691 ? 6.561 34.902 -3.576 1.00 48.38 691 PHE A CA 1
ATOM 5680 C C . PHE A 1 691 ? 7.563 36.050 -3.333 1.00 48.38 691 PHE A C 1
ATOM 5682 O O . PHE A 1 691 ? 8.144 36.149 -2.247 1.00 48.38 691 PHE A O 1
ATOM 5689 N N . LEU A 1 692 ? 7.732 36.948 -4.314 1.00 50.91 692 LEU A N 1
ATOM 5690 C CA . LEU A 1 692 ? 8.587 38.139 -4.201 1.00 50.91 692 LEU A CA 1
ATOM 5691 C C . LEU A 1 692 ? 8.080 39.143 -3.155 1.00 50.91 692 LEU A C 1
ATOM 5693 O O . LEU A 1 692 ? 8.872 39.909 -2.612 1.00 50.91 692 LEU A O 1
ATOM 5697 N N . ALA A 1 693 ? 6.779 39.138 -2.858 1.00 49.53 693 ALA A N 1
ATOM 5698 C CA . ALA A 1 693 ? 6.185 39.976 -1.820 1.00 49.53 693 ALA A CA 1
ATOM 5699 C C . ALA A 1 693 ? 6.392 39.418 -0.396 1.00 49.53 693 ALA A C 1
ATOM 5701 O O . ALA A 1 693 ? 6.460 40.200 0.550 1.00 49.53 693 ALA A O 1
ATOM 5702 N N . HIS A 1 694 ? 6.506 38.092 -0.233 1.00 42.41 694 HIS A N 1
ATOM 5703 C CA . HIS A 1 694 ? 6.634 37.424 1.077 1.00 42.41 694 HIS A CA 1
ATOM 5704 C C . HIS A 1 694 ? 8.084 37.167 1.504 1.00 42.41 694 HIS A C 1
ATOM 5706 O O . HIS A 1 694 ? 8.350 36.913 2.678 1.00 42.41 694 HIS A O 1
ATOM 5712 N N . THR A 1 695 ? 9.031 37.260 0.571 1.00 44.47 695 THR A N 1
ATOM 5713 C CA . THR A 1 695 ? 10.459 37.071 0.839 1.00 44.47 695 THR A CA 1
ATOM 5714 C C . THR A 1 695 ? 11.171 38.379 0.507 1.00 44.47 695 THR A C 1
ATOM 5716 O O . THR A 1 695 ? 11.156 38.769 -0.661 1.00 44.47 695 THR A O 1
ATOM 5719 N N . PRO A 1 696 ? 11.789 39.097 1.466 1.00 46.34 696 PRO A N 1
ATOM 5720 C CA . PRO A 1 696 ? 12.505 40.338 1.182 1.00 46.34 696 PRO A CA 1
ATOM 5721 C C . PRO A 1 696 ? 13.832 40.016 0.470 1.00 46.34 696 PRO A C 1
ATOM 5723 O O . PRO A 1 696 ? 14.920 40.058 1.041 1.00 46.34 696 PRO A O 1
ATOM 5726 N N . TRP A 1 697 ? 13.711 39.658 -0.808 1.00 43.47 697 TRP A N 1
ATOM 5727 C CA . TRP A 1 697 ? 14.731 39.098 -1.699 1.00 43.47 697 TRP A CA 1
ATOM 5728 C C . TRP A 1 697 ? 15.963 40.001 -1.846 1.00 43.47 697 TRP A C 1
ATOM 5730 O O . TRP A 1 697 ? 17.071 39.515 -2.048 1.00 43.47 697 TRP A O 1
ATOM 5740 N N . GLN A 1 698 ? 15.807 41.326 -1.750 1.00 42.84 698 GLN A N 1
ATOM 5741 C CA . GLN A 1 698 ? 16.919 42.270 -1.929 1.00 42.84 698 GLN A CA 1
ATOM 5742 C C . GLN A 1 698 ? 17.798 42.455 -0.680 1.00 42.84 698 GLN A C 1
ATOM 5744 O O . GLN A 1 698 ? 18.873 43.040 -0.794 1.00 42.84 698 GLN A O 1
ATOM 5749 N N . THR A 1 699 ? 17.384 41.973 0.497 1.00 39.91 699 THR A N 1
ATOM 5750 C CA . THR A 1 699 ? 18.065 42.279 1.770 1.00 39.91 699 THR A CA 1
ATOM 5751 C C . THR A 1 699 ? 18.562 41.061 2.549 1.00 39.91 699 THR A C 1
ATOM 5753 O O . THR A 1 699 ? 19.409 41.234 3.423 1.00 39.91 699 THR A O 1
ATOM 5756 N N . THR A 1 700 ? 18.121 39.835 2.242 1.00 38.91 700 THR A N 1
ATOM 5757 C CA . THR A 1 700 ? 18.526 38.626 3.000 1.00 38.91 700 THR A CA 1
ATOM 5758 C C . THR A 1 700 ? 19.868 38.026 2.579 1.00 38.91 700 THR A C 1
ATOM 5760 O O . THR A 1 700 ? 20.409 37.181 3.285 1.00 38.91 700 THR A O 1
ATOM 5763 N N . LEU A 1 701 ? 20.456 38.502 1.481 1.00 39.69 701 LEU A N 1
ATOM 5764 C CA . LEU A 1 701 ? 21.801 38.127 1.055 1.00 39.69 701 LEU A CA 1
ATOM 5765 C C . LEU A 1 701 ? 22.676 39.374 1.041 1.00 39.69 701 LEU A C 1
ATOM 5767 O O . LEU A 1 701 ? 22.905 40.001 0.003 1.00 39.69 701 LEU A O 1
ATOM 5771 N N . SER A 1 702 ? 23.160 39.753 2.226 1.00 35.16 702 SER A N 1
ATOM 5772 C CA . SER A 1 702 ? 24.235 40.734 2.331 1.00 35.16 702 SER A CA 1
ATOM 5773 C C . SER A 1 702 ? 25.386 40.299 1.417 1.00 35.16 702 SER A C 1
ATOM 5775 O O . SER A 1 702 ? 25.715 39.114 1.324 1.00 35.16 702 SER A O 1
ATOM 5777 N N . SER A 1 703 ? 26.032 41.252 0.746 1.00 38.50 703 SER A N 1
ATOM 5778 C CA . SER A 1 703 ? 27.177 41.005 -0.144 1.00 38.50 703 SER A CA 1
ATOM 5779 C C . SER A 1 703 ? 28.356 40.270 0.515 1.00 38.50 703 SER A C 1
ATOM 5781 O O . SER A 1 703 ? 29.314 39.925 -0.172 1.00 38.50 703 SER A O 1
ATOM 5783 N N . GLU A 1 704 ? 28.320 40.062 1.831 1.00 36.19 704 GLU A N 1
ATOM 5784 C CA . GLU A 1 704 ? 29.307 39.305 2.601 1.00 36.19 704 GLU A CA 1
ATOM 5785 C C . GLU A 1 704 ? 28.963 37.811 2.729 1.00 36.19 704 GLU A C 1
ATOM 5787 O O . GLU A 1 704 ? 29.881 36.999 2.725 1.00 36.19 704 GLU A O 1
ATOM 5792 N N . SER A 1 705 ? 27.681 37.422 2.746 1.00 38.44 705 SER A N 1
ATOM 5793 C CA . SER A 1 705 ? 27.256 36.015 2.904 1.00 38.44 705 SER A CA 1
ATOM 5794 C C . SER A 1 705 ? 27.397 35.171 1.625 1.00 38.44 705 SER A C 1
ATOM 5796 O O . SER A 1 705 ? 27.726 33.991 1.700 1.00 38.44 705 SER A O 1
ATOM 5798 N N . CYS A 1 706 ? 27.250 35.771 0.435 1.00 35.41 706 CYS A N 1
ATOM 5799 C CA . CYS A 1 706 ? 27.388 35.066 -0.853 1.00 35.41 706 CYS A CA 1
ATOM 5800 C C . CYS A 1 706 ? 28.825 34.955 -1.387 1.00 35.41 706 CYS A C 1
ATOM 5802 O O . CYS A 1 706 ? 29.031 34.331 -2.425 1.00 35.41 706 CYS A O 1
ATOM 5804 N N . LYS A 1 707 ? 29.825 35.591 -0.762 1.00 39.22 707 LYS A N 1
ATOM 5805 C CA . LYS A 1 707 ? 31.187 35.678 -1.330 1.00 39.22 707 LYS A CA 1
ATOM 5806 C C . LYS A 1 707 ? 31.949 34.343 -1.376 1.00 39.22 707 LYS A C 1
ATOM 5808 O O . LYS A 1 707 ? 33.036 34.314 -1.942 1.00 39.22 707 LYS A O 1
ATOM 5813 N N . GLY A 1 708 ? 31.396 33.265 -0.816 1.00 41.44 708 GLY A N 1
ATOM 5814 C CA . GLY A 1 708 ? 32.039 31.945 -0.761 1.00 41.44 708 GLY A CA 1
ATOM 5815 C C . GLY A 1 708 ? 31.199 30.769 -1.266 1.00 41.44 708 GLY A C 1
ATOM 5816 O O . GLY A 1 708 ? 31.618 29.631 -1.090 1.00 41.44 708 GLY A O 1
ATOM 5817 N N . TRP A 1 709 ? 30.018 31.004 -1.844 1.00 41.88 709 TRP A N 1
ATOM 5818 C CA . TRP A 1 709 ? 29.124 29.919 -2.257 1.00 41.88 709 TRP A CA 1
ATOM 5819 C C . TRP A 1 709 ? 29.317 29.630 -3.747 1.00 41.88 709 TRP A C 1
ATOM 5821 O O . TRP A 1 709 ? 28.972 30.460 -4.587 1.00 41.88 709 TRP A O 1
ATOM 5831 N N . ASP A 1 710 ? 29.886 28.466 -4.070 1.00 56.69 710 ASP A N 1
ATOM 5832 C CA . ASP A 1 710 ? 29.909 27.950 -5.441 1.00 56.69 710 ASP A CA 1
ATOM 5833 C C . ASP A 1 710 ? 28.493 27.494 -5.835 1.00 56.69 710 ASP A C 1
ATOM 5835 O O . ASP A 1 710 ? 27.716 27.024 -5.002 1.00 56.69 710 ASP A O 1
ATOM 5839 N N . ILE A 1 711 ? 28.149 27.618 -7.115 1.00 59.69 711 ILE A N 1
ATOM 5840 C CA . ILE A 1 711 ? 26.889 27.130 -7.684 1.00 59.69 711 ILE A CA 1
ATOM 5841 C C . ILE A 1 711 ? 26.737 25.636 -7.402 1.00 59.69 711 ILE A C 1
ATOM 5843 O O . ILE A 1 711 ? 25.642 25.196 -7.073 1.00 59.69 711 ILE A O 1
ATOM 5847 N N . TRP A 1 712 ? 27.836 24.879 -7.421 1.00 64.44 712 TRP A N 1
ATOM 5848 C CA . TRP A 1 712 ? 27.846 23.490 -6.967 1.00 64.44 712 TRP A CA 1
ATOM 5849 C C . TRP A 1 712 ? 27.282 23.322 -5.546 1.00 64.44 712 TRP A C 1
ATOM 5851 O O . TRP A 1 712 ? 26.381 22.510 -5.355 1.00 64.44 712 TRP A O 1
ATOM 5861 N N . ASN A 1 713 ? 27.713 24.148 -4.586 1.00 58.09 713 ASN A N 1
ATOM 5862 C CA . ASN A 1 713 ? 27.244 24.088 -3.197 1.00 58.09 713 ASN A CA 1
ATOM 5863 C C . ASN A 1 713 ? 25.731 24.349 -3.108 1.00 58.09 713 ASN A C 1
ATOM 5865 O O . ASN A 1 713 ? 25.013 23.645 -2.414 1.00 58.09 713 ASN A O 1
ATOM 5869 N N . ILE A 1 714 ? 25.205 25.302 -3.880 1.00 55.09 714 ILE A N 1
ATOM 5870 C CA . ILE A 1 714 ? 23.762 25.609 -3.900 1.00 55.09 714 ILE A CA 1
ATOM 5871 C C . ILE A 1 714 ? 22.950 24.434 -4.478 1.00 55.09 714 ILE A C 1
ATOM 5873 O O . ILE A 1 714 ? 21.854 24.125 -4.007 1.00 55.09 714 ILE A O 1
ATOM 5877 N N . VAL A 1 715 ? 23.486 23.736 -5.485 1.00 58.88 715 VAL A N 1
ATOM 5878 C CA . VAL A 1 715 ? 22.849 22.554 -6.090 1.00 58.88 715 VAL A CA 1
ATOM 5879 C C . VAL A 1 715 ? 23.082 21.293 -5.255 1.00 58.88 715 VAL A C 1
ATOM 5881 O O . VAL A 1 715 ? 22.353 20.325 -5.403 1.00 58.88 715 VAL A O 1
ATOM 5884 N N . THR A 1 716 ? 24.003 21.230 -4.306 1.00 57.66 716 THR A N 1
ATOM 5885 C CA . THR A 1 716 ? 24.065 20.077 -3.388 1.00 57.66 716 THR A CA 1
ATOM 5886 C C . THR A 1 716 ? 23.115 20.229 -2.195 1.00 57.66 716 THR A C 1
ATOM 5888 O O . THR A 1 716 ? 22.649 19.221 -1.671 1.00 57.66 716 THR A O 1
ATOM 5891 N N . MET A 1 717 ? 22.678 21.454 -1.876 1.00 51.88 717 MET A N 1
ATOM 5892 C CA . MET A 1 717 ? 21.828 21.797 -0.721 1.00 51.88 717 MET A CA 1
ATOM 5893 C C . MET A 1 717 ? 20.360 21.329 -0.744 1.00 51.88 717 MET A C 1
ATOM 5895 O O . MET A 1 717 ? 19.666 21.525 0.241 1.00 51.88 717 MET A O 1
ATOM 5899 N N . LEU A 1 718 ? 19.827 20.733 -1.818 1.00 47.25 718 LEU A N 1
ATOM 5900 C CA . LEU A 1 718 ? 18.444 20.199 -1.814 1.00 47.25 718 LEU A CA 1
ATOM 5901 C C . LEU A 1 718 ? 18.487 18.682 -1.572 1.00 47.25 718 LEU A C 1
ATOM 5903 O O . LEU A 1 718 ? 18.968 17.978 -2.471 1.00 47.25 718 LEU A O 1
ATOM 5907 N N . PRO A 1 719 ? 18.006 18.164 -0.426 1.00 46.66 719 PRO A N 1
ATOM 5908 C CA . PRO A 1 719 ? 18.111 16.756 -0.092 1.00 46.66 719 PRO A CA 1
ATOM 5909 C C . PRO A 1 719 ? 17.072 15.931 -0.849 1.00 46.66 719 PRO A C 1
ATOM 5911 O O . PRO A 1 719 ? 16.029 16.412 -1.307 1.00 46.66 719 PRO A O 1
ATOM 5914 N N . PHE A 1 720 ? 17.373 14.641 -0.950 1.00 38.22 720 PHE A N 1
ATOM 5915 C CA . PHE A 1 720 ? 16.375 13.607 -1.190 1.00 38.22 720 PHE A CA 1
ATOM 5916 C C . PHE A 1 720 ? 15.443 13.579 0.031 1.00 38.22 720 PHE A C 1
ATOM 5918 O O . PHE A 1 720 ? 15.883 13.247 1.131 1.00 38.22 720 PHE A O 1
ATOM 5925 N N . TYR A 1 721 ? 14.178 13.954 -0.141 1.00 36.47 721 TYR A N 1
ATOM 5926 C CA . TYR A 1 721 ? 13.165 13.737 0.880 1.00 36.47 721 TYR A CA 1
ATOM 5927 C C . TYR A 1 721 ? 12.734 12.280 0.787 1.00 36.47 721 TYR A C 1
ATOM 5929 O O . TYR A 1 721 ? 12.354 11.795 -0.279 1.00 36.47 721 TYR A O 1
ATOM 5937 N N . TYR A 1 722 ? 12.833 11.588 1.914 1.00 28.34 722 TYR A N 1
ATOM 5938 C CA . TYR A 1 722 ? 12.201 10.294 2.096 1.00 28.34 722 TYR A CA 1
ATOM 5939 C C . TYR A 1 722 ? 10.685 10.527 2.158 1.00 28.34 722 TYR A C 1
ATOM 5941 O O . TYR A 1 722 ? 10.215 11.270 3.022 1.00 28.34 722 TYR A O 1
ATOM 5949 N N . GLY A 1 723 ? 9.949 9.952 1.207 1.00 26.81 723 GLY A N 1
ATOM 5950 C CA . GLY A 1 723 ? 8.490 9.844 1.247 1.00 26.81 723 GLY A CA 1
ATOM 5951 C C . GLY A 1 723 ? 8.081 8.565 1.951 1.00 26.81 723 GLY A C 1
ATOM 5952 O O . GLY A 1 723 ? 8.589 7.505 1.537 1.00 26.81 723 GLY A O 1
#

Sequence (723 aa):
MPYCYLVAIDETGSFEKQSKKVSREKEKASKVGGVVFKDPRNQIVHNRMDHVLNQWNISHPRSIVERIEEIHYFPMRGVRWDDSENLSVTPEEGVELTNELVRELLSLEEFSMAFVSSGFPPFFVNEQQAYGEILRTTLWGLFSEKLPLKEGDIVNVMIGPRSQAKGAFGVWKPADYDFYYEFLMKQLEKEFQPLAQQKKIEIKLECDTRKVVKKAEVLAADLFLGNEKTRDIKDVKYCKISFQDYYWPALGMNPVEEIVKSYENGNCRPIMAFSRLLHLYALQCLKEEKNAISVLPKAKRILKAIAQEEMEMEEFVSFLDKTLENLIVSRAEASENMKMAEIYCQTLLNLYPLESGQENPLILRMQEVLMRQQIAIESHKGSIENNAGKYLEEYRGFFATHKEILYPTIGERLLHHLDMELKAVQVSHFNNYNFAEVEKILEPHYKRYKETYRKFLGKEKDSTFGKLSGTLGQANAFLYGMNREEYAYYELAAEQLQEDTENFVPHTEMWNIGMHYRIHLELSRQENPRHYPQDKMPWQNALELMKSLFDHQRLTPNNLLGWGIKNASTFDLALILKFLSYYHHYVSPSLIESTESLDALCQHISNKNWPWYPSCHIWKWALYLAYSTGNQDCIEKALSLIQPYTEGHFTLKTIEIPLLLLQCLAKSQNPKPVLQTLNDLSQTQPFFRDFLAHTPWQTTLSSESCKGWDIWNIVTMLPFYYG

Radius of gyration: 29.58 Å; chains: 1; bounding box: 78×76×67 Å

Foldseek 3Di:
DAKEKEWAKEWWACLADPDPDDDPVRQVGTKMWAFMFIRDDPCNLVVLLVVLLVVLCVVCVQQHDPALLVQFLCVLLVNDPDPPDPHSHYNVSSVVSLVVSLVSLCPDPRTDAIAMEDDWPLFDPGSVRRNLLRVLLRVQCCLVPVDPHAAAYEYEYFYAYPHCQQDVPHPDDPPDSQVVVVVSLVVSCVLCVVVCVVRNYHYHYDDPNVVRSSRSRNSNGSSVSSCVVVVPPVPHDYHYRYSVVRSQVSCDDCVLVSLLVCVVVVNDDLLRSLVVLLLVLLVCVVVVNPCSVVSLVSSLVSVVVQVVDPVSLVSNLSRLLVSLVVLLVCCVVPVSSLSSSVSSLVSLCVSVPDDDPDQPQSSLSSNLSSLVSVLVSLLVQLDPPPCFCVSVVVNVVSCVVCVCSNPVDPVVNLLVVLVSLLSVCSRHCVSVVNLVVVCVSLVVSLVCCCVPVCVPPPPDDDPSNLSSLVSNLLSCLQPPQDDDVNVVSLVSNLVVLVVVLVPDDAPDPSNLVSLLVNLLSLLSPPSPPDDDDPDDHSLRVSVVSLCSSQVHPPDDLLCQLVCCLPPNDLSNLLSNLSSNLSCCVPPNVPSDPDPVSLVSVLVSLVVDPDDPPPVLSNLLSSCSNCVSVVPPVSNVSSVVPLDADPDDVSSLVSVVLNVVLLVVVLVPDPNPPSVVVLVVCCVVPVVSVVSCVVDVVVPPDDPVNPPPDDNVSSSSNDDDDDD